Protein 1H5B (pdb70)

Solvent-accessible surface area: 21090 Å² total

Secondary structure (P-SEA, 3-state):
cccccccccccccccccccbbbbbbcccccbbbbbbbcccccccccccccccccccccbbbbcccccccbbbbbbcccccccbbbbbbbbbccccccbbbbccbbbbbbbbcc/ccccccccccccccccccbbbbbbbcccccbbbbbbbcccccccccccccccccccccbbbbcccccccbbbbbbcccccccbbbbbbbbbccccccbbbbccbbbbbbcc/ccccccccccccccccccbbbbbbbcccccbbbbbbbcccccccccccccccccccccbbbbbccccccbbbbbbcccccccbbbbbbbbbbccccbbbbbccbbbbbbbccc/cbbbbbccccccccccccbbbbbbbcccccccccccccccccccccccccccccccccbbbbcccccccbbbbbbcccccccccbbbbbbbbcccccccccccbbbbbbcc

Sequence (448 aa):
GDQVEQSPSALSLHEGTDSALLRCNFTTTMRRSVQQWFRQNSRRGSLLISLFYLASGTTKENGRLKSSAFDSERARYSTLHHIRRDAQLEDSGTYFCCAAEASSGSWQLIFGSGTQLTVMPVTGDQVEQSPSALSLHEGTDSALRCNFTTTMRSVQWFRRQNSSRGSLLISLFYLASGTKENGRLKSSAFDSKERRYSTLHHIRDAQLEDSGTYFCAAEASSGAWQLIIFGSGTQQLLTVMPGDQVEQQSPSALLSLHEGTDSALRCNFTTTMRSVQWFRQNSRGSLLISLFYLLASGTKENGRRLKSSAFDSKERRYSTLHIRDAQLEDSGTYFCCAAEEASSGSWQLIFGSGTQLTVMPVTGDQVEQSPSSALSLHEGTTDSALRCNFTTTTMRSVVQWFRQNSRGSLISLFYLLASGTKENGRLKSSAFDSKERRRYSTLHHIRDAQLEDSGTYFCCAAEASSGAWQLIFGSGTQLTVMP

Foldseek 3Di:
DPFWAKPDQEDEEEQQAKDKIKIFGPDAFQKKWKFFQDPVGDTHTDDIGRAAKDDDPQWIKGCHDPRHGMIMIMGGSHDQVPFGKMKMWTHHDDPPPDIHIYPIYGYGYDYDD/DDQKAKPDQEDEAEAQAKDKIKIFGPAQFQKKWKFFQDPVRDTHTPDIGRAAKDDDDQWIKGQHDPRSRMIMIMGGRHDQVSFGKMKMWTHRDNDDPDIHIYPIYGYGYHD/DAQKAKPDQEDEEEAQAKDKIKIFGPDAFQWKWKFWDADPDDGHTDDIDRAAKDDDPQWIKGAHNPRRGMMMIMGGRHDQVVFTKMKMWTFHPDDPRDTHIYNIYGYGYHYDD/DWDKAKPDQEDEEAAQAKDKIKIFIPAAFQKKWKFWDDPPDDGHTDDIDRAAKDDDDQWIKHQHDPRSGMIMIMGGRHDQVRFTWMKMWTAHDPDDRDTHIYPTYGYGYHD

Structure (mmCIF, N/CA/C/O backbone):
data_1H5B
#
_entry.id   1H5B
#
_cell.length_a   83.531
_cell.length_b   83.531
_cell.length_c   132.463
_cell.angle_alpha   90.00
_cell.angle_beta   90.00
_cell.angle_gamma   120.00
#
_symmetry.space_group_name_H-M   'P 32 2 1'
#
loop_
_entity.id
_entity.type
_entity.pdbx_description
1 polymer 'MURINE T CELL RECEPTOR (TCR) VALPHA DOMAIN'
2 polymer 'MURINE T CELL RECEPTOR (TCR) VALPHA DOMAIN'
3 polymer 'MURINE T CELL RECEPTOR (TCR) VALPHA DOMAIN'
4 non-polymer 'CHLORIDE ION'
5 non-polymer GLYCEROL
6 water water
#
loop_
_atom_site.group_PDB
_atom_site.id
_atom_site.type_symbol
_atom_site.label_atom_id
_atom_site.label_alt_id
_atom_site.label_comp_id
_atom_site.label_asym_id
_atom_site.label_entity_id
_atom_site.label_seq_id
_atom_site.pdbx_PDB_ins_code
_atom_site.Cartn_x
_atom_site.Cartn_y
_atom_site.Cartn_z
_atom_site.occupancy
_atom_site.B_iso_or_equiv
_atom_site.auth_seq_id
_atom_site.auth_comp_id
_atom_site.auth_asym_id
_atom_site.auth_atom_id
_atom_site.pdbx_PDB_model_num
ATOM 1 N N . GLY A 1 1 ? -29.141 47.781 30.709 0.0000 64.47 1 GLY A N 1
ATOM 2 C CA . GLY A 1 1 ? -28.981 46.387 31.205 0.0000 64.48 1 GLY A CA 1
ATOM 3 C C . GLY A 1 1 ? -30.315 45.735 31.509 0.0000 64.45 1 GLY A C 1
ATOM 4 O O . GLY A 1 1 ? -30.782 45.771 32.647 0.0000 64.49 1 GLY A O 1
ATOM 5 N N . ASP A 1 2 ? -30.924 45.141 30.486 1.00 64.63 2 ASP A N 1
ATOM 6 C CA . ASP A 1 2 ? -32.218 44.470 30.616 1.00 64.14 2 ASP A CA 1
ATOM 7 C C . ASP A 1 2 ? -32.205 43.414 31.722 1.00 63.91 2 ASP A C 1
ATOM 8 O O . ASP A 1 2 ? -31.818 43.694 32.85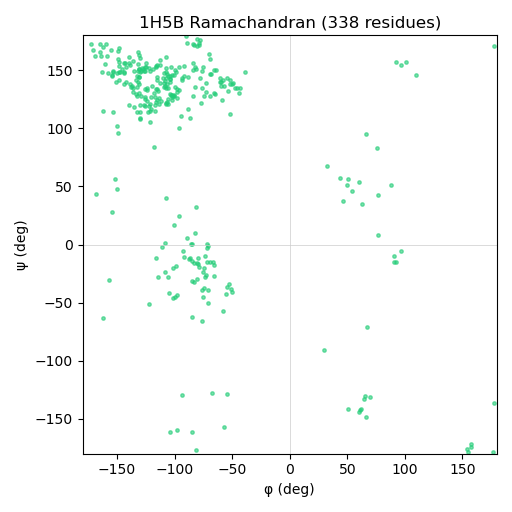6 1.00 64.79 2 ASP A O 1
ATOM 13 N N . GLN A 1 3 ? -32.640 42.202 31.394 1.00 62.47 3 GLN A N 1
ATOM 14 C CA . GLN A 1 3 ? -32.660 41.127 32.377 1.00 61.18 3 GLN A CA 1
ATOM 15 C C . GLN A 1 3 ? -31.679 40.036 31.978 1.00 59.50 3 GLN A C 1
ATOM 16 O O . GLN A 1 3 ? -31.150 39.326 32.832 1.00 58.89 3 GLN A O 1
ATOM 22 N N . VAL A 1 4 ? -31.435 39.917 30.677 1.00 57.92 4 VAL A N 1
ATOM 23 C CA . VAL A 1 4 ? -30.513 38.914 30.160 1.00 56.46 4 VAL A CA 1
ATOM 24 C C . VAL A 1 4 ? -29.589 39.515 29.114 1.00 55.71 4 VAL A C 1
ATOM 25 O O . VAL A 1 4 ? -30.042 39.997 28.077 1.00 57.63 4 VAL A O 1
ATOM 29 N N . GLU A 1 5 ? -28.291 39.492 29.393 1.00 53.75 5 GLU A N 1
ATOM 30 C CA . GLU A 1 5 ? -27.312 40.018 28.456 1.00 51.72 5 GLU A CA 1
ATOM 31 C C . GLU A 1 5 ? -26.207 38.996 28.219 1.00 48.41 5 GLU A C 1
ATOM 32 O O . GLU A 1 5 ? -25.611 38.474 29.165 1.00 46.78 5 GLU A O 1
ATOM 38 N N . GLN A 1 6 ? -25.947 38.705 26.949 1.00 44.96 6 GLN A N 1
ATOM 39 C CA . GLN A 1 6 ? -24.912 37.749 26.589 1.00 41.42 6 GLN A CA 1
ATOM 40 C C . GLN A 1 6 ? -23.587 38.442 26.356 1.00 40.24 6 GLN A C 1
ATOM 41 O O . GLN A 1 6 ? -23.536 39.613 25.980 1.00 40.97 6 GLN A O 1
ATOM 47 N N . SER A 1 7 ? -22.518 37.691 26.568 1.00 39.26 7 SER A N 1
ATOM 48 C CA . SER A 1 7 ? -21.168 38.178 26.359 1.00 39.10 7 SER A CA 1
ATOM 49 C C . SER A 1 7 ? -20.344 36.956 25.997 1.00 37.48 7 SER A C 1
ATOM 50 O O . SER A 1 7 ? -20.562 35.872 26.539 1.00 39.10 7 SER A O 1
ATOM 53 N N . PRO A 1 8 ? -19.429 37.094 25.029 1.00 36.42 8 PRO A N 1
ATOM 54 C CA . PRO A 1 8 ? -19.165 38.327 24.281 1.00 36.33 8 PRO A CA 1
ATOM 55 C C . PRO A 1 8 ? -20.206 38.504 23.178 1.00 35.83 8 PRO A C 1
ATOM 56 O O . PRO A 1 8 ? -21.065 37.644 23.001 1.00 36.14 8 PRO A O 1
ATOM 60 N N . SER A 1 9 ? -20.145 39.619 22.454 1.00 35.15 9 SER A N 1
ATOM 61 C CA . SER A 1 9 ? -21.084 39.861 21.366 1.00 35.47 9 SER A CA 1
ATOM 62 C C . SER A 1 9 ? -20.616 39.087 20.146 1.00 34.57 9 SER A C 1
ATOM 63 O O . SER A 1 9 ? -21.416 38.683 19.311 1.00 33.66 9 SER A O 1
ATOM 66 N N . ALA A 1 10 ? -19.305 38.903 20.046 1.00 31.22 10 ALA A N 1
ATOM 67 C CA . ALA A 1 10 ? -18.724 38.172 18.936 1.00 31.10 10 ALA A CA 1
ATOM 68 C C . ALA A 1 10 ? -17.334 37.715 19.316 1.00 30.90 10 ALA A C 1
ATOM 69 O O . ALA A 1 10 ? -16.691 38.299 20.189 1.00 32.64 10 ALA A O 1
ATOM 71 N N . LEU A 1 11 ? -16.872 36.659 18.666 1.00 29.55 11 LEU A N 1
ATOM 72 C CA . LEU A 1 11 ? -15.535 36.162 18.927 1.00 29.06 11 LEU A CA 1
ATOM 73 C C . LEU A 1 11 ? -15.087 35.242 17.812 1.00 29.69 11 LEU A C 1
ATOM 74 O O . LEU A 1 11 ? -15.902 34.567 17.169 1.00 27.83 11 LEU A O 1
ATOM 79 N N . SER A 1 12 ? -13.781 35.247 17.572 1.00 27.68 12 SER A N 1
ATOM 80 C CA . SER A 1 12 ? -13.171 34.406 16.559 1.00 30.12 12 SER A CA 1
ATOM 81 C C . SER A 1 12 ? -12.118 33.602 17.271 1.00 31.35 12 SER A C 1
ATOM 82 O O . SER A 1 12 ? -11.333 34.154 18.045 1.00 32.65 12 SER A O 1
ATOM 85 N N . LEU A 1 13 ? -12.097 32.301 17.023 1.00 31.35 13 LEU A N 1
ATOM 86 C CA . LEU A 1 13 ? -11.092 31.463 17.639 1.00 34.22 13 LEU A CA 1
ATOM 87 C C . LEU A 1 13 ? -10.589 30.435 16.639 1.00 35.74 13 LEU A C 1
ATOM 88 O O . LEU A 1 13 ? -11.272 30.100 15.666 1.00 32.52 13 LEU A O 1
ATOM 93 N N . HIS A 1 14 ? -9.377 29.956 16.872 1.00 36.69 14 HIS A N 1
ATOM 94 C CA . HIS A 1 14 ? -8.771 28.966 16.003 1.00 38.34 14 HIS A CA 1
ATOM 95 C C . HIS A 1 14 ? -9.325 27.578 16.272 1.00 38.72 14 HIS A C 1
ATOM 96 O O . HIS A 1 14 ? -9.616 27.217 17.415 1.00 38.87 14 HIS A O 1
ATOM 103 N N . GLU A 1 15 ? -9.473 26.807 15.203 1.00 38.66 15 GLU A N 1
ATOM 104 C CA . GLU A 1 15 ? -9.952 25.438 15.294 1.00 40.35 15 GLU A CA 1
ATOM 105 C C . GLU A 1 15 ? -9.141 24.736 16.387 1.00 40.78 15 GLU A C 1
ATOM 106 O O . GLU A 1 15 ? -7.934 24.951 16.506 1.00 39.97 15 GLU A O 1
ATOM 112 N N . GLY A 1 16 ? -9.806 23.923 17.201 1.00 40.31 16 GLY A N 1
ATOM 113 C CA . GLY A 1 16 ? -9.103 23.210 18.250 1.00 40.43 16 GLY A CA 1
ATOM 114 C C . GLY A 1 16 ? -8.995 23.899 19.597 1.00 41.06 16 GLY A C 1
ATOM 115 O O . GLY A 1 16 ? -8.650 23.252 20.585 1.00 42.36 16 GLY A O 1
ATOM 116 N N . THR A 1 17 ? -9.270 25.199 19.662 1.00 40.73 17 THR A N 1
ATOM 117 C CA . THR A 1 17 ? -9.176 25.896 20.941 1.00 40.94 17 THR A CA 1
ATOM 118 C C . THR A 1 17 ? -10.488 25.855 21.708 1.00 42.00 17 THR A C 1
ATOM 119 O O . THR A 1 17 ? -11.509 25.390 21.197 1.00 40.74 17 THR A O 1
ATOM 123 N N . ASP A 1 18 ? -10.452 26.340 22.944 1.00 43.19 18 ASP A N 1
ATOM 124 C CA . ASP A 1 18 ? -11.632 26.351 23.796 1.00 44.59 18 ASP A CA 1
ATOM 125 C C . ASP A 1 18 ? -12.000 27.770 24.179 1.00 44.53 18 ASP A C 1
ATOM 126 O O . ASP A 1 18 ? -11.141 28.651 24.258 1.00 44.91 18 ASP A O 1
ATOM 131 N N . SER A 1 19 ? -13.285 27.990 24.417 1.00 43.96 19 SER A N 1
ATOM 132 C CA . SER A 1 19 ? -13.756 29.299 24.821 1.00 43.75 19 SER A CA 1
ATOM 133 C C . SER A 1 19 ? -15.100 29.122 25.494 1.00 43.15 19 SER A C 1
ATOM 134 O O . SER A 1 19 ? -15.659 28.028 25.497 1.00 43.43 19 SER A O 1
ATOM 137 N N . ALA A 1 20 ? -15.620 30.195 26.069 1.00 42.43 20 ALA A N 1
ATOM 138 C CA . ALA A 1 20 ? -16.894 30.108 26.749 1.00 42.31 20 ALA A CA 1
ATOM 139 C C . ALA A 1 20 ? -17.759 31.328 26.533 1.00 41.89 20 ALA A C 1
ATOM 140 O O . ALA A 1 20 ? -17.264 32.450 26.430 1.00 40.48 20 ALA A O 1
ATOM 142 N N A LEU A 1 21 ? -19.064 31.090 26.473 0.56 42.90 21 LEU A N 1
ATOM 143 N N B LEU A 1 21 ? -19.065 31.102 26.445 0.44 42.74 21 LEU A N 1
ATOM 144 C CA A LEU A 1 21 ? -20.043 32.148 26.281 0.56 42.68 21 LEU A CA 1
ATOM 145 C CA B LEU A 1 21 ? -20.020 32.188 26.272 0.44 42.57 21 LEU A CA 1
ATOM 146 C C A LEU A 1 21 ? -20.748 32.343 27.615 0.56 42.55 21 LEU A C 1
ATOM 147 C C B LEU A 1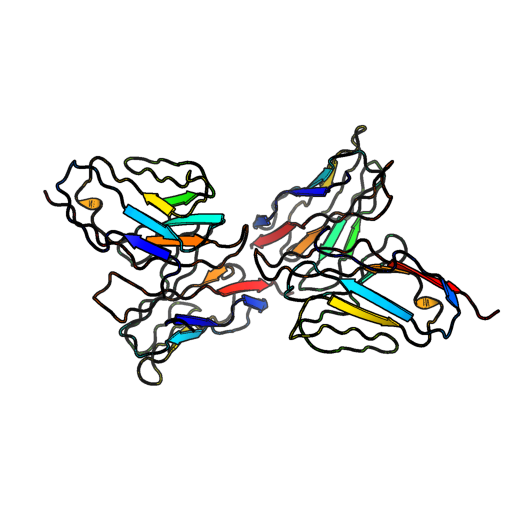 21 ? -20.735 32.351 27.604 0.44 42.47 21 LEU A C 1
ATOM 148 O O A LEU A 1 21 ? -20.936 31.382 28.360 0.56 43.39 21 LEU A O 1
ATOM 149 O O B LEU A 1 21 ? -20.917 31.378 28.336 0.44 43.08 21 LEU A O 1
ATOM 158 N N . ARG A 1 22 ? -21.142 33.573 27.913 1.00 41.64 22 ARG A N 1
ATOM 159 C CA . ARG A 1 22 ? -21.818 33.844 29.167 1.00 42.89 22 ARG A CA 1
ATOM 160 C C . ARG A 1 22 ? -23.198 34.454 29.004 1.00 41.35 22 ARG A C 1
ATOM 161 O O . ARG A 1 22 ? -23.433 35.274 28.118 1.00 40.96 22 ARG A O 1
ATOM 169 N N . CYS A 1 23 ? -24.107 34.037 29.877 1.00 41.88 23 CYS A N 1
ATOM 170 C CA . CYS A 1 23 ? -25.483 34.527 29.893 1.00 43.63 23 CYS A CA 1
ATOM 171 C C . CYS A 1 23 ? -25.665 35.130 31.287 1.00 45.77 23 CYS A C 1
ATOM 172 O O . CYS A 1 23 ? -25.786 34.403 32.272 1.00 44.87 23 CYS A O 1
ATOM 175 N N . ASN A 1 24 ? -25.669 36.455 31.365 1.00 48.37 24 ASN A N 1
ATOM 176 C CA . ASN A 1 24 ? -25.813 37.143 32.644 1.00 50.97 24 ASN A CA 1
ATOM 177 C C . ASN A 1 24 ? -27.239 37.603 32.907 1.00 52.19 24 ASN A C 1
ATOM 178 O O . ASN A 1 24 ? -27.890 38.189 32.037 1.00 51.96 24 ASN A O 1
ATOM 183 N N . PHE A 1 25 ? -27.716 37.338 34.119 1.00 53.97 25 PHE A N 1
ATOM 184 C CA . PHE A 1 25 ? -29.065 37.720 34.518 1.00 55.52 25 PHE A CA 1
ATOM 185 C C . PHE A 1 25 ? -28.996 38.799 35.598 1.00 57.15 25 PHE A C 1
ATOM 186 O O . PHE A 1 25 ? -28.159 38.732 36.500 1.00 56.93 25 PHE A O 1
ATOM 194 N N . THR A 1 26 ? -29.873 39.792 35.505 1.00 58.80 26 THR A N 1
ATOM 195 C CA . THR A 1 26 ? -29.905 40.869 36.489 1.00 60.97 26 THR A CA 1
ATOM 196 C C . THR A 1 26 ? -30.688 40.408 37.712 1.00 62.13 26 THR A C 1
ATOM 197 O O . THR A 1 26 ? -31.007 41.203 38.596 1.00 62.84 26 THR A O 1
ATOM 201 N N . THR A 1 27 ? -30.995 39.115 37.750 1.00 63.23 27 THR A N 1
ATOM 202 C CA . THR A 1 27 ? -31.743 38.533 38.856 1.00 63.93 27 THR A CA 1
ATOM 203 C C . THR A 1 27 ? -31.765 37.014 38.749 1.00 64.29 27 THR A C 1
ATOM 204 O O . THR A 1 27 ? -31.408 36.452 37.715 1.00 64.67 27 THR A O 1
ATOM 208 N N . THR A 1 28 ? -32.189 36.354 39.822 1.00 64.10 28 THR A N 1
ATOM 209 C CA . THR A 1 28 ? -32.261 34.899 39.848 1.00 63.36 28 THR A CA 1
ATOM 210 C C . THR A 1 28 ? -33.204 34.380 38.769 1.00 62.02 28 THR A C 1
ATOM 211 O O . THR A 1 28 ? -34.260 34.964 38.522 1.00 62.07 28 THR A O 1
ATOM 215 N N . MET A 1 29 ? -32.811 33.282 38.131 1.00 59.56 29 MET A N 1
ATOM 216 C CA . MET A 1 29 ? -33.616 32.668 37.079 1.00 57.58 29 MET A CA 1
ATOM 217 C C . MET A 1 29 ? -33.861 31.200 37.417 1.00 56.22 29 MET A C 1
ATOM 218 O O . MET A 1 29 ? -33.006 30.538 38.007 1.00 55.80 29 MET A O 1
ATOM 223 N N A ARG A 1 30 ? -35.032 30.704 37.031 0.71 55.62 30 ARG A N 1
ATOM 224 N N B ARG A 1 30 ? -35.028 30.690 37.039 0.29 55.69 30 ARG A N 1
ATOM 225 C CA A ARG A 1 30 ? -35.421 29.321 37.289 0.71 55.15 30 ARG A CA 1
ATOM 226 C CA B ARG A 1 30 ? -35.364 29.303 37.328 0.29 55.01 30 ARG A CA 1
ATOM 227 C C A ARG A 1 30 ? -34.636 28.337 36.422 0.71 53.75 30 ARG A C 1
ATOM 228 C C B ARG A 1 30 ? -34.613 28.329 36.423 0.29 53.38 30 ARG A C 1
ATOM 229 O O A ARG A 1 30 ? -34.133 27.321 36.908 0.71 53.87 30 ARG A O 1
ATOM 230 O O B ARG A 1 30 ? -34.107 27.305 36.886 0.29 53.41 30 ARG A O 1
ATOM 245 N N . SER A 1 31 ? -34.543 28.644 35.133 1.00 51.27 31 SER A N 1
ATOM 246 C CA . SER A 1 31 ? -33.840 27.785 34.190 1.00 46.84 31 SER A CA 1
ATOM 247 C C . SER A 1 31 ? -33.201 28.587 33.066 1.00 42.78 31 SER A 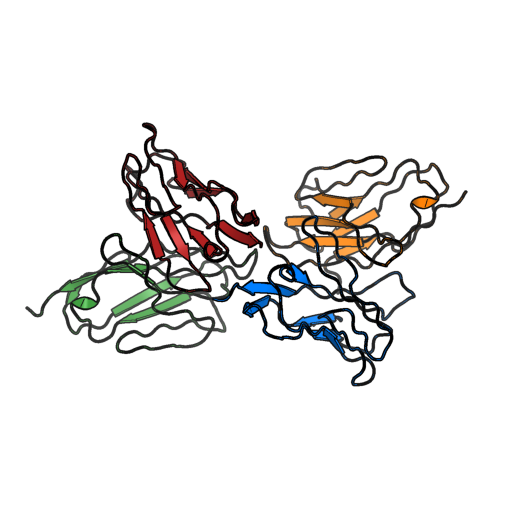C 1
ATOM 248 O O . SER A 1 31 ? -33.476 29.776 32.894 1.00 41.19 31 SER A O 1
ATOM 251 N N . VAL A 1 32 ? -32.341 27.922 32.306 1.00 39.11 32 VAL A N 1
ATOM 252 C CA . VAL A 1 32 ? -31.664 28.564 31.193 1.00 35.61 32 VAL A CA 1
ATOM 253 C C . VAL A 1 32 ? -31.620 27.603 30.020 1.00 34.90 32 VAL A C 1
ATOM 254 O O . VAL A 1 32 ? -31.532 26.386 30.194 1.00 31.78 32 VAL A O 1
ATOM 258 N N A GLN A 1 33 ? -31.697 28.150 28.815 0.53 35.09 33 GLN A N 1
ATOM 259 N N B GLN A 1 33 ? -31.688 28.156 28.816 0.47 34.84 33 GLN A N 1
ATOM 260 C CA A GLN A 1 33 ? -31.624 27.320 27.623 0.53 34.23 33 GLN A CA 1
ATOM 261 C CA B GLN A 1 33 ? -31.650 27.342 27.610 0.47 33.97 33 GLN A CA 1
ATOM 262 C C A GLN A 1 33 ? -30.617 27.969 26.682 0.53 31.06 33 GLN A C 1
ATOM 263 C C B GLN A 1 33 ? -30.632 27.974 26.662 0.47 30.97 33 GLN A C 1
ATOM 264 O O A GLN A 1 33 ? -30.558 29.195 26.579 0.53 32.83 33 GLN A O 1
ATOM 265 O O B GLN A 1 33 ? -30.581 29.198 26.537 0.47 32.59 33 GLN A O 1
ATOM 276 N N . TRP A 1 34 ? -29.814 27.146 26.025 1.00 28.50 34 TRP A N 1
ATOM 277 C CA . TRP A 1 34 ? -28.818 27.643 25.084 1.00 26.00 34 TRP A CA 1
ATOM 278 C C . TRP A 1 34 ? -29.219 27.146 23.702 1.00 22.78 34 TRP A C 1
ATOM 279 O O . TRP A 1 34 ? -29.677 26.013 23.559 1.00 21.11 34 TRP A O 1
ATOM 290 N N . PHE A 1 35 ? -29.041 27.997 22.696 1.00 20.96 35 PHE A N 1
ATOM 291 C CA . PHE A 1 35 ? -29.402 27.644 21.325 1.00 22.13 35 PHE A CA 1
ATOM 292 C C . PHE A 1 35 ? -28.318 28.070 20.355 1.00 21.43 35 PHE A C 1
ATOM 293 O O . PHE A 1 35 ? -27.527 28.957 20.646 1.00 20.80 35 PHE A O 1
ATOM 301 N N . ARG A 1 36 ? -28.295 27.422 19.194 1.00 22.86 36 ARG A N 1
ATOM 302 C CA . ARG A 1 36 ? -27.396 27.813 18.112 1.00 21.28 36 ARG A CA 1
ATOM 303 C C . ARG A 1 36 ? -28.355 28.002 16.933 1.00 21.82 36 ARG A C 1
ATOM 304 O O . ARG A 1 36 ? -29.155 27.122 16.641 1.00 19.89 36 ARG A O 1
ATOM 312 N N . GLN A 1 37 ? -28.293 29.155 16.285 1.00 22.61 37 GLN A N 1
ATOM 313 C CA . GLN A 1 37 ? -29.167 29.437 15.151 1.00 24.86 37 GLN A CA 1
ATOM 314 C C . GLN A 1 37 ? -28.654 28.683 13.908 1.00 25.33 37 GLN A C 1
ATOM 315 O O . GLN A 1 37 ? -27.450 28.647 13.663 1.00 26.00 37 GLN A O 1
ATOM 321 N N . ASN A 1 38 ? -29.544 28.027 13.161 1.00 25.12 38 ASN A N 1
ATOM 322 C CA . ASN A 1 38 ? -29.087 27.311 11.964 1.00 25.77 38 ASN A CA 1
ATOM 323 C C . ASN A 1 38 ? -29.157 28.252 10.769 1.00 27.36 38 ASN A C 1
ATOM 324 O O . ASN A 1 38 ? -29.558 29.401 10.912 1.00 25.25 38 ASN A O 1
ATOM 329 N N . SER A 1 39 ? -28.759 27.777 9.591 1.00 30.10 39 SER A N 1
ATOM 330 C CA . SER A 1 39 ? -28.758 28.633 8.409 1.00 31.88 39 SER A CA 1
ATOM 331 C C . SER A 1 39 ? -30.130 29.173 8.021 1.00 31.60 39 SER A C 1
ATOM 332 O O . SER A 1 39 ? -30.226 30.211 7.362 1.00 30.32 39 SER A O 1
ATOM 335 N N A ARG A 1 40 ? -31.193 28.476 8.416 0.54 32.69 40 ARG A N 1
ATOM 336 N N B ARG A 1 40 ? -31.169 28.457 8.443 0.46 33.14 40 ARG A N 1
ATOM 337 C CA A ARG A 1 40 ? -32.561 28.914 8.111 0.54 32.95 40 ARG A CA 1
ATOM 338 C CA B ARG A 1 40 ? -32.554 28.809 8.154 0.46 34.00 40 ARG A CA 1
ATOM 339 C C A ARG A 1 40 ? -32.963 30.054 9.028 0.54 32.87 40 ARG A C 1
ATOM 340 C C B ARG A 1 40 ? -33.090 29.839 9.147 0.46 32.86 40 ARG A C 1
ATOM 341 O O A ARG A 1 40 ? -33.878 30.826 8.727 0.54 34.18 40 ARG A O 1
ATOM 342 O O B ARG A 1 40 ? -34.217 30.321 9.006 0.46 32.79 40 ARG A O 1
ATOM 357 N N . GLY A 1 41 ? -32.287 30.149 10.165 1.00 29.14 41 GLY A N 1
ATOM 358 C CA . GLY A 1 41 ? -32.657 31.163 11.135 1.00 26.01 41 GLY A CA 1
ATOM 359 C C . GLY A 1 41 ? -33.320 30.630 12.400 1.00 22.71 41 GLY A C 1
ATOM 360 O O . GLY A 1 41 ? -33.623 31.399 13.320 1.00 24.62 41 GLY A O 1
ATOM 361 N N . SER A 1 42 ? -33.552 29.326 12.458 1.00 20.94 42 SER A N 1
ATOM 362 C CA . SER A 1 42 ? -34.176 28.731 13.645 1.00 23.07 42 SER A CA 1
ATOM 363 C C . SER A 1 42 ? -33.178 28.636 14.807 1.00 24.67 42 SER A C 1
ATOM 364 O O . SER A 1 42 ? -31.992 28.398 14.589 1.00 20.65 42 SER A O 1
ATOM 367 N N A LEU A 1 43 ? -33.656 28.839 16.036 0.72 28.13 43 LEU A N 1
ATOM 368 N N B LEU A 1 43 ? -33.664 28.820 16.031 0.28 25.89 43 LEU A N 1
ATOM 369 C CA A LEU A 1 43 ? -32.775 28.717 17.208 0.72 27.91 43 LEU A CA 1
ATOM 370 C CA B LEU A 1 43 ? -32.803 28.714 17.211 0.28 26.07 43 LEU A CA 1
ATOM 371 C C A LEU A 1 43 ? -32.925 27.282 17.688 0.72 26.40 43 LEU A C 1
ATOM 372 C C B LEU A 1 43 ? -32.935 27.273 17.690 0.28 24.54 43 LEU A C 1
ATOM 373 O O A LEU A 1 43 ? -33.950 26.924 18.272 0.72 29.20 43 LEU A O 1
ATOM 374 O O B LEU A 1 43 ? -33.951 26.902 18.281 0.28 25.76 43 LEU A O 1
ATOM 383 N N . ILE A 1 44 ? -31.919 26.462 17.420 1.00 21.64 44 ILE A N 1
ATOM 384 C CA . ILE A 1 44 ? -31.951 25.067 17.797 1.00 20.54 44 ILE A CA 1
ATOM 385 C C . ILE A 1 44 ? -31.434 24.887 19.211 1.00 21.10 44 ILE A C 1
ATOM 386 O O . ILE A 1 44 ? -30.316 25.286 19.526 1.00 21.22 44 ILE A O 1
ATOM 391 N N . SER A 1 45 ? -32.256 24.275 20.049 1.00 22.98 45 SER A N 1
ATOM 392 C CA . SER A 1 45 ? -31.891 24.048 21.446 1.00 22.77 45 SER A CA 1
ATOM 393 C C . SER A 1 45 ? -30.721 23.077 21.619 1.00 22.93 45 SER A C 1
ATOM 394 O O . SER A 1 45 ? -30.709 21.980 21.044 1.00 23.92 45 SER A O 1
ATOM 397 N N . LEU A 1 46 ? -29.733 23.494 22.412 1.00 23.32 46 LEU A N 1
ATOM 398 C CA . LEU A 1 46 ? -28.549 22.688 22.689 1.00 24.47 46 LEU A CA 1
ATOM 399 C C . LEU A 1 46 ? -28.632 22.107 24.102 1.00 25.24 46 LEU A C 1
ATOM 400 O O . LEU A 1 46 ? -28.265 20.954 24.329 1.00 26.49 46 LEU A O 1
ATOM 405 N N . PHE A 1 47 ? -29.085 22.933 25.038 1.00 25.00 47 PHE A N 1
ATOM 406 C CA . PHE A 1 47 ? -29.233 22.519 26.436 1.00 28.43 47 PHE A CA 1
ATOM 407 C C . PHE A 1 47 ? -30.359 23.263 27.134 1.00 27.68 47 PHE A C 1
ATOM 408 O O . PHE A 1 47 ? -30.650 24.423 26.838 1.00 26.60 47 PHE A O 1
ATOM 416 N N . TYR A 1 48 ? -30.986 22.563 28.071 1.00 29.13 48 TYR A N 1
ATOM 417 C CA . TYR A 1 48 ? -32.023 23.119 28.920 1.00 30.83 48 TYR A CA 1
ATOM 418 C C . TYR A 1 48 ? -31.439 22.828 30.308 1.00 31.60 48 TYR A C 1
ATOM 419 O O . TYR A 1 48 ? -31.140 21.677 30.613 1.00 31.79 48 TYR A O 1
ATOM 428 N N . LEU A 1 49 ? -31.259 23.855 31.129 1.00 34.32 49 LEU A N 1
ATOM 429 C CA . LEU A 1 49 ? -30.687 23.663 32.463 1.00 39.20 49 LEU A CA 1
ATOM 430 C C . LEU A 1 49 ? -31.437 24.358 33.581 1.00 39.31 49 LEU A C 1
ATOM 431 O O . LEU A 1 49 ? -31.688 25.558 33.516 1.00 40.42 49 LEU A O 1
ATOM 436 N N . ALA A 1 50 ? -31.782 23.594 34.615 1.00 41.74 50 ALA A N 1
ATOM 437 C CA . ALA A 1 50 ? -32.473 24.137 35.778 1.00 42.95 50 ALA A CA 1
ATOM 438 C C . ALA A 1 50 ? -31.433 24.311 36.887 1.00 44.46 50 ALA A C 1
ATOM 439 O O . ALA A 1 50 ? -31.631 25.078 37.830 1.00 43.60 50 ALA A O 1
ATOM 441 N N . SER A 1 51 ? -30.323 23.589 36.753 1.00 45.02 51 SER A N 1
ATOM 442 C CA . SER A 1 51 ? -29.230 23.648 37.713 1.00 47.26 51 SER A CA 1
ATOM 443 C C . SER A 1 51 ? -28.141 22.654 37.321 1.00 48.14 51 SER A C 1
ATOM 444 O O . SER A 1 51 ? -28.331 21.829 36.425 1.00 47.37 51 SER A O 1
ATOM 447 N N . GLY A 1 52 ? -27.000 22.740 37.998 1.00 49.41 52 GLY A N 1
ATOM 448 C CA . GLY A 1 52 ? -25.907 21.826 37.729 1.00 50.83 52 GLY A CA 1
ATOM 449 C C . GLY A 1 52 ? -25.159 22.057 36.430 1.00 52.34 52 GLY A C 1
ATOM 450 O O . GLY A 1 52 ? -24.939 23.196 36.015 1.00 52.18 52 GLY A O 1
ATOM 451 N N A THR A 1 53 ? -24.769 20.964 35.785 0.62 53.06 53 THR A N 1
ATOM 452 N N B THR A 1 53 ? -24.757 20.963 35.791 0.38 52.87 53 THR A N 1
ATOM 453 C CA A THR A 1 53 ? -24.045 21.038 34.526 0.62 53.85 53 THR A CA 1
ATOM 454 C CA B THR A 1 53 ? -24.014 21.030 34.539 0.38 53.54 53 THR A CA 1
ATOM 455 C C A THR A 1 53 ? -24.518 19.948 33.580 0.62 53.66 53 THR A C 1
ATOM 456 C C B THR A 1 53 ? -24.450 19.922 33.587 0.38 53.34 53 THR A C 1
ATOM 457 O O A THR A 1 53 ? -25.069 18.932 34.006 0.62 54.33 53 THR A O 1
ATOM 458 O O B THR A 1 53 ? -24.910 18.864 34.018 0.38 53.83 53 THR A O 1
ATOM 465 N N . LYS A 1 54 ? -24.305 20.174 32.290 1.00 52.61 54 LYS A N 1
ATOM 466 C CA . LYS A 1 54 ? -24.669 19.202 31.275 1.00 51.88 54 LYS A CA 1
ATOM 467 C C . LYS A 1 54 ? -23.596 19.221 30.207 1.00 51.65 54 LYS A C 1
ATOM 468 O O . LYS A 1 54 ? -23.066 20.276 29.852 1.00 50.85 54 LYS A O 1
ATOM 474 N N . GLU A 1 55 ? -23.271 18.042 29.705 1.00 51.82 55 GLU A N 1
ATOM 475 C CA . GLU A 1 55 ? -22.253 17.915 28.686 1.00 53.19 55 GLU A CA 1
ATOM 476 C C . GLU A 1 55 ? -22.780 17.044 27.562 1.00 53.47 55 GLU A C 1
ATOM 477 O O . GLU A 1 55 ? -23.474 16.054 27.800 1.00 54.40 55 GLU A O 1
ATOM 483 N N . ASN A 1 56 ? -22.469 17.436 26.334 1.00 53.34 56 ASN A N 1
ATOM 484 C CA . ASN A 1 56 ? -22.887 16.688 25.159 1.00 53.65 56 ASN A CA 1
ATOM 485 C C . ASN A 1 56 ? -21.831 16.915 24.090 1.00 52.96 56 ASN A C 1
ATOM 486 O O . ASN A 1 56 ? -21.792 17.968 23.457 1.00 53.56 56 ASN A O 1
ATOM 491 N N . GLY A 1 57 ? -20.964 15.927 23.902 1.00 52.24 57 GLY A N 1
ATOM 492 C CA . GLY A 1 57 ? -19.909 16.068 22.920 1.00 49.85 57 GLY A CA 1
ATOM 493 C C . GLY A 1 57 ? -18.909 17.104 23.396 1.00 48.69 57 GLY A C 1
ATOM 494 O O . GLY A 1 57 ? -18.469 17.068 24.546 1.00 49.00 57 GLY A O 1
ATOM 495 N N . ARG A 1 58 ? -18.561 18.039 22.518 1.00 46.42 58 ARG A N 1
ATOM 496 C CA . ARG A 1 58 ? -17.602 19.082 22.848 1.00 44.33 58 ARG A CA 1
ATOM 497 C C . ARG A 1 58 ? -18.243 20.278 23.539 1.00 43.33 58 ARG A C 1
ATOM 498 O O . ARG A 1 58 ? -17.559 21.245 23.878 1.00 43.25 58 ARG A O 1
ATOM 506 N N . LEU A 1 59 ? -19.553 20.214 23.756 1.00 41.45 59 LEU A N 1
ATOM 507 C CA . LEU A 1 59 ? -20.253 21.310 24.415 1.00 40.57 59 LEU A CA 1
ATOM 508 C C . LEU A 1 59 ? -20.578 20.975 25.859 1.00 40.32 59 LEU A C 1
ATOM 509 O O . LEU A 1 59 ? -20.971 19.857 26.178 1.00 39.89 59 LEU A O 1
ATOM 514 N N . LYS A 1 60 ? -20.419 21.963 26.727 1.00 40.88 60 LYS A N 1
ATOM 515 C CA . LYS A 1 60 ? -20.706 21.790 28.140 1.00 42.61 60 LYS A CA 1
ATOM 516 C C . LYS A 1 60 ? -21.316 23.072 28.680 1.00 42.55 60 LYS A C 1
ATOM 517 O O . LYS A 1 60 ? -20.743 24.151 28.538 1.00 42.89 60 LYS A O 1
ATOM 523 N N A SER A 1 61 ? -22.489 22.946 29.294 0.55 44.35 61 SER A N 1
ATOM 524 N N B SER A 1 61 ? -22.485 22.956 29.295 0.45 44.10 61 SER A N 1
ATOM 525 C CA A SER A 1 61 ? -23.198 24.090 29.858 0.55 44.97 61 SER A CA 1
ATOM 526 C CA B SER A 1 61 ? -23.150 24.119 29.861 0.45 44.61 61 SER A CA 1
ATOM 527 C C A SER A 1 61 ? -23.264 23.958 31.377 0.55 46.58 61 SER A C 1
ATOM 528 C C B SER A 1 61 ? -23.219 23.964 31.372 0.45 46.23 61 SER A C 1
ATOM 529 O O A SER A 1 61 ? -23.338 22.848 31.903 0.55 47.01 61 SER A O 1
ATOM 530 O O B SER A 1 61 ? -23.253 22.847 31.889 0.45 46.53 61 SER A O 1
ATOM 535 N N . ALA A 1 62 ? -23.241 25.090 32.073 1.00 46.10 62 ALA A N 1
ATOM 536 C CA . ALA A 1 62 ? -23.300 25.080 33.523 1.00 47.19 62 ALA A CA 1
ATOM 537 C C . ALA A 1 62 ? -24.192 26.194 34.028 1.00 48.37 62 ALA A C 1
ATOM 538 O O . ALA A 1 62 ? -24.123 27.328 33.548 1.00 47.42 62 ALA A O 1
ATOM 540 N N . PHE A 1 63 ? -25.041 25.863 34.994 1.00 50.33 63 PHE A N 1
ATOM 541 C CA . PHE A 1 63 ? -25.929 26.848 35.587 1.00 52.75 63 PHE A CA 1
ATOM 542 C C . PHE A 1 63 ? -25.529 26.961 37.055 1.00 55.54 63 PHE A C 1
ATOM 543 O O . PHE A 1 63 ? -25.962 27.867 37.767 1.00 56.65 63 PHE A O 1
ATOM 551 N N . ASP A 1 64 ? -24.696 26.023 37.499 1.00 58.00 64 ASP A N 1
ATOM 552 C CA . ASP A 1 64 ? -24.209 26.035 38.870 1.00 60.62 64 ASP A CA 1
ATOM 553 C C . ASP A 1 64 ? -23.491 27.370 39.004 1.00 61.67 64 ASP A C 1
ATOM 554 O O . ASP A 1 64 ? -22.755 27.768 38.097 1.00 62.82 64 ASP A O 1
ATOM 559 N N . SER A 1 65 ? -23.708 28.068 40.114 1.00 61.34 65 SER A N 1
ATOM 560 C CA . SER A 1 65 ? -23.064 29.361 40.316 1.00 60.63 65 SER A CA 1
ATOM 561 C C . SER A 1 65 ? -23.486 30.043 41.608 1.00 58.87 65 SER A C 1
ATOM 562 O O . SER A 1 65 ? -23.565 29.416 42.668 1.00 60.34 65 SER A O 1
ATOM 565 N N . GLU A 1 66 ? -23.750 31.341 41.504 0.0000 55.37 66 GLU A N 1
ATOM 566 C CA . GLU A 1 66 ? -24.160 32.145 42.643 0.0000 51.82 66 GLU A CA 1
ATOM 567 C C . GLU A 1 66 ? -25.649 31.977 42.916 0.0000 50.09 66 GLU A C 1
ATOM 568 O O . GLU A 1 66 ? -26.316 32.909 43.369 0.0000 49.81 66 GLU A O 1
ATOM 574 N N . ARG A 1 67 ? -26.163 30.783 42.631 0.0000 48.01 67 ARG A N 1
ATOM 575 C CA . ARG A 1 67 ? -27.568 30.464 42.853 0.0000 46.18 67 ARG A CA 1
ATOM 576 C C . ARG A 1 67 ? -28.473 31.064 41.781 0.0000 46.07 67 ARG A C 1
ATOM 577 O O . ARG A 1 67 ? -29.542 31.597 42.087 0.0000 45.86 67 ARG A O 1
ATOM 585 N N . ALA A 1 68 ? -28.027 30.967 40.529 0.0000 46.01 68 ALA A N 1
ATOM 586 C CA . ALA A 1 68 ? -28.760 31.466 39.364 0.0000 46.15 68 ALA A CA 1
ATOM 587 C C . ALA A 1 68 ? -28.497 32.928 39.005 0.0000 46.29 68 ALA A C 1
ATOM 588 O O . ALA A 1 68 ? -29.434 33.712 38.840 0.0000 46.23 68 ALA A O 1
ATOM 590 N N . ARG A 1 69 ? -27.224 33.292 38.881 1.00 46.22 69 ARG A N 1
ATOM 591 C CA . ARG A 1 69 ? -26.851 34.655 38.510 1.00 46.61 69 ARG A CA 1
ATOM 592 C C . ARG A 1 69 ? -26.372 34.667 37.055 1.00 46.72 69 ARG A C 1
ATOM 593 O O . ARG A 1 69 ? -26.473 35.677 36.357 1.00 46.54 69 ARG A O 1
ATOM 601 N N . TYR A 1 70 ? -25.838 33.539 36.605 1.00 46.05 70 TYR A N 1
ATOM 602 C CA . TYR A 1 70 ? -25.358 33.443 35.235 1.00 45.83 70 TYR A CA 1
ATOM 603 C C . TYR A 1 70 ? -25.162 31.997 34.815 1.00 43.11 70 TYR A C 1
ATOM 604 O O . TYR A 1 70 ? -25.103 31.098 35.648 1.00 43.87 70 TYR A O 1
ATOM 613 N N . SER A 1 71 ? -25.078 31.779 33.509 1.00 39.09 71 SER A N 1
ATOM 614 C CA . SER A 1 71 ? -24.869 30.444 32.975 1.00 35.52 71 SER A CA 1
ATOM 615 C C . SER A 1 71 ? -23.753 30.547 31.954 1.00 32.94 71 SER A C 1
ATOM 616 O O . SER A 1 71 ? -23.510 31.616 31.401 1.00 32.91 71 SER A O 1
ATOM 619 N N . THR A 1 72 ? -23.061 29.444 31.718 1.00 32.93 72 THR A N 1
ATOM 620 C CA . THR A 1 72 ? -21.988 29.452 30.745 1.00 34.26 72 THR A CA 1
ATOM 621 C C . THR A 1 72 ? -22.113 28.274 29.797 1.00 34.74 72 THR A C 1
ATOM 622 O O . THR A 1 72 ? -22.642 27.217 30.153 1.00 34.16 72 THR A O 1
ATOM 626 N N . LEU A 1 73 ? -21.649 28.484 28.571 1.00 33.37 73 LEU A N 1
ATOM 627 C CA . LEU A 1 73 ? -21.654 27.452 27.555 1.00 35.09 73 LEU A CA 1
ATOM 628 C C . LEU A 1 73 ? -20.199 27.351 27.132 1.00 37.55 73 LEU A C 1
ATOM 629 O O . LEU A 1 73 ? -19.635 28.298 26.585 1.00 36.45 73 LEU A O 1
ATOM 634 N N A HIS A 1 74 ? -19.581 26.210 27.402 0.53 40.29 74 HIS A N 1
ATOM 635 N N B HIS A 1 74 ? -19.602 26.195 27.402 0.47 40.36 74 HIS A N 1
ATOM 636 C CA A HIS A 1 74 ? -18.183 26.020 27.048 0.53 43.14 74 HIS A CA 1
ATOM 637 C CA B HIS A 1 74 ? -18.207 25.928 27.071 0.47 43.36 74 HIS A CA 1
ATOM 638 C C A HIS A 1 74 ? -18.053 25.150 25.805 0.53 43.18 74 HIS A C 1
ATOM 639 C C B HIS A 1 74 ? -18.080 25.135 25.775 0.47 43.29 74 HIS A C 1
ATOM 640 O O A HIS A 1 74 ? -18.678 24.094 25.699 0.53 43.64 74 HIS A O 1
ATOM 641 O O B HIS A 1 74 ? -18.734 24.106 25.604 0.47 43.79 74 HIS A O 1
ATOM 654 N N . ILE A 1 75 ? -17.235 25.613 24.868 1.00 43.25 75 ILE A N 1
ATOM 655 C CA . ILE A 1 75 ? -17.000 24.915 23.613 1.00 43.54 75 ILE A CA 1
ATOM 656 C C . ILE A 1 75 ? -15.527 24.542 23.587 1.00 44.21 75 ILE A C 1
ATOM 657 O O . ILE A 1 75 ? -14.663 25.417 23.558 1.00 45.12 75 ILE A O 1
ATOM 662 N N A ARG A 1 76 ? -15.238 23.246 23.606 0.63 44.92 76 ARG A N 1
ATOM 663 N N B ARG A 1 76 ? -15.236 23.246 23.605 0.37 45.40 76 ARG A N 1
ATOM 664 C CA A ARG A 1 76 ? -13.853 22.796 23.570 0.63 46.48 76 ARG A CA 1
ATOM 665 C CA B ARG A 1 76 ? -13.852 22.788 23.578 0.37 46.96 76 ARG A CA 1
ATOM 666 C C A ARG A 1 76 ? -13.503 22.183 22.221 0.63 45.63 76 ARG A C 1
ATOM 667 C C B ARG A 1 76 ? -13.496 22.145 22.243 0.37 45.98 76 ARG A C 1
ATOM 668 O O A ARG A 1 76 ? -14.375 21.677 21.509 0.63 46.49 76 ARG A O 1
ATOM 669 O O B ARG A 1 76 ? -14.355 21.581 21.564 0.37 46.52 76 ARG A O 1
ATOM 684 N N . ASP A 1 77 ? -12.223 22.236 21.875 1.00 44.57 77 ASP A N 1
ATOM 685 C CA . ASP A 1 77 ? -11.748 21.675 20.620 1.00 44.09 77 ASP A CA 1
ATOM 686 C C . ASP A 1 77 ? -12.634 22.152 19.471 1.00 41.82 77 ASP A C 1
ATOM 687 O O . ASP A 1 77 ? -13.085 21.356 18.649 1.00 42.72 77 ASP A O 1
ATOM 692 N N . ALA A 1 78 ? -12.865 23.461 19.425 1.00 39.23 78 ALA A N 1
ATOM 693 C CA . ALA A 1 78 ? -13.711 24.086 18.413 1.00 37.58 78 ALA A CA 1
ATOM 694 C C . ALA A 1 78 ? -13.492 23.576 16.995 1.00 36.85 78 ALA A C 1
ATOM 695 O O . ALA A 1 78 ? -12.361 23.445 16.532 1.00 35.75 78 ALA A O 1
ATOM 697 N N . GLN A 1 79 ? -14.594 23.307 16.308 1.00 35.48 79 GLN A N 1
ATOM 698 C CA . GLN A 1 79 ? -14.549 22.826 14.934 1.00 36.32 79 GLN A CA 1
ATOM 699 C C . GLN A 1 79 ? -15.205 23.865 14.034 1.00 33.25 79 GLN A C 1
ATOM 700 O O . GLN A 1 79 ? -16.066 24.622 14.476 1.00 33.46 79 GLN A O 1
ATOM 706 N N . LEU A 1 80 ? -14.801 23.909 12.771 1.00 34.09 80 LEU A N 1
ATOM 707 C CA . LEU A 1 80 ? -15.370 24.881 11.846 1.00 33.28 80 LEU A CA 1
ATOM 708 C C . LEU A 1 80 ? -16.895 24.817 11.824 1.00 32.62 80 LEU A C 1
ATOM 709 O O . LEU A 1 80 ? -17.561 25.836 11.672 1.00 31.45 80 LEU A O 1
ATOM 714 N N . GLU A 1 81 ? -17.451 23.622 11.995 1.00 33.21 81 GLU A N 1
ATOM 715 C CA . GLU A 1 81 ? -18.902 23.475 11.983 1.00 34.03 81 GLU A CA 1
ATOM 716 C C . GLU A 1 81 ? -19.571 24.169 13.175 1.00 34.53 81 GLU A C 1
ATOM 717 O O . GLU A 1 81 ? -20.787 24.377 13.171 1.00 32.98 81 GLU A O 1
ATOM 723 N N . ASP A 1 82 ? -18.787 24.534 14.192 1.00 32.76 82 ASP A N 1
ATOM 724 C CA . ASP A 1 82 ? -19.355 25.214 15.358 1.00 32.63 82 ASP A CA 1
ATOM 725 C C . ASP A 1 82 ? -19.708 26.671 15.080 1.00 30.95 82 ASP A C 1
ATOM 726 O O . ASP A 1 82 ? -20.498 27.269 15.802 1.00 31.46 82 ASP A O 1
ATOM 731 N N . SER A 1 83 ? -19.125 27.255 14.039 1.00 30.46 83 SER A N 1
ATOM 732 C CA . SER A 1 83 ? -19.414 28.649 13.723 1.00 29.02 83 SER A CA 1
ATOM 733 C C . SER A 1 83 ? -20.913 28.912 13.619 1.00 30.03 83 SER A C 1
ATOM 734 O O . SER A 1 83 ? -21.670 28.085 13.099 1.00 29.57 83 SER A O 1
ATOM 737 N N . GLY A 1 84 ? -21.338 30.069 14.119 1.00 28.14 84 GLY A N 1
ATOM 738 C CA . GLY A 1 84 ? -22.740 30.430 14.075 1.00 29.46 84 GLY A CA 1
ATOM 739 C C . GLY A 1 84 ? -23.108 31.410 15.169 1.00 28.81 84 GLY A C 1
ATOM 740 O O . GLY A 1 84 ? -22.253 31.834 15.950 1.00 27.15 84 GLY A O 1
ATOM 741 N N . THR A 1 85 ? -24.384 31.780 15.225 1.00 28.04 85 THR A N 1
ATOM 742 C CA . THR A 1 85 ? -24.865 32.711 16.232 1.00 27.44 85 THR A CA 1
ATOM 743 C C . THR A 1 85 ? -25.496 31.896 17.366 1.00 28.55 85 THR A C 1
ATOM 744 O O . THR A 1 85 ? -26.372 31.056 17.127 1.00 26.39 85 THR A O 1
ATOM 748 N N . TYR A 1 86 ? -25.039 32.137 18.591 1.00 24.77 86 TYR A N 1
ATOM 749 C CA . TYR A 1 86 ? -25.548 31.414 19.757 1.00 24.43 86 TYR A CA 1
ATOM 750 C C . TYR A 1 86 ? -26.411 32.322 20.617 1.00 24.94 86 TYR A C 1
ATOM 751 O O . TYR A 1 86 ? -26.108 33.501 20.784 1.00 25.43 86 TYR A O 1
ATOM 760 N N . PHE A 1 87 ? -27.502 31.773 21.144 1.00 24.61 87 PHE A N 1
ATOM 761 C CA . PHE A 1 87 ? -28.400 32.542 21.987 1.00 26.07 87 PHE A CA 1
ATOM 762 C C . PHE A 1 87 ? -28.682 31.803 23.286 1.00 28.06 87 PHE A C 1
ATOM 763 O O . PHE A 1 87 ? -28.558 30.591 23.366 1.00 24.95 87 PHE A O 1
ATOM 771 N N A CYS A 1 88 ? -29.051 32.551 24.315 0.66 33.73 88 CYS A N 1
ATOM 772 N N B CYS A 1 88 ? -29.072 32.567 24.295 0.34 31.71 88 CYS A N 1
ATOM 773 C CA A CYS A 1 88 ? -29.424 31.944 25.588 0.66 35.48 88 CYS A CA 1
ATOM 774 C CA B CYS A 1 88 ? -29.413 32.019 25.594 0.34 33.79 88 CYS A CA 1
ATOM 775 C C A CYS A 1 88 ? -30.738 32.602 25.968 0.66 34.87 88 CYS A C 1
ATOM 776 C C B CYS A 1 88 ? -30.738 32.642 26.004 0.34 33.25 88 CYS A C 1
ATOM 777 O O A CYS A 1 88 ? -31.031 33.718 25.530 0.66 36.48 88 CYS A O 1
ATOM 778 O O B CYS A 1 88 ? -31.037 33.778 25.630 0.34 34.12 88 CYS A O 1
ATOM 783 N N . ALA A 1 89 ? -31.543 31.893 26.749 1.00 32.36 89 ALA A N 1
ATOM 784 C CA . ALA A 1 89 ? -32.830 32.395 27.191 1.00 32.04 89 ALA A CA 1
ATOM 785 C C . ALA A 1 89 ? -33.052 31.859 28.590 1.00 30.97 89 ALA A C 1
ATOM 786 O O . ALA A 1 89 ? -32.634 30.748 28.913 1.00 28.95 89 ALA A O 1
ATOM 788 N N . ALA A 1 90 ? -33.721 32.649 29.411 1.00 33.58 90 ALA A N 1
ATOM 789 C CA . ALA A 1 90 ? -33.973 32.247 30.782 1.00 36.44 90 ALA A CA 1
ATOM 790 C C . ALA A 1 90 ? -35.431 32.431 31.155 1.00 39.67 90 ALA A C 1
ATOM 791 O O . ALA A 1 90 ? -36.122 33.299 30.616 1.00 37.88 90 ALA A O 1
ATOM 793 N N . GLU A 1 91 ? -35.888 31.597 32.081 1.00 45.22 91 GLU A N 1
ATOM 794 C CA . GLU A 1 91 ? -37.254 31.664 32.575 1.00 50.83 91 GLU A CA 1
ATOM 795 C C . GLU A 1 91 ? -37.216 32.226 33.987 1.00 53.84 91 GLU A C 1
ATOM 796 O O . GLU A 1 91 ? -36.550 31.678 34.867 1.00 54.39 91 GLU A O 1
ATOM 802 N N . ALA A 1 92 ? -37.918 33.333 34.190 1.00 57.72 92 ALA A N 1
ATOM 803 C CA . ALA A 1 92 ? -37.990 33.971 35.496 1.00 61.24 92 ALA A CA 1
ATOM 804 C C . ALA A 1 92 ? -39.455 34.044 35.895 1.00 63.67 92 ALA A C 1
ATOM 805 O O . ALA A 1 92 ? -39.836 33.624 36.986 1.00 64.68 92 ALA A O 1
ATOM 807 N N . SER A 1 93 ? -40.269 34.570 34.984 1.00 66.49 93 SER A N 1
ATOM 808 C CA . SER A 1 93 ? -41.702 34.727 35.206 1.00 69.46 93 SER A CA 1
ATOM 809 C C . SER A 1 93 ? -42.467 33.405 35.287 1.00 70.61 93 SER A C 1
ATOM 810 O O . SER A 1 93 ? -42.104 32.512 36.054 1.00 71.50 93 SER A O 1
ATOM 813 N N . SER A 1 94 ? -43.525 33.292 34.487 1.00 71.43 94 SER A N 1
ATOM 814 C CA . SER A 1 94 ? -44.381 32.106 34.456 1.00 72.12 94 SER A CA 1
ATOM 815 C C . SER A 1 94 ? -43.673 30.784 34.145 1.00 71.63 94 SER A C 1
ATOM 816 O O . SER A 1 94 ? -42.469 30.635 34.357 1.00 72.11 94 SER A O 1
ATOM 819 N N . GLY A 1 95 ? -44.444 29.820 33.650 1.00 70.97 95 GLY A N 1
ATOM 820 C CA . GLY A 1 95 ? -43.889 28.523 33.314 1.00 70.93 95 GLY A CA 1
ATOM 821 C C . GLY A 1 95 ? -43.538 28.421 31.843 1.00 70.56 95 GLY A C 1
ATOM 822 O O . GLY A 1 95 ? -44.147 29.096 31.010 1.00 70.32 95 GLY A O 1
ATOM 823 N N . SER A 1 96 ? -42.559 27.574 31.529 1.00 70.19 96 SER A N 1
ATOM 824 C CA . SER A 1 96 ? -42.108 27.367 30.155 1.00 69.39 96 SER A CA 1
ATOM 825 C C . SER A 1 96 ? -42.301 28.619 29.307 1.00 68.39 96 SER A C 1
ATOM 826 O O . SER A 1 96 ? -41.416 29.474 29.246 1.00 68.77 96 SER A O 1
ATOM 829 N N . TRP A 1 97 ? -43.459 28.717 28.661 1.00 66.77 97 TRP A N 1
ATOM 830 C CA . TRP A 1 97 ? -43.807 29.864 27.828 1.00 64.96 97 TRP A CA 1
ATOM 831 C C . TRP A 1 97 ? -43.318 31.170 28.450 1.00 63.77 97 TRP A C 1
ATOM 832 O O . TRP A 1 97 ? -43.243 31.296 29.674 1.00 64.25 97 TRP A O 1
ATOM 843 N N . GLN A 1 98 ? -42.976 32.131 27.598 1.00 61.44 98 GLN A N 1
ATOM 844 C CA . GLN A 1 98 ? -42.502 33.436 28.045 1.00 58.24 98 GLN A CA 1
ATOM 845 C C . GLN A 1 98 ? -41.059 33.376 28.541 1.00 54.42 98 GLN A C 1
ATOM 846 O O . GLN A 1 98 ? -40.796 33.268 29.737 1.00 55.13 98 GLN A O 1
ATOM 852 N N . LEU A 1 99 ? -40.130 33.448 27.595 1.00 48.44 99 LEU A N 1
ATOM 853 C CA . LEU A 1 99 ? -38.703 33.413 27.879 1.00 42.57 99 LEU A CA 1
ATOM 854 C C . LEU A 1 99 ? -38.126 34.802 27.660 1.00 38.18 99 LEU A C 1
ATOM 855 O O . LEU A 1 99 ? -38.729 35.630 26.983 1.00 37.67 99 LEU A O 1
ATOM 860 N N . ILE A 1 100 ? -36.954 35.044 28.235 1.00 36.10 100 ILE A N 1
ATOM 861 C CA . ILE A 1 100 ? -36.249 36.311 28.073 1.00 34.87 100 ILE A CA 1
ATOM 862 C C . ILE A 1 100 ? -34.947 35.929 27.371 1.00 32.14 100 ILE A C 1
ATOM 863 O O . ILE A 1 100 ? -34.175 35.138 27.902 1.00 32.24 100 ILE A O 1
ATOM 868 N N . PHE A 1 101 ? -34.708 36.485 26.184 1.00 32.31 101 PHE A N 1
ATOM 869 C CA . PHE A 1 101 ? -33.518 36.155 25.386 1.00 31.35 101 PHE A CA 1
ATOM 870 C C . PHE A 1 101 ? -32.337 37.112 25.427 1.00 32.52 101 PHE A C 1
ATOM 871 O O . PHE A 1 101 ? -32.496 38.323 25.584 1.00 33.41 101 PHE A O 1
ATOM 879 N N . GLY A 1 102 ? -31.148 36.545 25.245 1.00 33.24 102 GLY A N 1
ATOM 880 C CA . GLY A 1 102 ? -29.944 37.349 25.174 1.00 33.71 102 GLY A CA 1
ATOM 881 C C . GLY A 1 102 ? -29.951 37.917 23.762 1.00 35.98 102 GLY A C 1
ATOM 882 O O . GLY A 1 102 ? -30.788 37.526 22.949 1.00 34.51 102 GLY A O 1
ATOM 883 N N . SER A 1 103 ? -29.027 38.818 23.447 1.00 37.82 103 SER A N 1
ATOM 884 C CA . SER A 1 103 ? -29.011 39.424 22.119 1.00 40.26 103 SER A CA 1
ATOM 885 C C . SER A 1 103 ? -28.308 38.591 21.049 1.00 38.54 103 SER A C 1
ATOM 886 O O . SER A 1 103 ? -28.467 38.846 19.847 1.00 38.56 103 SER A O 1
ATOM 889 N N . GLY A 1 104 ? -27.530 37.605 21.484 1.00 35.33 104 GLY A N 1
ATOM 890 C CA . GLY A 1 104 ? -26.830 36.748 20.547 1.00 32.94 104 GLY A CA 1
ATOM 891 C C . GLY A 1 104 ? -25.325 36.947 20.506 1.00 33.12 104 GLY A C 1
ATOM 892 O O . GLY A 1 104 ? -24.832 38.058 20.690 1.00 35.40 104 GLY A O 1
ATOM 893 N N . THR A 1 105 ? -24.593 35.859 20.281 1.00 30.61 105 THR A N 1
ATOM 894 C CA . THR A 1 105 ? -23.140 35.903 20.187 1.00 29.54 105 THR A CA 1
ATOM 895 C C . THR A 1 105 ? -22.741 35.270 18.865 1.00 28.85 105 THR A C 1
ATOM 896 O O . THR A 1 105 ? -23.126 34.136 18.572 1.00 26.91 105 THR A O 1
ATOM 900 N N . GLN A 1 106 ? -21.976 36.001 18.061 1.00 29.03 106 GLN A N 1
ATOM 901 C CA . GLN A 1 106 ? -21.540 35.472 16.774 1.00 30.90 106 GLN A CA 1
ATOM 902 C C . GLN A 1 106 ? -20.165 34.833 16.911 1.00 30.37 106 GLN A C 1
ATOM 903 O O . GLN A 1 106 ? -19.166 35.521 17.122 1.00 31.01 106 GLN A O 1
ATOM 909 N N . LEU A 1 107 ? -20.124 33.513 16.790 1.00 28.80 107 LEU A N 1
ATOM 910 C CA . LEU A 1 107 ? -18.886 32.759 16.897 1.00 28.79 107 LEU A CA 1
ATOM 911 C C . LEU A 1 107 ? -18.339 32.350 15.540 1.00 29.98 107 LEU A C 1
ATOM 912 O O . LEU A 1 107 ? -19.043 31.745 14.733 1.00 29.79 107 LEU A O 1
ATOM 917 N N . THR A 1 108 ? -17.070 32.666 15.309 1.00 29.33 108 THR A N 1
ATOM 918 C CA . THR A 1 108 ? -16.403 32.310 14.067 1.00 30.64 108 THR A CA 1
ATOM 919 C C . THR A 1 108 ? -15.203 31.442 14.401 1.00 30.10 108 THR A C 1
ATOM 920 O O . THR A 1 108 ? -14.323 31.866 15.150 1.00 31.51 108 THR A O 1
ATOM 924 N N . VAL A 1 109 ? -15.170 30.227 13.868 1.00 29.20 109 VAL A N 1
ATOM 925 C CA . VAL A 1 109 ? -14.041 29.340 14.104 1.00 31.29 109 VAL A CA 1
ATOM 926 C C . VAL A 1 109 ? -13.204 29.382 12.833 1.00 34.79 109 VAL A C 1
ATOM 927 O O . VAL A 1 109 ? -13.738 29.204 11.737 1.00 35.11 109 VAL A O 1
ATOM 931 N N . MET A 1 110 ? -11.904 29.626 12.976 1.00 34.32 110 MET A N 1
ATOM 932 C CA . MET A 1 110 ? -11.016 29.724 11.822 1.00 38.29 110 MET A CA 1
ATOM 933 C C . MET A 1 110 ? -10.143 28.492 11.623 1.00 39.39 110 MET A C 1
ATOM 934 O O . MET A 1 110 ? -9.674 27.887 12.585 1.00 40.03 110 MET A O 1
ATOM 939 N N . PRO A 1 111 ? -9.919 28.101 10.358 1.00 42.35 111 PRO A N 1
ATOM 940 C CA . PRO A 1 111 ? -9.089 26.930 10.059 1.00 45.14 111 PRO A CA 1
ATOM 941 C C . PRO A 1 111 ? -7.632 27.211 10.417 1.00 48.49 111 PRO A C 1
ATOM 942 O O . PRO A 1 111 ? -7.170 28.344 10.299 1.00 47.73 111 PRO A O 1
ATOM 946 N N . VAL A 1 112 ? -6.912 26.182 10.856 1.00 52.70 112 VAL A N 1
ATOM 947 C CA . VAL A 1 112 ? -5.515 26.347 11.244 1.00 57.46 112 VAL A CA 1
ATOM 948 C C . VAL A 1 112 ? -4.551 26.046 10.092 1.00 60.17 112 VAL A C 1
ATOM 949 O O . VAL A 1 112 ? -4.709 26.567 8.988 1.00 61.31 112 VAL A O 1
ATOM 953 N N . THR A 1 113 ? -3.554 25.207 10.364 1.00 62.91 113 THR A N 1
ATOM 954 C CA . THR A 1 113 ? -2.548 24.827 9.377 1.00 64.74 113 THR A CA 1
ATOM 955 C C . THR A 1 113 ? -2.044 26.057 8.632 1.00 64.86 113 THR A C 1
ATOM 956 O O . THR A 1 113 ? -2.034 26.029 7.383 1.00 65.52 113 THR A O 1
ATOM 961 N N . GLY B 2 1 ? -39.527 47.414 30.171 0.0000 60.36 1 GLY B N 1
ATOM 962 C CA . GLY B 2 1 ? -38.753 48.031 29.056 0.0000 60.40 1 GLY B CA 1
ATOM 963 C C . GLY B 2 1 ? -38.832 47.211 27.783 0.0000 60.36 1 GLY B C 1
ATOM 964 O O . GLY B 2 1 ? -37.891 46.500 27.430 0.0000 60.41 1 GLY B O 1
ATOM 965 N N . ASP B 2 2 ? -39.960 47.312 27.088 1.00 60.65 2 ASP B N 1
ATOM 966 C CA . ASP B 2 2 ? -40.160 46.570 25.849 1.00 59.71 2 ASP B CA 1
ATOM 967 C C . ASP B 2 2 ? -39.828 47.392 24.607 1.00 58.81 2 ASP B C 1
ATOM 968 O O . ASP B 2 2 ? -40.241 48.547 24.482 1.00 59.52 2 ASP B O 1
ATOM 973 N N . GLN B 2 3 ? -39.074 46.785 23.697 1.00 56.87 3 GLN B N 1
ATOM 974 C CA . GLN B 2 3 ? -38.710 47.420 22.436 1.00 54.43 3 GLN B CA 1
ATOM 975 C C . GLN B 2 3 ? -39.534 46.652 21.407 1.00 52.49 3 GLN B C 1
ATOM 976 O O . GLN B 2 3 ? -39.831 47.139 20.317 1.00 52.25 3 GLN B O 1
ATOM 982 N N . VAL B 2 4 ? -39.893 45.431 21.791 1.00 50.61 4 VAL B N 1
ATOM 983 C CA . VAL B 2 4 ? -40.703 44.537 20.976 1.00 49.01 4 VAL B CA 1
ATOM 984 C C . VAL B 2 4 ? -41.797 43.993 21.889 1.00 48.40 4 VAL B C 1
ATOM 985 O O . VAL B 2 4 ? -41.513 43.270 22.845 1.00 48.34 4 VAL B O 1
ATOM 989 N N . GLU B 2 5 ? -43.044 44.349 21.596 1.00 47.57 5 GLU B N 1
ATOM 990 C CA . GLU B 2 5 ? -44.178 43.907 22.396 1.00 47.45 5 GLU B CA 1
ATOM 991 C C . GLU B 2 5 ? -45.044 42.944 21.592 1.00 44.50 5 GLU B C 1
ATOM 992 O O . GLU B 2 5 ? -45.527 43.286 20.513 1.00 44.51 5 GLU B O 1
ATOM 998 N N . GLN B 2 6 ? -45.249 41.747 22.129 1.00 40.90 6 GLN B N 1
ATOM 999 C CA . GLN B 2 6 ? -46.038 40.730 21.447 1.00 37.72 6 GLN B CA 1
ATOM 1000 C C . GLN B 2 6 ? -47.431 40.597 22.059 1.00 37.24 6 GLN B C 1
ATOM 1001 O O . GLN B 2 6 ? -47.600 40.700 23.275 1.00 36.38 6 GLN B O 1
ATOM 1007 N N . SER B 2 7 ? -48.428 40.365 21.216 1.00 34.06 7 SER B N 1
ATOM 1008 C CA . SER B 2 7 ? -49.788 40.207 21.703 1.00 34.44 7 SER B CA 1
ATOM 1009 C C . SER B 2 7 ? -50.631 39.352 20.773 1.00 33.55 7 SER B C 1
ATOM 1010 O O . SER B 2 7 ? -50.383 39.298 19.568 1.00 33.99 7 SER B O 1
ATOM 1013 N N . PRO B 2 8 ? -51.596 38.611 21.339 1.00 32.73 8 PRO B N 1
ATOM 1014 C CA . PRO B 2 8 ? -51.830 38.607 22.790 1.00 32.04 8 PRO B CA 1
ATOM 1015 C C . PRO B 2 8 ? -50.764 37.734 23.460 1.00 32.08 8 PRO B C 1
ATOM 1016 O O . PRO B 2 8 ? -49.947 37.125 22.773 1.00 31.26 8 PRO B O 1
ATOM 1020 N N . SER B 2 9 ? -50.768 37.671 24.789 1.00 30.11 9 SER B N 1
ATOM 1021 C CA . SER B 2 9 ? -49.798 36.848 25.500 1.00 29.59 9 SER B CA 1
ATOM 1022 C C . SER B 2 9 ? -50.304 35.427 25.524 1.00 27.68 9 SER B C 1
ATOM 1023 O O . SER B 2 9 ? -49.528 34.475 25.506 1.00 27.75 9 SER B O 1
ATOM 1026 N N . ALA B 2 10 ? -51.623 35.287 25.568 1.00 28.11 10 ALA B N 1
ATOM 1027 C CA . ALA B 2 10 ? -52.249 33.977 25.556 1.00 27.35 10 ALA B CA 1
ATOM 1028 C C . ALA B 2 10 ? -53.591 34.090 24.852 1.00 28.91 10 ALA B C 1
ATOM 1029 O O . ALA B 2 10 ? -54.245 35.139 24.893 1.00 27.01 10 ALA B O 1
ATOM 1031 N N . LEU B 2 11 ? -53.989 33.020 24.181 1.00 28.42 11 LEU B N 1
ATOM 1032 C CA . LEU B 2 11 ? -55.274 33.015 23.502 1.00 31.09 11 LEU B CA 1
ATOM 1033 C C . LEU B 2 11 ? -55.786 31.601 23.269 1.00 30.63 11 LEU B C 1
ATOM 1034 O O . LEU B 2 11 ? -55.009 30.652 23.085 1.00 28.72 11 LEU B O 1
ATOM 1039 N N . SER B 2 12 ? -57.107 31.470 23.306 1.00 29.56 12 SER B N 1
ATOM 1040 C CA . SER B 2 12 ? -57.772 30.198 23.100 1.00 31.71 12 SER B CA 1
ATOM 1041 C C . SER B 2 12 ? -58.690 30.363 21.904 1.00 33.08 12 SER B C 1
ATOM 1042 O O . SER B 2 12 ? -59.492 31.296 21.857 1.00 32.69 12 SER B O 1
ATOM 1045 N N . LEU B 2 13 ? -58.547 29.467 20.935 1.00 33.93 13 LEU B N 1
ATOM 1046 C CA . LEU B 2 13 ? -59.348 29.485 19.717 1.00 36.54 13 LEU B CA 1
ATOM 1047 C C . LEU B 2 13 ? -60.008 28.130 19.540 1.00 36.07 13 LEU B C 1
ATOM 1048 O O . LEU B 2 13 ? -59.493 27.114 20.002 1.00 33.99 13 LEU B O 1
ATOM 1053 N N . HIS B 2 14 ? -61.150 28.122 18.863 1.00 37.07 14 HIS B N 1
ATOM 1054 C CA . HIS B 2 14 ? -61.845 26.881 18.568 1.00 39.50 14 HIS B CA 1
ATOM 1055 C C . HIS B 2 14 ? -61.266 26.396 17.246 1.00 40.41 14 HIS B C 1
ATOM 1056 O O . HIS B 2 14 ? -60.929 27.202 16.378 1.00 39.45 14 HIS B O 1
ATOM 1063 N N . GLU B 2 15 ? -61.136 25.085 17.102 1.00 41.66 15 GLU B N 1
ATOM 1064 C CA . GLU B 2 15 ? -60.619 24.509 15.871 1.00 43.51 15 GLU B CA 1
ATOM 1065 C C . GLU B 2 15 ? -61.383 25.098 14.684 1.00 44.80 15 GLU B C 1
ATOM 1066 O O . GLU B 2 15 ? -62.600 25.270 14.750 1.00 44.29 15 GLU B O 1
ATOM 1072 N N . GLY B 2 16 ? -60.667 25.421 13.612 1.00 46.02 16 GLY B N 1
ATOM 1073 C CA . GLY B 2 16 ? -61.312 25.961 12.430 1.00 47.38 16 GLY B CA 1
ATOM 1074 C C . GLY B 2 16 ? -61.407 27.469 12.314 1.00 49.27 16 GLY B C 1
ATOM 1075 O O . GLY B 2 16 ? -61.686 27.983 11.232 1.00 48.47 16 GLY B O 1
ATOM 107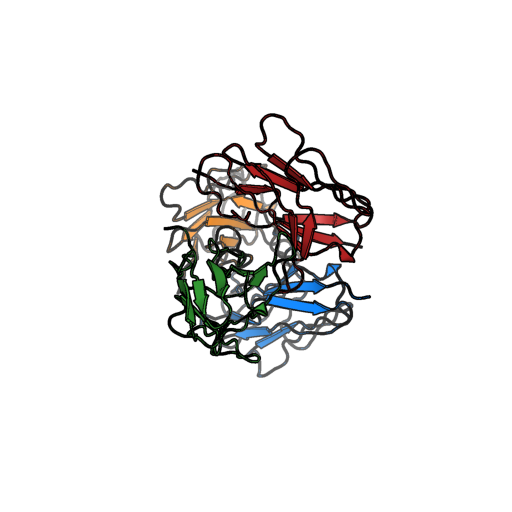6 N N . THR B 2 17 ? -61.179 28.182 13.412 1.00 49.87 17 THR B N 1
ATOM 1077 C CA . THR B 2 17 ? -61.254 29.640 13.392 1.00 51.41 17 THR B CA 1
ATOM 1078 C C A THR B 2 17 ? -59.924 30.281 13.003 0.50 51.51 17 THR B C 1
ATOM 1079 C C B THR B 2 17 ? -59.924 30.281 13.004 0.50 51.51 17 THR B C 1
ATOM 1080 O O A THR B 2 17 ? -58.884 29.620 12.985 0.50 51.09 17 THR B O 1
ATOM 1081 O O B THR B 2 17 ? -58.884 29.620 12.987 0.50 51.09 17 THR B O 1
ATOM 1088 N N . ASP B 2 18 ? -59.968 31.572 12.687 1.00 51.50 18 ASP B N 1
ATOM 1089 C CA . ASP B 2 18 ? -58.769 32.309 12.304 1.00 51.12 18 ASP B CA 1
ATOM 1090 C C . ASP B 2 18 ? -58.488 33.394 13.332 1.00 50.55 18 ASP B C 1
ATOM 1091 O O . ASP B 2 18 ? -59.412 33.974 13.904 1.00 51.55 18 ASP B O 1
ATOM 1096 N N . SER B 2 19 ? -57.211 33.667 13.565 1.00 48.82 19 SER B N 1
ATOM 1097 C CA . SER B 2 19 ? -56.824 34.705 14.503 1.00 47.39 19 SER B CA 1
ATOM 1098 C C . SER B 2 19 ? -55.439 35.198 14.127 1.00 45.67 19 SER B C 1
ATOM 1099 O O . SER B 2 19 ? -54.749 34.580 13.319 1.00 45.51 19 SER B O 1
ATOM 1102 N N . ALA B 2 20 ? -55.028 36.314 14.709 1.00 43.35 20 ALA B N 1
ATOM 1103 C CA . ALA B 2 20 ? -53.726 36.855 14.381 1.00 41.98 20 ALA B CA 1
ATOM 1104 C C . ALA B 2 20 ? -52.921 37.237 15.602 1.00 39.61 20 ALA B C 1
ATOM 1105 O O . ALA B 2 20 ? -53.466 37.686 16.612 1.00 39.82 20 ALA B O 1
ATOM 1107 N N . LEU B 2 21 ? -51.613 37.037 15.497 1.00 36.70 21 LEU B N 1
ATOM 1108 C CA . LEU B 2 21 ? -50.698 37.402 16.554 1.00 33.51 21 LEU B CA 1
ATOM 1109 C C . LEU B 2 21 ? -50.069 38.688 16.054 1.00 33.87 21 LEU B C 1
ATOM 1110 O O . LEU B 2 21 ? -49.967 38.909 14.846 1.00 32.61 21 LEU B O 1
ATOM 1115 N N . ARG B 2 22 ? -49.644 39.536 16.975 1.00 33.84 22 ARG B N 1
ATOM 1116 C CA . ARG B 2 22 ? -49.057 40.806 16.597 1.00 36.27 22 ARG B CA 1
ATOM 1117 C C . ARG B 2 22 ? -47.720 41.016 17.298 1.00 36.20 22 ARG B C 1
ATOM 1118 O O . ARG B 2 22 ? -47.504 40.537 18.415 1.00 35.97 22 ARG B O 1
ATOM 1126 N N . CYS B 2 23 ? -46.824 41.728 16.626 1.00 37.12 23 CYS B N 1
ATOM 1127 C CA . CYS B 2 23 ? -45.496 42.030 17.149 1.00 39.30 23 CYS B CA 1
ATOM 1128 C C . CYS B 2 23 ? -45.333 43.539 16.976 1.00 40.72 23 CYS B C 1
ATOM 1129 O O . CYS B 2 23 ? -45.215 44.026 15.853 1.00 39.48 23 CYS B O 1
ATOM 1132 N N . ASN B 2 24 ? -45.355 44.275 18.086 1.00 42.43 24 ASN B N 1
ATOM 1133 C CA . ASN B 2 24 ? -45.219 45.732 18.046 1.00 43.84 24 ASN B CA 1
ATOM 1134 C C . ASN B 2 24 ? -43.799 46.188 18.376 1.00 44.57 24 ASN B C 1
ATOM 1135 O O . ASN B 2 24 ? -43.187 45.704 19.330 1.00 44.77 24 ASN B O 1
ATOM 1140 N N . PHE B 2 25 ? -43.294 47.135 17.588 1.00 45.51 25 PHE B N 1
ATOM 1141 C CA . PHE B 2 25 ? -41.944 47.669 17.762 1.00 47.28 25 PHE B CA 1
ATOM 1142 C C . PHE B 2 25 ? -41.963 49.147 18.160 1.00 48.71 25 PHE B C 1
ATOM 1143 O O . PHE B 2 25 ? -42.653 49.955 17.538 1.00 47.97 25 PHE B O 1
ATOM 1151 N N . THR B 2 26 ? -41.190 49.502 19.181 1.00 50.35 26 THR B N 1
ATOM 1152 C CA . THR B 2 26 ? -41.135 50.888 19.638 1.00 52.55 26 THR B CA 1
ATOM 1153 C C . THR B 2 26 ? -40.448 51.774 18.604 1.00 53.83 26 THR B C 1
ATOM 1154 O O . THR B 2 26 ? -40.541 53.002 18.664 1.00 54.28 26 THR B O 1
ATOM 1158 N N . THR B 2 27 ? -39.763 51.142 17.656 1.00 54.22 27 THR B N 1
ATOM 1159 C CA . THR B 2 27 ? -39.051 51.852 16.600 1.00 55.10 27 THR B CA 1
ATOM 1160 C C . THR B 2 27 ? -39.036 51.024 15.319 1.00 54.81 27 THR B C 1
ATOM 1161 O O . THR B 2 27 ? -39.123 49.797 15.367 1.00 55.38 27 THR B O 1
ATOM 1165 N N . THR B 2 28 ? -38.933 51.700 14.178 1.00 53.85 28 THR B N 1
ATOM 1166 C CA . THR B 2 28 ? -38.890 51.020 12.886 1.00 53.61 28 THR B CA 1
ATOM 1167 C C . THR B 2 28 ? -37.792 49.962 12.886 1.00 51.97 28 THR B C 1
ATOM 1168 O O . THR B 2 28 ? -36.662 50.229 13.296 1.00 52.11 28 THR B O 1
ATOM 1172 N N . MET B 2 29 ? -38.135 48.761 12.430 1.00 49.67 29 MET B N 1
ATOM 1173 C CA . MET B 2 29 ? -37.180 47.662 12.371 1.00 47.92 29 MET B CA 1
ATOM 1174 C C . MET B 2 29 ? -36.952 47.264 10.916 1.00 45.96 29 MET B C 1
ATOM 1175 O O . MET B 2 29 ? -37.820 47.462 10.067 1.00 45.54 29 MET B O 1
ATOM 1180 N N . ARG B 2 30 ? -35.781 46.699 10.641 1.00 44.41 30 ARG B N 1
ATOM 1181 C CA . ARG B 2 30 ? -35.415 46.271 9.296 1.00 43.95 30 ARG B CA 1
ATOM 1182 C C . ARG B 2 30 ? -36.140 44.994 8.871 1.00 42.89 30 ARG B C 1
ATOM 1183 O O . ARG B 2 30 ? -36.522 44.842 7.712 1.00 43.13 30 ARG B O 1
ATOM 1191 N N . SER B 2 31 ? -36.331 44.076 9.813 1.00 40.94 31 SER B N 1
ATOM 1192 C CA . SER B 2 31 ? -37.003 42.820 9.505 1.00 38.75 31 SER B CA 1
ATOM 1193 C C . SER B 2 31 ? -37.580 42.171 10.752 1.00 36.46 31 SER B C 1
ATOM 1194 O O . SER B 2 31 ? -37.187 42.491 11.875 1.00 35.61 31 SER B O 1
ATOM 1197 N N . VAL B 2 32 ? -38.505 41.245 10.536 1.00 34.06 32 VAL B N 1
ATOM 1198 C CA . VAL B 2 32 ? -39.145 40.527 11.624 1.00 32.49 32 VAL B CA 1
ATOM 1199 C C . VAL B 2 32 ? -39.079 39.043 11.316 1.00 30.98 32 VAL B C 1
ATOM 1200 O O . VAL B 2 32 ? -39.086 38.630 10.152 1.00 30.45 32 VAL B O 1
ATOM 1204 N N . GLN B 2 33 ? -39.001 38.237 12.365 1.00 29.28 33 GLN B N 1
ATOM 1205 C CA . GLN B 2 33 ? -38.946 36.798 12.202 1.00 27.59 33 GLN B CA 1
ATOM 1206 C C . GLN B 2 33 ? -39.980 36.205 13.154 1.00 26.74 33 GLN B C 1
ATOM 1207 O O . GLN B 2 33 ? -40.121 36.676 14.283 1.00 25.65 33 GLN B O 1
ATOM 1213 N N . TRP B 2 34 ? -40.716 35.205 12.682 1.00 22.48 34 TRP B N 1
ATOM 1214 C CA . TRP B 2 34 ? -41.737 34.535 13.482 1.00 24.08 34 TRP B CA 1
ATOM 1215 C C . TRP B 2 34 ? -41.334 33.082 13.690 1.00 24.84 34 TRP B C 1
ATOM 1216 O O . TRP B 2 34 ? -40.910 32.405 12.750 1.00 23.86 34 TRP B O 1
ATOM 1227 N N . PHE B 2 35 ? -41.453 32.612 14.926 1.00 22.99 35 PHE B N 1
ATOM 1228 C CA . PHE B 2 35 ? -41.089 31.248 15.258 1.00 23.30 35 PHE B CA 1
ATOM 1229 C C . PHE B 2 35 ? -42.154 30.506 16.042 1.00 25.02 35 PHE B C 1
ATOM 1230 O O . PHE B 2 35 ? -43.000 31.098 16.708 1.00 23.19 35 PHE B O 1
ATOM 1238 N N A ARG B 2 36 ? -42.071 29.187 15.952 0.50 27.45 36 ARG B N 1
ATOM 1239 N N B ARG B 2 36 ? -42.111 29.184 15.952 0.50 27.29 36 ARG B N 1
ATOM 1240 C CA A ARG B 2 36 ? -42.964 28.274 16.650 0.50 30.02 36 ARG B CA 1
ATOM 1241 C CA B ARG B 2 36 ? -43.013 28.342 16.727 0.50 29.62 36 ARG B CA 1
ATOM 1242 C C A ARG B 2 36 ? -42.047 27.338 17.433 0.50 30.05 36 ARG B C 1
ATOM 1243 C C B ARG B 2 36 ? -42.071 27.380 17.438 0.50 29.89 36 ARG B C 1
ATOM 1244 O O A ARG B 2 36 ? -41.150 26.716 16.852 0.50 30.27 36 ARG B O 1
ATOM 1245 O O B ARG B 2 36 ? -41.184 26.789 16.813 0.50 30.48 36 ARG B O 1
ATOM 1260 N N . GLN B 2 37 ? -42.243 27.239 18.746 1.00 26.15 37 GLN B N 1
ATOM 1261 C CA . GLN B 2 37 ? -41.395 26.357 19.528 1.00 23.25 37 GLN B CA 1
ATOM 1262 C C . GLN B 2 37 ? -41.776 24.909 19.257 1.00 20.78 37 GLN B C 1
ATOM 1263 O O . GLN B 2 37 ? -42.963 24.561 19.315 1.00 23.24 37 GLN B O 1
ATOM 1269 N N . ASN B 2 38 ? -40.804 24.053 18.948 1.00 17.60 38 ASN B N 1
ATOM 1270 C CA . ASN B 2 38 ? -41.156 22.653 18.715 1.00 21.71 38 ASN B CA 1
ATOM 1271 C C . ASN B 2 38 ? -41.148 21.884 20.035 1.00 24.39 38 ASN B C 1
ATOM 1272 O O . ASN B 2 38 ? -40.934 22.474 21.098 1.00 20.10 38 ASN B O 1
ATOM 1277 N N A SER B 2 39 ? -41.398 20.586 19.987 0.52 28.25 39 SER B N 1
ATOM 1278 N N B SER B 2 39 ? -41.356 20.569 19.949 0.48 27.83 39 SER B N 1
ATOM 1279 C CA A SER B 2 39 ? -41.454 19.810 21.224 0.52 30.50 39 SER B CA 1
ATOM 1280 C CA B SER B 2 39 ? -41.423 19.686 21.127 0.48 30.50 39 SER B CA 1
ATOM 1281 C C A SER B 2 39 ? -40.180 19.846 22.067 0.52 32.11 39 SER B C 1
ATOM 1282 C C B SER B 2 39 ? -40.157 19.590 21.977 0.48 31.57 39 SER B C 1
ATOM 1283 O O A SER B 2 39 ? -40.254 19.748 23.300 0.52 34.59 39 SER B O 1
ATOM 1284 O O B SER B 2 39 ? -40.207 19.106 23.112 0.48 34.05 39 SER B O 1
ATOM 1289 N N . ARG B 2 40 ? -39.030 20.014 21.416 1.00 28.73 40 ARG B N 1
ATOM 1290 C CA . ARG B 2 40 ? -37.741 20.024 22.117 1.00 28.34 40 ARG B CA 1
ATOM 1291 C C . ARG B 2 40 ? -37.383 21.411 22.647 1.00 26.61 40 ARG B C 1
ATOM 1292 O O . ARG B 2 40 ? -36.338 21.581 23.273 1.00 28.36 40 ARG B O 1
ATOM 1300 N N . GLY B 2 41 ? -38.211 22.406 22.358 1.00 23.55 41 GLY B N 1
ATOM 1301 C CA . GLY B 2 41 ? -37.924 23.755 22.823 1.00 21.33 41 GLY B CA 1
ATOM 1302 C C . GLY B 2 41 ? -37.229 24.643 21.802 1.00 21.47 41 GLY B C 1
ATOM 1303 O O . GLY B 2 41 ? -37.015 25.832 22.043 1.00 20.62 41 GLY B O 1
ATOM 1304 N N . SER B 2 42 ? -36.863 24.085 20.651 1.00 19.46 42 SER B N 1
ATOM 1305 C CA . SER B 2 42 ? -36.216 24.901 19.623 1.00 21.23 42 SER B CA 1
ATOM 1306 C C . SER B 2 42 ? -37.232 25.871 19.018 1.00 21.09 42 SER B C 1
ATOM 1307 O O . SER B 2 42 ? -38.414 25.568 18.925 1.00 20.94 42 SER B O 1
ATOM 1310 N N A LEU B 2 43 ? -36.769 27.053 18.634 0.66 26.42 43 LEU B N 1
ATOM 1311 N N B LEU B 2 43 ? -36.757 27.041 18.614 0.34 25.02 43 LEU B N 1
ATOM 1312 C CA A LEU B 2 43 ? -37.651 28.028 18.006 0.66 26.90 43 LEU B CA 1
ATOM 1313 C CA B LEU B 2 43 ? -37.624 28.035 17.999 0.34 25.86 43 LEU B CA 1
ATOM 1314 C C A LEU B 2 43 ? -37.467 27.830 16.499 0.66 27.31 43 LEU B C 1
ATOM 1315 C C B LEU B 2 43 ? -37.469 27.849 16.489 0.34 25.79 43 LEU B C 1
ATOM 1316 O O A LEU B 2 43 ? -36.446 28.237 15.929 0.66 28.91 43 LEU B O 1
ATOM 1317 O O B LEU B 2 43 ? -36.477 28.293 15.900 0.34 26.62 43 LEU B O 1
ATOM 1326 N N . ILE B 2 44 ? -38.443 27.182 15.875 1.00 22.69 44 ILE B N 1
ATOM 1327 C CA . ILE B 2 44 ? -38.390 26.920 14.440 1.00 21.00 44 ILE B CA 1
ATOM 1328 C C . ILE B 2 44 ? -38.934 28.106 13.667 1.00 20.06 44 ILE B C 1
ATOM 1329 O O . ILE B 2 44 ? -40.065 28.524 13.871 1.00 19.73 44 ILE B O 1
ATOM 1334 N N . SER B 2 45 ? -38.113 28.647 12.774 1.00 21.31 45 SER B N 1
ATOM 1335 C CA . SER B 2 45 ? -38.506 29.799 11.991 1.00 21.72 45 SER B CA 1
ATOM 1336 C C . SER B 2 45 ? -39.662 29.471 11.054 1.00 23.45 45 SER B C 1
ATOM 1337 O O . SER B 2 45 ? -39.615 28.482 10.313 1.00 23.38 45 SER B O 1
ATOM 1340 N N . LEU B 2 46 ? -40.694 30.308 11.100 1.00 21.87 46 LEU B N 1
ATOM 1341 C CA . LEU B 2 46 ? -41.875 30.163 10.250 1.00 24.80 46 LEU B CA 1
ATOM 1342 C C . LEU B 2 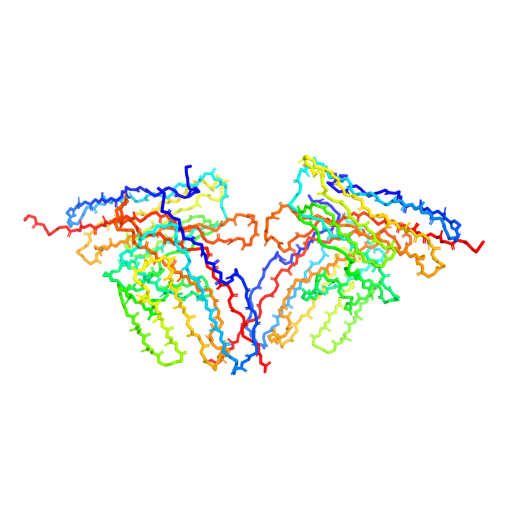46 ? -41.741 31.129 9.075 1.00 25.32 46 LEU B C 1
ATOM 1343 O O . LEU B 2 46 ? -41.988 30.770 7.930 1.00 26.91 46 LEU B O 1
ATOM 1348 N N . PHE B 2 47 ? -41.352 32.359 9.380 1.00 27.79 47 PHE B N 1
ATOM 1349 C CA . PHE B 2 47 ? -41.175 33.396 8.371 1.00 27.68 47 PHE B CA 1
ATOM 1350 C C . PHE B 2 47 ? -40.079 34.370 8.760 1.00 30.92 47 PHE B C 1
ATOM 1351 O O . PHE B 2 47 ? -39.752 34.534 9.937 1.00 28.95 47 PHE B O 1
ATOM 1359 N N . TYR B 2 48 ? -39.530 35.024 7.743 1.00 30.70 48 TYR B N 1
ATOM 1360 C CA . TYR B 2 48 ? -38.523 36.062 7.900 1.00 34.28 48 TYR B CA 1
ATOM 1361 C C . TYR B 2 48 ? -38.975 37.088 6.860 1.00 34.70 48 TYR B C 1
ATOM 1362 O O . TYR B 2 48 ? -39.068 36.764 5.679 1.00 34.30 48 TYR B O 1
ATOM 1371 N N . LEU B 2 49 ? -39.291 38.305 7.294 1.00 35.00 49 LEU B N 1
ATOM 1372 C CA . LEU B 2 49 ? -39.748 39.336 6.367 1.00 36.28 49 LEU B CA 1
ATOM 1373 C C . LEU B 2 49 ? -39.056 40.671 6.567 1.00 35.95 49 LEU B C 1
ATOM 1374 O O . LEU B 2 49 ? -38.904 41.139 7.694 1.00 33.91 49 LEU B O 1
ATOM 1379 N N . ALA B 2 50 ? -38.653 41.289 5.461 1.00 35.90 50 ALA B N 1
ATOM 1380 C CA . ALA B 2 50 ? -38.011 42.594 5.509 1.00 36.56 50 ALA B CA 1
ATOM 1381 C C . ALA B 2 50 ? -39.094 43.612 5.184 1.00 36.80 50 ALA B C 1
ATOM 1382 O O . ALA B 2 50 ? -38.961 44.801 5.480 1.00 36.92 50 ALA B O 1
ATOM 1384 N N . SER B 2 51 ? -40.173 43.116 4.582 1.00 36.91 51 SER B N 1
ATOM 1385 C CA . SER B 2 51 ? -41.322 43.930 4.197 1.00 38.79 51 SER B CA 1
ATOM 1386 C C . SER B 2 51 ? -42.313 43.044 3.455 1.00 38.97 51 SER B C 1
ATOM 1387 O O . SER B 2 51 ? -42.082 41.849 3.304 1.00 39.56 51 SER B O 1
ATOM 1390 N N . GLY B 2 52 ? -43.411 43.630 2.992 1.00 39.74 52 GLY B N 1
ATOM 1391 C CA . GLY B 2 52 ? -44.408 42.867 2.260 1.00 40.15 52 GLY B CA 1
ATOM 1392 C C . GLY B 2 52 ? -45.120 41.818 3.092 1.00 41.40 52 GLY B C 1
ATOM 1393 O O . GLY B 2 52 ? -45.329 42.004 4.291 1.00 41.09 52 GLY B O 1
ATOM 1394 N N . THR B 2 53 ? -45.504 40.718 2.451 1.00 41.37 53 THR B N 1
ATOM 1395 C CA . THR B 2 53 ? -46.201 39.639 3.135 1.00 42.08 53 THR B CA 1
ATOM 1396 C C . THR B 2 53 ? -45.751 38.292 2.593 1.00 42.18 53 THR B C 1
ATOM 1397 O O . THR B 2 53 ? -45.269 38.202 1.466 1.00 42.54 53 THR B O 1
ATOM 1401 N N . LYS B 2 54 ? -45.899 37.249 3.403 1.00 40.52 54 LYS B N 1
ATOM 1402 C CA . LYS B 2 54 ? -45.534 35.898 2.987 1.00 39.97 54 LYS B CA 1
ATOM 1403 C C . LYS B 2 54 ? -46.585 34.917 3.472 1.00 40.91 54 LYS B C 1
ATOM 1404 O O . LYS B 2 54 ? -47.270 35.159 4.469 1.00 41.76 54 LYS B O 1
ATOM 1410 N N . GLU B 2 55 ? -46.695 33.798 2.773 1.00 41.72 55 GLU B N 1
ATOM 1411 C CA . GLU B 2 55 ? -47.682 32.795 3.111 1.00 42.79 55 GLU B CA 1
ATOM 1412 C C . GLU B 2 55 ? -47.148 31.385 2.885 1.00 42.23 55 GLU B C 1
ATOM 1413 O O . GLU B 2 55 ? -46.330 31.155 1.997 1.00 41.23 55 GLU B O 1
ATOM 1419 N N . ASN B 2 56 ? -47.607 30.449 3.708 1.00 42.14 56 ASN B N 1
ATOM 1420 C CA . ASN B 2 56 ? -47.204 29.052 3.603 1.00 42.52 56 ASN B CA 1
ATOM 1421 C C . ASN B 2 56 ? -48.214 28.214 4.369 1.00 43.11 56 ASN B C 1
ATOM 1422 O O . ASN B 2 56 ? -48.338 28.333 5.594 1.00 41.73 56 ASN B O 1
ATOM 1427 N N . GLY B 2 57 ? -48.939 27.369 3.644 1.00 41.71 57 GLY B N 1
ATOM 1428 C CA . GLY B 2 57 ? -49.947 26.546 4.280 1.00 42.04 57 GLY B CA 1
ATOM 1429 C C . GLY B 2 57 ? -51.036 27.432 4.855 1.00 42.25 57 GLY B C 1
ATOM 1430 O O . GLY B 2 57 ? -51.513 28.355 4.192 1.00 42.77 57 GLY B O 1
ATOM 1431 N N . ARG B 2 58 ? -51.422 27.167 6.097 1.00 41.22 58 ARG B N 1
ATOM 1432 C CA . ARG B 2 58 ? -52.463 27.947 6.750 1.00 40.61 58 ARG B CA 1
ATOM 1433 C C . ARG B 2 58 ? -51.944 29.220 7.410 1.00 40.38 58 ARG B C 1
ATOM 1434 O O . ARG B 2 58 ? -52.716 29.978 7.997 1.00 39.77 58 ARG B O 1
ATOM 1442 N N . LEU B 2 59 ? -50.642 29.466 7.303 1.00 38.86 59 LEU B N 1
ATOM 1443 C CA . LEU B 2 59 ? -50.046 30.644 7.921 1.00 39.27 59 LEU B CA 1
ATOM 1444 C C . LEU B 2 59 ? -49.719 31.761 6.943 1.00 39.10 59 LEU B C 1
ATOM 1445 O O . LEU B 2 59 ? -49.315 31.517 5.807 1.00 38.93 59 LEU B O 1
ATOM 1450 N N . LYS B 2 60 ? -49.885 32.993 7.407 1.00 39.16 60 LYS B N 1
ATOM 1451 C CA . LYS B 2 60 ? -49.582 34.168 6.608 1.00 40.12 60 LYS B CA 1
ATOM 1452 C C . LYS B 2 60 ? -49.040 35.250 7.527 1.00 40.77 60 LYS B C 1
ATOM 1453 O O . LYS B 2 60 ? -49.610 35.519 8.584 1.00 41.07 60 LYS B O 1
ATOM 1459 N N A SER B 2 61 ? -47.939 35.872 7.126 0.61 41.23 61 SER B N 1
ATOM 1460 N N B SER B 2 61 ? -47.934 35.866 7.120 0.39 41.00 61 SER B N 1
ATOM 1461 C CA A SER B 2 61 ? -47.343 36.934 7.925 0.61 42.36 61 SER B CA 1
ATOM 1462 C CA B SER B 2 61 ? -47.311 36.924 7.907 0.39 41.76 61 SER B CA 1
ATOM 1463 C C A SER B 2 61 ? -47.250 38.210 7.101 0.61 43.25 61 SER B C 1
ATOM 1464 C C B SER B 2 61 ? -47.236 38.213 7.095 0.39 42.45 61 SER B C 1
ATOM 1465 O O A SER B 2 61 ? -47.114 38.164 5.876 0.61 44.30 61 SER B O 1
ATOM 1466 O O B SER B 2 61 ? -47.099 38.177 5.870 0.39 43.05 61 SER B O 1
ATOM 1471 N N . ALA B 2 62 ? -47.327 39.349 7.779 1.00 41.44 62 ALA B N 1
ATOM 1472 C CA . ALA B 2 62 ? -47.263 40.632 7.109 1.00 41.20 62 ALA B CA 1
ATOM 1473 C C . ALA B 2 62 ? -46.398 41.631 7.855 1.00 41.39 62 ALA B C 1
ATOM 1474 O O . ALA B 2 62 ? -46.371 41.672 9.088 1.00 39.08 62 ALA B O 1
ATOM 1476 N N . PHE B 2 63 ? -45.682 42.428 7.076 1.00 42.35 63 PHE B N 1
ATOM 1477 C CA . PHE B 2 63 ? -44.798 43.461 7.586 1.00 44.62 63 PHE B CA 1
ATOM 1478 C C . PHE B 2 63 ? -44.825 44.525 6.493 1.00 46.98 63 PHE B C 1
ATOM 1479 O O . PHE B 2 63 ? -43.785 45.017 6.060 1.00 47.05 63 PHE B O 1
ATOM 1487 N N . ASP B 2 64 ? -46.031 44.861 6.044 1.00 50.02 64 ASP B N 1
ATOM 1488 C CA . ASP B 2 64 ? -46.209 45.838 4.975 1.00 53.57 64 ASP B CA 1
ATOM 1489 C C . ASP B 2 64 ? -46.608 47.232 5.451 1.00 55.04 64 ASP B C 1
ATOM 1490 O O . ASP B 2 64 ? -47.080 48.048 4.659 1.00 55.01 64 ASP B O 1
ATOM 1495 N N . SER B 2 65 ? -46.423 47.505 6.738 1.00 56.68 65 SER B N 1
ATOM 1496 C CA . SER B 2 65 ? -46.758 48.816 7.282 1.00 58.29 65 SER B CA 1
ATOM 1497 C C . SER B 2 65 ? -45.779 49.852 6.747 1.00 58.22 65 SER B C 1
ATOM 1498 O O . SER B 2 65 ? -44.609 49.549 6.514 1.00 59.13 65 SER B O 1
ATOM 1501 N N . LYS B 2 66 ? -46.260 51.074 6.551 1.00 58.77 66 LYS B N 1
ATOM 1502 C CA . LYS B 2 66 ? -45.412 52.147 6.044 1.00 58.15 66 LYS B CA 1
ATOM 1503 C C . LYS B 2 66 ? -44.219 52.370 6.968 1.00 58.64 66 LYS B C 1
ATOM 1504 O O . LYS B 2 66 ? -43.066 52.288 6.545 1.00 58.94 66 LYS B O 1
ATOM 1510 N N . GLU B 2 67 ? -44.506 52.645 8.236 1.00 59.31 67 GLU B N 1
ATOM 1511 C CA . GLU B 2 67 ? -43.465 52.885 9.225 1.00 59.59 67 GLU B CA 1
ATOM 1512 C C . GLU B 2 67 ? -42.850 51.576 9.710 1.00 58.94 67 GLU B C 1
ATOM 1513 O O . GLU B 2 67 ? -41.742 51.564 10.250 1.00 59.13 67 GLU B O 1
ATOM 1519 N N . ARG B 2 68 ? -43.571 50.476 9.510 1.00 57.56 68 ARG B N 1
ATOM 1520 C CA . ARG B 2 68 ? -43.102 49.161 9.936 1.00 56.35 68 ARG B CA 1
ATOM 1521 C C . ARG B 2 68 ? -42.890 49.153 11.441 1.00 54.30 68 ARG B C 1
ATOM 1522 O O . ARG B 2 68 ? -41.814 48.808 11.935 1.00 54.72 68 ARG B O 1
ATOM 1530 N N . ARG B 2 69 ? -43.934 49.545 12.160 1.00 52.68 69 ARG B N 1
ATOM 1531 C CA . ARG B 2 69 ? -43.914 49.607 13.615 1.00 50.93 69 ARG B CA 1
ATOM 1532 C C . ARG B 2 69 ? -44.445 48.297 14.192 1.00 48.82 69 ARG B C 1
ATOM 1533 O O . ARG B 2 69 ? -44.422 48.087 15.405 1.00 49.65 69 ARG B O 1
ATOM 1541 N N . TYR B 2 70 ? -44.923 47.415 13.318 1.00 46.30 70 TYR B N 1
ATOM 1542 C CA . TYR B 2 70 ? -45.456 46.136 13.765 1.00 43.76 70 TYR B CA 1
ATOM 1543 C C . TYR B 2 70 ? -45.556 45.115 12.640 1.00 40.72 70 TYR B C 1
ATOM 1544 O O . TYR B 2 70 ? -45.396 45.442 11.465 1.00 40.80 70 TYR B O 1
ATOM 1553 N N . SER B 2 71 ? -45.834 43.875 13.028 1.00 37.45 71 SER B N 1
ATOM 1554 C CA . SER B 2 71 ? -45.980 42.763 12.098 1.00 34.36 71 SER B CA 1
ATOM 1555 C C . SER B 2 71 ? -47.045 41.820 12.640 1.00 33.66 71 SER B C 1
ATOM 1556 O O . SER B 2 71 ? -47.246 41.733 13.852 1.00 33.46 71 SER B O 1
ATOM 1559 N N . THR B 2 72 ? -47.735 41.119 11.750 1.00 33.16 72 THR B N 1
ATOM 1560 C CA . THR B 2 72 ? -48.758 40.183 12.182 1.00 33.83 72 THR B CA 1
ATOM 1561 C C . THR B 2 72 ? -48.514 38.785 11.634 1.00 33.25 72 THR B C 1
ATOM 1562 O O . THR B 2 72 ? -47.879 38.609 10.593 1.00 31.31 72 THR B O 1
ATOM 1566 N N . LEU B 2 73 ? -49.002 37.792 12.368 1.00 32.29 73 LEU B N 1
ATOM 1567 C CA . LEU B 2 73 ? -48.907 36.400 11.963 1.00 34.12 73 LEU B CA 1
ATOM 1568 C C . LEU B 2 73 ? -50.344 35.921 12.040 1.00 36.81 73 LEU B C 1
ATOM 1569 O O . LEU B 2 73 ? -50.940 35.884 13.115 1.00 34.51 73 LEU B O 1
ATOM 1574 N N A HIS B 2 74 ? -50.912 35.569 10.894 0.51 39.65 74 HIS B N 1
ATOM 1575 N N B HIS B 2 74 ? -50.894 35.558 10.888 0.49 39.56 74 HIS B N 1
ATOM 1576 C CA A HIS B 2 74 ? -52.290 35.109 10.865 0.51 41.93 74 HIS B CA 1
ATOM 1577 C CA B HIS B 2 74 ? -52.267 35.086 10.802 0.49 41.83 74 HIS B CA 1
ATOM 1578 C C A HIS B 2 74 ? -52.339 33.594 10.749 0.51 42.41 74 HIS B C 1
ATOM 1579 C C B HIS B 2 74 ? -52.318 33.568 10.752 0.49 42.33 74 HIS B C 1
ATOM 1580 O O A HIS B 2 74 ? -51.601 32.993 9.971 0.51 42.89 74 HIS B O 1
ATOM 1581 O O B HIS B 2 74 ? -51.561 32.937 10.017 0.49 42.74 74 HIS B O 1
ATOM 1594 N N . ILE B 2 75 ? -53.207 32.980 11.541 1.00 42.53 75 ILE B N 1
ATOM 1595 C CA . ILE B 2 75 ? -53.357 31.540 11.537 1.00 43.60 75 ILE B CA 1
ATOM 1596 C C . ILE B 2 75 ? -54.782 31.260 11.095 1.00 43.81 75 ILE B C 1
ATOM 1597 O O . ILE B 2 75 ? -55.736 31.690 11.743 1.00 43.61 75 ILE B O 1
ATOM 1602 N N . ARG B 2 76 ? -54.924 30.563 9.973 1.00 43.43 76 ARG B N 1
ATOM 1603 C CA . ARG B 2 76 ? -56.245 30.242 9.458 1.00 43.04 76 ARG B CA 1
ATOM 1604 C C . ARG B 2 76 ? -56.606 28.779 9.633 1.00 41.53 76 ARG B C 1
ATOM 1605 O O . ARG B 2 76 ? -55.740 27.905 9.610 1.00 41.41 76 ARG B O 1
ATOM 1613 N N . ASP B 2 77 ? -57.897 28.524 9.811 1.00 41.42 77 ASP B N 1
ATOM 1614 C CA . ASP B 2 77 ? -58.393 27.170 9.973 1.00 41.48 77 ASP B CA 1
ATOM 1615 C C . ASP B 2 77 ? -57.564 26.451 11.035 1.00 40.74 77 ASP B C 1
ATOM 1616 O O . ASP B 2 77 ? -57.055 25.354 10.816 1.00 40.23 77 ASP B O 1
ATOM 1621 N N . ALA B 2 78 ? -57.437 27.095 12.191 1.00 39.64 78 ALA B N 1
ATOM 1622 C CA . ALA B 2 78 ? -56.664 26.557 13.305 1.00 38.84 78 ALA B CA 1
ATOM 1623 C C . ALA B 2 78 ? -56.939 25.087 13.592 1.00 37.97 78 ALA B C 1
ATOM 1624 O O . ALA B 2 78 ? -58.093 24.652 13.641 1.00 38.96 78 ALA B O 1
ATOM 1626 N N . GLN B 2 79 ? -55.859 24.335 13.791 1.00 37.70 79 GLN B N 1
ATOM 1627 C CA . GLN B 2 79 ? -55.916 22.908 14.085 1.00 37.00 79 GLN B CA 1
ATOM 1628 C C . GLN B 2 79 ? -55.379 22.640 15.485 1.00 36.85 79 GLN B C 1
ATOM 1629 O O . GLN B 2 79 ? -54.570 23.408 16.001 1.00 35.22 79 GLN B O 1
ATOM 1635 N N . LEU B 2 80 ? -55.820 21.544 16.093 1.00 36.09 80 LEU B N 1
ATOM 1636 C CA . LEU B 2 80 ? -55.378 21.202 17.438 1.00 37.76 80 LEU B CA 1
ATOM 1637 C C . LEU B 2 80 ? -53.860 21.239 17.560 1.00 37.79 80 LEU B C 1
ATOM 1638 O O . LEU B 2 80 ? -53.323 21.717 18.561 1.00 36.07 80 LEU B O 1
ATOM 1643 N N . GLU B 2 81 ? -53.172 20.746 16.533 1.00 36.85 81 GLU B N 1
ATOM 1644 C CA . GLU B 2 81 ? -51.717 20.705 16.546 1.00 36.77 81 GLU B CA 1
ATOM 1645 C C . GLU B 2 81 ? -51.033 22.060 16.408 1.00 35.07 81 GLU B C 1
ATOM 1646 O O . GLU B 2 81 ? -49.806 22.131 16.424 1.00 37.62 81 GLU B O 1
ATOM 1652 N N . ASP B 2 82 ? -51.808 23.131 16.263 1.00 33.22 82 ASP B N 1
ATOM 1653 C CA . ASP B 2 82 ? -51.219 24.462 16.155 1.00 30.62 82 ASP B CA 1
ATOM 1654 C C . ASP B 2 82 ? -50.965 25.014 17.548 1.00 28.93 82 ASP B C 1
ATOM 1655 O O . ASP B 2 82 ? -50.262 26.005 17.711 1.00 28.77 82 ASP B O 1
ATOM 1660 N N . SER B 2 83 ? -51.554 24.370 18.549 1.00 27.48 83 SER B N 1
ATOM 1661 C CA . SER B 2 83 ? -51.382 24.800 19.932 1.00 26.41 83 SER B CA 1
ATOM 1662 C C . SER B 2 83 ? -49.893 24.805 20.265 1.00 26.03 83 SER B C 1
ATOM 1663 O O . SER B 2 83 ? -49.159 23.883 19.893 1.00 27.04 83 SER B O 1
ATOM 1666 N N . GLY B 2 84 ? -49.441 25.850 20.951 1.00 25.76 84 GLY B N 1
ATOM 1667 C CA . GLY B 2 84 ? -48.034 25.932 21.300 1.00 23.49 84 GLY B CA 1
ATOM 1668 C C . GLY B 2 84 ? -47.607 27.358 21.560 1.00 23.12 84 GLY B C 1
ATOM 1669 O O . GLY B 2 84 ? -48.436 28.266 21.630 1.00 23.75 84 GLY B O 1
ATOM 1670 N N . THR B 2 85 ? -46.304 27.561 21.710 1.00 20.84 85 THR B N 1
ATOM 1671 C CA . THR B 2 85 ? -45.772 28.876 21.977 1.00 21.61 85 THR B CA 1
ATOM 1672 C C . THR B 2 85 ? -45.130 29.476 20.735 1.00 23.18 85 THR B C 1
ATOM 1673 O O . THR B 2 85 ? -44.310 28.834 20.069 1.00 22.92 85 THR B O 1
ATOM 1677 N N . TYR B 2 86 ? -45.525 30.707 20.441 1.00 21.42 86 TYR B N 1
ATOM 1678 C CA . TYR B 2 86 ? -45.037 31.445 19.281 1.00 23.53 86 TYR B CA 1
ATOM 1679 C C . TYR B 2 86 ? -44.253 32.670 19.705 1.00 23.84 86 TYR B C 1
ATOM 16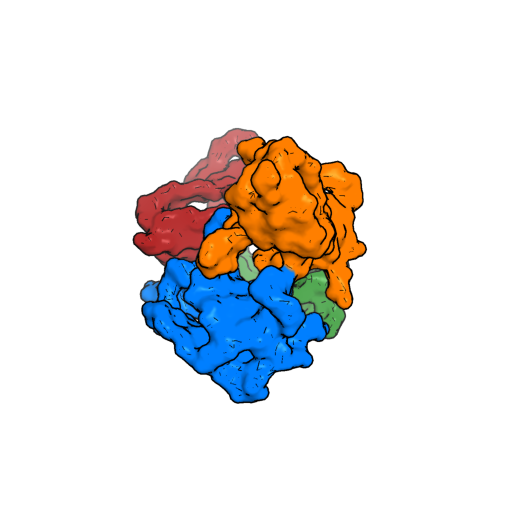80 O O . TYR B 2 86 ? -44.610 33.346 20.686 1.00 25.27 86 TYR B O 1
ATOM 1689 N N . PHE B 2 87 ? -43.180 32.956 18.970 1.00 22.16 87 PHE B N 1
ATOM 1690 C CA . PHE B 2 87 ? -42.340 34.102 19.262 1.00 21.96 87 PHE B CA 1
ATOM 1691 C C . PHE B 2 87 ? -42.069 34.919 18.011 1.00 24.85 87 PHE B C 1
ATOM 1692 O O . PHE B 2 87 ? -42.062 34.391 16.895 1.00 22.74 87 PHE B O 1
ATOM 1700 N N . CYS B 2 88 ? -41.853 36.210 18.203 1.00 24.93 88 CYS B N 1
ATOM 1701 C CA . CYS B 2 88 ? -41.468 37.066 17.095 1.00 28.18 88 CYS B CA 1
ATOM 1702 C C . CYS B 2 88 ? -40.171 37.721 17.557 1.00 29.21 88 CYS B C 1
ATOM 1703 O O . CYS B 2 88 ? -39.900 37.801 18.759 1.00 29.45 88 CYS B O 1
ATOM 1706 N N . ALA B 2 89 ? -39.353 38.154 16.608 1.00 26.84 89 ALA B N 1
ATOM 1707 C CA . ALA B 2 89 ? -38.095 38.809 16.926 1.00 27.74 89 ALA B CA 1
ATOM 1708 C C . ALA B 2 89 ? -37.842 39.828 15.831 1.00 30.73 89 ALA B C 1
ATOM 1709 O O . ALA B 2 89 ? -38.245 39.627 14.681 1.00 27.79 89 ALA B O 1
ATOM 1711 N N . ALA B 2 90 ? -37.186 40.921 16.188 1.00 32.28 90 ALA B N 1
ATOM 1712 C CA . ALA B 2 90 ? -36.905 41.969 15.224 1.00 35.90 90 ALA B CA 1
ATOM 1713 C C . ALA B 2 90 ? -35.418 42.218 15.096 1.00 38.19 90 ALA B C 1
ATOM 1714 O O . ALA B 2 90 ? -34.652 42.037 16.048 1.00 36.21 90 ALA B O 1
ATOM 1716 N N . GLU B 2 91 ? -35.026 42.630 13.897 1.00 41.93 91 GLU B N 1
ATOM 1717 C CA . GLU B 2 91 ? -33.646 42.947 13.572 1.00 46.04 91 GLU B CA 1
ATOM 1718 C C . GLU B 2 91 ? -33.636 44.448 13.314 1.00 47.91 91 GLU B C 1
ATOM 1719 O O . GLU B 2 91 ? -34.365 44.941 12.450 1.00 46.90 91 GLU B O 1
ATOM 1725 N N . ALA B 2 92 ? -32.833 45.177 14.080 1.00 50.46 92 ALA B N 1
ATOM 1726 C CA . ALA B 2 92 ? -32.746 46.623 13.918 1.00 53.82 92 ALA B CA 1
ATOM 1727 C C . ALA B 2 92 ? -31.937 46.970 12.675 1.00 55.88 92 ALA B C 1
ATOM 1728 O O . ALA B 2 92 ? -32.337 47.822 11.882 1.00 56.70 92 ALA B O 1
ATOM 1730 N N . SER B 2 93 ? -30.803 46.297 12.507 1.00 57.84 93 SER B N 1
ATOM 1731 C CA . SER B 2 93 ? -29.923 46.537 11.369 1.00 60.22 93 SER B CA 1
ATOM 1732 C C . SER B 2 93 ? -30.357 45.773 10.123 1.00 61.48 93 SER B C 1
ATOM 1733 O O . SER B 2 93 ? -31.254 44.930 10.175 1.00 63.13 93 SER B O 1
ATOM 1736 N N . SER B 2 94 ? -29.705 46.069 9.004 1.00 62.08 94 SER B N 1
ATOM 1737 C CA . SER B 2 94 ? -30.020 45.427 7.736 1.00 62.06 94 SER B CA 1
ATOM 1738 C C . SER B 2 94 ? -29.264 44.116 7.550 1.00 61.87 94 SER B C 1
ATOM 1739 O O . SER B 2 94 ? -29.563 43.345 6.636 1.00 63.03 94 SER B O 1
ATOM 1742 N N . GLY B 2 95 ? -28.287 43.868 8.418 1.00 60.78 95 GLY B N 1
ATOM 1743 C CA . GLY B 2 95 ? -27.515 42.641 8.325 1.00 58.63 95 GLY B CA 1
ATOM 1744 C C . GLY B 2 95 ? -26.898 42.208 9.644 1.00 57.12 95 GLY B C 1
ATOM 1745 O O . GLY B 2 95 ? -25.862 41.541 9.660 1.00 56.68 95 GLY B O 1
ATOM 1746 N N . ALA B 2 96 ? -27.533 42.584 10.751 1.00 55.54 96 ALA B N 1
ATOM 1747 C CA . ALA B 2 96 ? -27.040 42.229 12.079 1.00 53.26 96 ALA B CA 1
ATOM 1748 C C . ALA B 2 96 ? -27.460 40.814 12.455 1.00 52.19 96 ALA B C 1
ATOM 1749 O O . ALA B 2 96 ? -28.496 40.325 12.001 1.00 52.38 96 ALA B O 1
ATOM 1751 N N . TRP B 2 97 ? -26.651 40.158 13.282 1.00 49.72 97 TRP B N 1
ATOM 1752 C CA . TRP B 2 97 ? -26.951 38.802 13.730 1.00 47.80 97 TRP B CA 1
ATOM 1753 C C . TRP B 2 97 ? -27.733 38.877 15.035 1.00 46.71 97 TRP B C 1
ATOM 1754 O O . TRP B 2 97 ? -28.266 37.878 15.514 1.00 45.41 97 TRP B O 1
ATOM 1765 N N . GLN B 2 98 ? -27.798 40.073 15.605 1.00 45.40 98 GLN B N 1
ATOM 1766 C CA . GLN B 2 98 ? -28.497 40.277 16.864 1.00 45.76 98 GLN B CA 1
ATOM 1767 C C . GLN B 2 98 ? -29.994 40.443 16.661 1.00 44.80 98 GLN B C 1
ATOM 1768 O O . GLN B 2 98 ? -30.445 41.148 15.757 1.00 45.66 98 GLN B O 1
ATOM 1774 N N . LEU B 2 99 ? -30.761 39.767 17.504 1.00 41.49 99 LEU B N 1
ATOM 1775 C CA . LEU B 2 99 ? -32.209 39.822 17.434 1.00 39.86 99 LEU B CA 1
ATOM 1776 C C . LEU B 2 99 ? -32.809 40.297 18.749 1.00 38.85 99 LEU B C 1
ATOM 1777 O O . LEU B 2 99 ? -32.244 40.076 19.816 1.00 37.78 99 LEU B O 1
ATOM 1782 N N A ILE B 2 100 ? -33.954 40.963 18.664 0.53 39.15 100 ILE B N 1
ATOM 1783 N N B ILE B 2 100 ? -33.957 40.958 18.653 0.47 39.14 100 ILE B N 1
ATOM 1784 C CA A ILE B 2 100 ? -34.663 41.425 19.852 0.53 39.54 100 ILE B CA 1
ATOM 1785 C CA B ILE B 2 100 ? -34.684 41.440 19.823 0.47 39.54 100 ILE B CA 1
ATOM 1786 C C A ILE B 2 100 ? -35.970 40.636 19.859 0.53 37.96 100 ILE B C 1
ATOM 1787 C C B ILE B 2 100 ? -35.975 40.622 19.847 0.47 37.90 100 ILE B C 1
ATOM 1788 O O A ILE B 2 100 ? -36.776 40.757 18.934 0.53 39.48 100 ILE B O 1
ATOM 1789 O O B ILE B 2 100 ? -36.781 40.713 18.918 0.47 39.18 100 ILE B O 1
ATOM 1798 N N . PHE B 2 101 ? -36.169 39.820 20.891 1.00 35.24 101 PHE B N 1
ATOM 1799 C CA . PHE B 2 101 ? -37.366 38.977 20.988 1.00 32.78 101 PHE B CA 1
ATOM 1800 C C . PHE B 2 101 ? -38.581 39.477 21.747 1.00 32.12 101 PHE B C 1
ATOM 1801 O O . PHE B 2 101 ? -38.469 40.254 22.689 1.00 30.88 101 PHE B O 1
ATOM 1809 N N . GLY B 2 102 ? -39.745 38.981 21.329 1.00 32.37 102 GLY B N 1
ATOM 1810 C CA . GLY B 2 102 ? -40.989 39.299 22.001 1.00 33.15 102 GLY B CA 1
ATOM 1811 C C . GLY B 2 102 ? -41.064 38.319 23.160 1.00 34.01 102 GLY B C 1
ATOM 1812 O O . GLY B 2 102 ? -40.247 37.400 23.241 1.00 32.30 102 GLY B O 1
ATOM 1813 N N . SER B 2 103 ? -42.036 38.488 24.049 1.00 35.63 103 SER B N 1
ATOM 1814 C CA . SER B 2 103 ? -42.166 37.608 25.207 1.00 38.24 103 SER B CA 1
ATOM 1815 C C . SER B 2 103 ? -42.838 36.265 24.921 1.00 38.45 103 SER B C 1
ATOM 1816 O O . SER B 2 103 ? -42.818 35.356 25.762 1.00 38.96 103 SER B O 1
ATOM 1819 N N . GLY B 2 104 ? -43.428 36.133 23.739 1.00 35.48 104 GLY B N 1
ATOM 1820 C CA . GLY B 2 104 ? -44.066 34.882 23.389 1.00 32.33 104 GLY B CA 1
ATOM 1821 C C . GLY B 2 104 ? -45.570 34.895 23.549 1.00 32.40 104 GLY B C 1
ATOM 1822 O O . GLY B 2 104 ? -46.129 35.693 24.308 1.00 32.60 104 GLY B O 1
ATOM 1823 N N . THR B 2 105 ? -46.224 34.001 22.822 1.00 30.07 105 THR B N 1
ATOM 1824 C CA . THR B 2 105 ? -47.670 33.865 22.849 1.00 30.22 105 THR B CA 1
ATOM 1825 C C . THR B 2 105 ? -48.040 32.402 23.016 1.00 32.62 105 THR B C 1
ATOM 1826 O O . THR B 2 105 ? -47.575 31.547 22.260 1.00 28.78 105 THR B O 1
ATOM 1830 N N A GLN B 2 106 ? -48.875 32.115 24.008 0.52 34.26 106 GLN B N 1
ATOM 1831 N N B GLN B 2 106 ? -48.875 32.110 24.007 0.48 33.97 106 GLN B N 1
ATOM 1832 C CA A GLN B 2 106 ? -49.333 30.753 24.229 0.52 35.61 106 GLN B CA 1
ATOM 1833 C CA B GLN B 2 106 ? -49.305 30.740 24.252 0.48 35.22 106 GLN B CA 1
ATOM 1834 C C A GLN B 2 106 ? -50.660 30.625 23.497 0.52 37.27 106 GLN B C 1
ATOM 1835 C C B GLN B 2 106 ? -50.669 30.514 23.600 0.48 36.74 106 GLN B C 1
ATOM 1836 O O A GLN B 2 106 ? -51.613 31.359 23.784 0.52 36.28 106 GLN B O 1
ATOM 1837 O O B GLN B 2 106 ? -51.691 31.028 24.070 0.48 35.82 106 GLN B O 1
ATOM 1848 N N A LEU B 2 107 ? -50.677 29.748 22.512 0.65 35.80 107 LEU B N 1
ATOM 1849 N N B LEU B 2 107 ? -50.716 29.700 22.547 0.35 36.45 107 LEU B N 1
ATOM 1850 C CA A LEU B 2 107 ? -51.907 29.463 21.780 0.65 36.68 107 LEU B CA 1
ATOM 1851 C CA B LEU B 2 107 ? -51.924 29.489 21.764 0.35 36.92 107 LEU B CA 1
ATOM 1852 C C A LEU B 2 107 ? -52.495 28.109 22.142 0.65 36.88 107 LEU B C 1
ATOM 1853 C C B LEU B 2 107 ? -52.515 28.116 22.063 0.35 36.50 107 LEU B C 1
ATOM 1854 O O A LEU B 2 107 ? -51.796 27.093 22.133 0.65 37.26 107 LEU B O 1
ATOM 1855 O O B LEU B 2 107 ? -51.835 27.094 21.939 0.35 36.23 107 LEU B O 1
ATOM 1864 N N . THR B 2 108 ? -53.785 28.100 22.460 1.00 33.92 108 THR B N 1
ATOM 1865 C CA . THR B 2 108 ? -54.476 26.863 22.782 1.00 33.10 108 THR B CA 1
ATOM 1866 C C . THR B 2 108 ? -55.674 26.722 21.847 1.00 32.24 108 THR B C 1
ATOM 1867 O O . THR B 2 108 ? -56.567 27.569 21.844 1.00 30.98 108 THR B O 1
ATOM 1871 N N . VAL B 2 109 ? -55.675 25.662 21.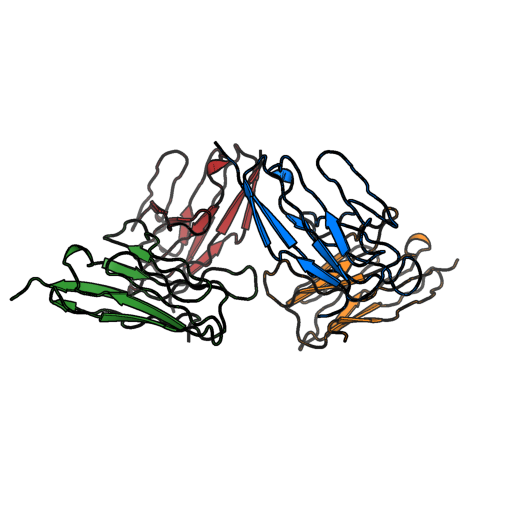046 1.00 32.36 109 VAL B N 1
ATOM 1872 C CA . VAL B 2 109 ? -56.765 25.399 20.115 1.00 34.79 109 VAL B CA 1
ATOM 1873 C C . VAL B 2 109 ? -57.640 24.308 20.724 1.00 37.20 109 VAL B C 1
ATOM 1874 O O . VAL B 2 109 ? -57.141 23.259 21.120 1.00 36.44 109 VAL B O 1
ATOM 1878 N N . MET B 2 110 ? -58.944 24.553 20.795 1.00 40.12 110 MET B N 1
ATOM 1879 C CA . MET B 2 110 ? -59.854 23.578 21.385 1.00 43.20 110 MET B CA 1
ATOM 1880 C C . MET B 2 110 ? -60.725 22.874 20.348 1.00 44.83 110 MET B C 1
ATOM 1881 O O . MET B 2 110 ? -61.155 23.479 19.368 1.00 44.69 110 MET B O 1
ATOM 1886 N N . PRO B 2 111 ? -60.995 21.577 20.561 1.00 46.76 111 PRO B N 1
ATOM 1887 C CA . PRO B 2 111 ? -61.815 20.750 19.669 1.00 48.33 111 PRO B CA 1
ATOM 1888 C C . PRO B 2 111 ? -63.190 21.372 19.444 1.00 49.64 111 PRO B C 1
ATOM 1889 O O . PRO B 2 111 ? -63.670 21.359 18.289 1.00 52.28 111 PRO B O 1
ATOM 1893 N N . VAL B 2 112 ? -63.777 21.853 20.437 1.00 49.65 112 VAL B N 1
ATOM 1894 N N . GLY C 3 1 ? -22.192 62.557 4.066 0.0000 58.58 1 GLY C N 1
ATOM 1895 C CA . GLY C 3 1 ? -22.088 62.651 2.583 0.0000 58.57 1 GLY C CA 1
ATOM 1896 C C . GLY C 3 1 ? -21.808 61.309 1.936 0.0000 58.49 1 GLY C C 1
ATOM 1897 O O . GLY C 3 1 ? -22.244 61.050 0.814 0.0000 58.57 1 GLY C O 1
ATOM 1898 N N . ASP C 3 2 ? -21.078 60.453 2.644 1.00 58.59 2 ASP C N 1
ATOM 1899 C CA . ASP C 3 2 ? -20.739 59.128 2.134 1.00 57.69 2 ASP C CA 1
ATOM 1900 C C . ASP C 3 2 ? -20.151 58.237 3.227 1.00 56.17 2 ASP C C 1
ATOM 1901 O O . ASP C 3 2 ? -19.159 57.539 3.004 1.00 57.29 2 ASP C O 1
ATOM 1906 N N . GLN C 3 3 ? -20.767 58.267 4.407 1.00 53.03 3 GLN C N 1
ATOM 1907 C CA . GLN C 3 3 ? -20.314 57.453 5.530 1.00 49.22 3 GLN C CA 1
ATOM 1908 C C . GLN C 3 3 ? -18.943 57.888 6.048 1.00 46.21 3 GLN C C 1
ATOM 1909 O O . GLN C 3 3 ? -18.830 58.447 7.136 1.00 43.98 3 GLN C O 1
ATOM 1915 N N . VAL C 3 4 ? -17.905 57.621 5.263 1.00 42.05 4 VAL C N 1
ATOM 1916 C CA . VAL C 3 4 ? -16.545 57.972 5.649 1.00 40.79 4 VAL C CA 1
ATOM 1917 C C . VAL C 3 4 ? -15.964 59.051 4.739 1.00 41.01 4 VAL C C 1
ATOM 1918 O O . VAL C 3 4 ? -15.956 58.906 3.520 1.00 40.55 4 VAL C O 1
ATOM 1922 N N . GLU C 3 5 ? -15.480 60.132 5.344 1.00 40.87 5 GLU C N 1
ATOM 1923 C CA . GLU C 3 5 ? -14.896 61.247 4.605 1.00 41.84 5 GLU C CA 1
ATOM 1924 C C . GLU C 3 5 ? -13.446 61.452 5.009 1.00 41.35 5 GLU C C 1
ATOM 1925 O O . GLU C 3 5 ? -13.149 61.878 6.125 1.00 38.59 5 GLU C O 1
ATOM 1931 N N A GLN C 3 6 ? -12.542 61.154 4.085 0.51 41.55 6 GLN C N 1
ATOM 1932 N N B GLN C 3 6 ? -12.542 61.145 4.084 0.49 41.57 6 GLN C N 1
ATOM 1933 C CA A GLN C 3 6 ? -11.118 61.296 4.340 0.51 41.17 6 GLN C CA 1
ATOM 1934 C CA B GLN C 3 6 ? -11.108 61.289 4.315 0.49 41.20 6 GLN C CA 1
ATOM 1935 C C A GLN C 3 6 ? -10.580 62.632 3.839 0.51 42.09 6 GLN C C 1
ATOM 1936 C C B GLN C 3 6 ? -10.596 62.648 3.850 0.49 42.10 6 GLN C C 1
ATOM 1937 O O A GLN C 3 6 ? -11.050 63.166 2.831 0.51 44.09 6 GLN C O 1
ATOM 1938 O O B GLN C 3 6 ? -11.105 63.218 2.881 0.49 44.05 6 GLN C O 1
ATOM 1949 N N . SER C 3 7 ? -9.592 63.168 4.548 1.00 40.35 7 SER C N 1
ATOM 1950 C CA . SER C 3 7 ? -8.994 64.440 4.185 1.00 37.91 7 SER C CA 1
ATOM 1951 C C . SER C 3 7 ? -7.551 64.526 4.658 1.00 36.65 7 SER C C 1
ATOM 1952 O O . SER C 3 7 ? -7.205 64.017 5.724 1.00 36.72 7 SER C O 1
ATOM 1955 N N . PRO C 3 8 ? -6.678 65.147 3.850 1.00 33.16 8 PRO C N 1
ATOM 1956 C CA . PRO C 3 8 ? -7.007 65.746 2.551 1.00 32.02 8 PRO C CA 1
ATOM 1957 C C . PRO C 3 8 ? -7.027 64.641 1.490 1.00 31.55 8 PRO C C 1
ATOM 1958 O O . PRO C 3 8 ? -6.843 63.479 1.827 1.00 30.21 8 PRO C O 1
ATOM 1962 N N . SER C 3 9 ? -7.251 64.997 0.224 1.00 30.76 9 SER C N 1
ATOM 1963 C CA . SER C 3 9 ? -7.274 63.997 -0.856 1.00 29.61 9 SER C CA 1
ATOM 1964 C C . SER C 3 9 ? -5.860 63.751 -1.341 1.00 27.35 9 SER C C 1
ATOM 1965 O O . SER C 3 9 ? -5.511 62.654 -1.785 1.00 26.18 9 SER C O 1
ATOM 1968 N N . ALA C 3 10 ? -5.040 64.788 -1.270 1.00 24.79 10 ALA C N 1
ATOM 1969 C CA . ALA C 3 10 ? -3.659 64.671 -1.688 1.00 27.15 10 ALA C CA 1
ATOM 1970 C C . ALA C 3 10 ? -2.845 65.779 -1.056 1.00 27.52 10 ALA C C 1
ATOM 1971 O O . ALA C 3 10 ? -3.359 66.844 -0.760 1.00 26.93 10 ALA C O 1
ATOM 1973 N N A LEU C 3 11 ? -1.567 65.510 -0.832 0.62 32.74 11 LEU C N 1
ATOM 1974 N N B LEU C 3 11 ? -1.563 65.518 -0.857 0.38 31.43 11 LEU C N 1
ATOM 1975 C CA A LEU C 3 11 ? -0.671 66.511 -0.267 0.62 34.18 11 LEU C CA 1
ATOM 1976 C CA B LEU C 3 11 ? -0.682 66.519 -0.282 0.38 32.78 11 LEU C CA 1
ATOM 1977 C C A LEU C 3 11 ? 0.760 66.148 -0.582 0.62 32.66 11 LEU C C 1
ATOM 1978 C C B LEU C 3 11 ? 0.756 66.152 -0.586 0.38 31.62 11 LEU C C 1
ATOM 1979 O O A LEU C 3 11 ? 1.109 64.971 -0.681 0.62 34.99 11 LEU C O 1
ATOM 1980 O O B LEU C 3 11 ? 1.107 64.974 -0.671 0.38 33.01 11 LEU C O 1
ATOM 1989 N N . SER C 3 12 ? 1.582 67.173 -0.774 1.00 29.11 12 SER C N 1
ATOM 1990 C CA . SER C 3 12 ? 2.983 66.986 -1.067 1.00 29.57 12 SER C CA 1
ATOM 1991 C C . SER C 3 12 ? 3.690 67.763 0.031 1.00 28.50 12 SER C C 1
ATOM 1992 O O . SER C 3 12 ? 3.294 68.884 0.354 1.00 29.38 12 SER C O 1
ATOM 1995 N N . LEU C 3 13 ? 4.720 67.166 0.607 1.00 29.97 13 LEU C N 1
ATOM 1996 C CA . LEU C 3 13 ? 5.457 67.830 1.670 1.00 31.79 13 LEU C CA 1
ATOM 1997 C C . LEU C 3 13 ? 6.902 67.388 1.634 1.00 31.68 13 LEU C C 1
ATOM 1998 O O . LEU C 3 13 ? 7.231 66.346 1.071 1.00 29.52 13 LEU C O 1
ATOM 2003 N N . HIS C 3 14 ? 7.780 68.184 2.230 1.00 31.80 14 HIS C N 1
ATOM 2004 C CA . HIS C 3 14 ? 9.187 67.827 2.229 1.00 32.53 14 HIS C CA 1
ATOM 2005 C C . HIS C 3 14 ? 9.567 66.867 3.331 1.00 32.87 14 HIS C C 1
ATOM 2006 O O . HIS C 3 14 ? 8.905 66.770 4.365 1.00 31.56 14 HIS C O 1
ATOM 2013 N N . GLU C 3 15 ? 10.654 66.158 3.075 1.00 32.31 15 GLU C N 1
ATOM 2014 C CA . GLU C 3 15 ? 11.229 65.198 3.993 1.00 34.10 15 GLU C CA 1
ATOM 2015 C C . GLU C 3 15 ? 11.402 65.928 5.329 1.00 33.77 15 GLU C C 1
ATOM 2016 O O . GLU C 3 15 ? 11.794 67.092 5.346 1.00 32.27 15 GLU C O 1
ATOM 2022 N N . GLY C 3 16 ? 11.081 65.258 6.432 1.00 34.23 16 GLY C N 1
ATOM 2023 C CA . GLY C 3 16 ? 11.235 65.869 7.743 1.00 34.44 16 GLY C CA 1
ATOM 2024 C C . GLY C 3 16 ? 10.028 66.628 8.270 1.00 35.11 16 GLY C C 1
ATOM 2025 O O . GLY C 3 16 ? 10.002 67.025 9.437 1.00 35.18 16 GLY C O 1
ATOM 2026 N N . THR C 3 17 ? 9.027 66.836 7.423 1.00 31.61 17 THR C N 1
ATOM 2027 C CA . THR C 3 17 ? 7.827 67.556 7.832 1.00 32.65 17 THR C CA 1
ATOM 2028 C C . THR C 3 17 ? 6.830 66.638 8.535 1.00 30.92 17 THR C C 1
ATOM 2029 O O . THR C 3 17 ? 6.777 65.443 8.268 1.00 28.50 17 THR C O 1
ATOM 2033 N N . ASP C 3 18 ? 6.049 67.194 9.453 1.00 32.46 18 ASP C N 1
ATOM 2034 C CA . ASP C 3 18 ? 5.043 66.398 10.148 1.00 32.90 18 ASP C CA 1
ATOM 2035 C C . ASP C 3 18 ? 3.713 66.739 9.509 1.00 33.33 18 ASP C C 1
ATOM 2036 O O . ASP C 3 18 ? 3.493 67.876 9.092 1.00 35.34 18 ASP C O 1
ATOM 2041 N N . SER C 3 19 ? 2.822 65.762 9.422 1.00 33.24 19 SER C N 1
ATOM 2042 C CA . SER C 3 19 ? 1.520 66.012 8.839 1.00 33.53 19 SER C CA 1
ATOM 2043 C C . SER C 3 19 ? 0.464 65.112 9.463 1.00 32.87 19 SER C C 1
ATOM 2044 O O . SER C 3 19 ? 0.784 64.141 10.154 1.00 33.13 19 SER C O 1
ATOM 2047 N N . ALA C 3 20 ? -0.794 65.443 9.220 1.00 30.81 20 ALA C N 1
ATOM 2048 C CA . ALA C 3 20 ? -1.896 64.679 9.780 1.00 31.63 20 ALA C CA 1
ATOM 2049 C C . ALA C 3 20 ? -2.999 64.403 8.774 1.00 30.65 20 ALA C C 1
ATOM 2050 O O . ALA C 3 20 ? -3.460 65.308 8.076 1.00 32.39 20 ALA C O 1
ATOM 2052 N N . LEU C 3 21 ? -3.422 63.146 8.711 1.00 27.28 21 LEU C N 1
ATOM 2053 C CA . LEU C 3 21 ? -4.503 62.737 7.832 1.00 28.64 21 LEU C CA 1
ATOM 2054 C C . LEU C 3 21 ? -5.710 62.506 8.741 1.00 29.72 21 LEU C C 1
ATOM 2055 O O . LEU C 3 21 ? -5.554 62.048 9.880 1.00 29.00 21 LEU C O 1
ATOM 2060 N N . ARG C 3 22 ? -6.903 62.824 8.257 1.00 29.51 22 ARG C N 1
ATOM 2061 C CA . ARG C 3 22 ? -8.104 62.634 9.060 1.00 32.52 22 ARG C CA 1
ATOM 2062 C C . ARG C 3 22 ? -9.174 61.816 8.351 1.00 33.45 22 ARG C C 1
ATOM 2063 O O . ARG C 3 22 ? -9.299 61.831 7.122 1.00 34.02 22 ARG C O 1
ATOM 2071 N N . CYS C 3 23 ? -9.944 61.093 9.150 1.00 32.61 23 CYS C N 1
ATOM 2072 C CA . CYS C 3 23 ? -11.017 60.240 8.671 1.00 33.97 23 CYS C CA 1
ATOM 2073 C C . CYS C 3 23 ? -12.228 60.609 9.518 1.00 34.92 23 CYS C C 1
ATOM 2074 O O . CYS C 3 23 ? -12.233 60.379 10.731 1.00 32.40 23 CYS C O 1
ATOM 2077 N N . ASN C 3 24 ? -13.246 61.188 8.887 1.00 35.09 24 ASN C N 1
ATOM 2078 C CA . ASN C 3 24 ? -14.454 61.600 9.594 1.00 36.37 24 ASN C CA 1
ATOM 2079 C C . ASN C 3 24 ? -15.622 60.683 9.273 1.00 37.76 24 ASN C C 1
ATOM 2080 O O . ASN C 3 24 ? -15.853 60.352 8.112 1.00 37.68 24 ASN C O 1
ATOM 2085 N N . PHE C 3 25 ? -16.356 60.276 10.307 1.00 38.04 25 PHE C N 1
ATOM 2086 C CA . PHE C 3 25 ? -17.507 59.388 10.140 1.00 39.38 25 PHE C CA 1
ATOM 2087 C C . PHE C 3 25 ? -18.806 60.144 10.403 1.00 41.55 25 PHE C C 1
ATOM 2088 O O . PHE C 3 25 ? -18.893 60.943 11.339 1.00 40.92 25 PHE C O 1
ATOM 2096 N N . THR C 3 26 ? -19.817 59.885 9.579 1.00 43.26 26 THR C N 1
ATOM 2097 C CA . THR C 3 26 ? -21.103 60.556 9.732 1.00 45.42 26 THR C CA 1
ATOM 2098 C C . THR C 3 26 ? -21.847 60.018 10.943 1.00 46.75 26 THR C C 1
ATOM 2099 O O . THR C 3 26 ? -22.672 60.714 11.538 1.00 49.01 26 THR C O 1
ATOM 2103 N N . THR C 3 27 ? -21.545 58.777 11.307 1.00 47.44 27 THR C N 1
ATOM 2104 C CA . THR C 3 27 ? -22.171 58.135 12.455 1.00 49.03 27 THR C CA 1
ATOM 2105 C C . THR C 3 27 ? -21.095 57.489 13.322 1.00 48.55 27 THR C C 1
ATOM 2106 O O . THR C 3 27 ? -19.949 57.340 12.893 1.00 48.21 27 THR C O 1
ATOM 2110 N N . THR C 3 28 ? -21.464 57.116 14.543 1.00 47.91 28 THR C N 1
ATOM 2111 C CA . THR C 3 28 ? -20.530 56.460 15.450 1.00 46.36 28 THR C CA 1
ATOM 2112 C C . THR C 3 28 ? -20.068 55.166 14.783 1.00 44.59 28 THR C C 1
ATOM 2113 O O . THR C 3 28 ? -20.858 54.473 14.144 1.00 44.37 28 THR C O 1
ATOM 2117 N N . MET C 3 29 ? -18.786 54.851 14.919 1.00 42.49 29 MET C N 1
ATOM 2118 C CA . MET C 3 29 ? -18.238 53.638 14.320 1.00 40.23 29 MET C CA 1
ATOM 2119 C C . MET C 3 29 ? -17.601 52.748 15.385 1.00 38.97 29 MET C C 1
ATOM 2120 O O . MET C 3 29 ? -17.125 53.229 16.412 1.00 39.03 29 MET C O 1
ATOM 2125 N N . ARG C 3 30 ? -17.596 51.449 15.122 1.00 36.92 30 ARG C N 1
ATOM 2126 C CA . ARG C 3 30 ? -17.037 50.457 16.032 1.00 36.17 30 ARG C CA 1
ATOM 2127 C C . ARG C 3 30 ? -15.511 50.507 16.105 1.00 34.93 30 ARG C C 1
ATOM 2128 O O . ARG C 3 30 ? -14.915 50.354 17.178 1.00 31.93 30 ARG C O 1
ATOM 2136 N N . SER C 3 31 ? -14.878 50.723 14.957 1.00 31.15 31 SER C N 1
ATOM 2137 C CA . SER C 3 31 ? -13.428 50.768 14.890 1.00 29.33 31 SER C CA 1
ATOM 2138 C C . SER C 3 31 ? -12.975 51.381 13.573 1.00 28.03 31 SER C C 1
ATOM 2139 O O . SER C 3 31 ? -13.781 51.622 12.674 1.00 24.59 31 SER C O 1
ATOM 2142 N N . VAL C 3 32 ? -11.676 51.620 13.472 1.00 27.08 32 VAL C N 1
ATOM 2143 C CA . VAL C 3 32 ? -11.089 52.200 12.268 1.00 26.19 32 VAL C CA 1
ATOM 2144 C C . VAL C 3 32 ? -9.826 51.432 11.936 1.00 26.31 32 VAL C C 1
ATOM 2145 O O . VAL C 3 32 ? -9.150 50.910 12.827 1.00 26.87 32 VAL C O 1
ATOM 2149 N N . GLN C 3 33 ? -9.506 51.342 10.650 1.00 22.14 33 GLN C N 1
ATOM 2150 C CA . GLN C 3 33 ? -8.298 50.663 10.250 1.00 19.68 33 GLN C CA 1
ATOM 2151 C C . GLN C 3 33 ? -7.638 51.547 9.190 1.00 21.52 33 GLN C C 1
ATOM 2152 O O . GLN C 3 33 ? -8.317 52.093 8.327 1.00 22.75 33 GLN C O 1
ATOM 2158 N N . TRP C 3 34 ? -6.329 51.741 9.308 1.00 21.51 34 TRP C N 1
ATOM 2159 C CA . TRP C 3 34 ? -5.591 52.564 8.356 1.00 22.08 34 TRP C CA 1
ATOM 2160 C C . TRP C 3 34 ? -4.703 51.670 7.511 1.00 22.78 34 TRP C C 1
ATOM 2161 O O . TRP C 3 34 ? -4.043 50.769 8.030 1.00 22.74 34 TRP C O 1
ATOM 2172 N N . PHE C 3 35 ? -4.697 51.931 6.204 1.00 20.91 35 PHE C N 1
ATOM 2173 C CA . PHE C 3 35 ? -3.904 51.146 5.263 1.00 21.55 35 PHE C CA 1
ATOM 2174 C C . PHE C 3 35 ? -3.076 52.045 4.360 1.00 19.89 35 PHE C C 1
ATOM 2175 O O . PHE C 3 35 ? -3.370 53.225 4.195 1.00 20.68 35 PHE C O 1
ATOM 2183 N N . ARG C 3 36 ? -2.048 51.459 3.758 1.00 22.61 36 ARG C N 1
ATOM 2184 C CA . ARG C 3 36 ? -1.224 52.180 2.804 1.00 21.92 36 ARG C CA 1
ATOM 2185 C C . ARG C 3 36 ? -1.026 51.279 1.588 1.00 21.21 36 ARG C C 1
ATOM 2186 O O . ARG C 3 36 ? -0.657 50.121 1.734 1.00 19.76 36 ARG C O 1
ATOM 2194 N N . GLN C 3 37 ? -1.292 51.820 0.401 1.00 21.39 37 GLN C N 1
ATOM 2195 C CA . GLN C 3 37 ? -1.112 51.082 -0.850 1.00 21.19 37 GLN C CA 1
ATOM 2196 C C . GLN C 3 37 ? -0.016 51.780 -1.642 1.00 22.69 37 GLN C C 1
ATOM 2197 O O . GLN C 3 37 ? -0.003 53.006 -1.750 1.00 25.33 37 GLN C O 1
ATOM 2203 N N . ASN C 3 38 ? 0.912 50.999 -2.171 1.00 24.48 38 ASN C N 1
ATOM 2204 C CA . ASN C 3 38 ? 1.972 51.537 -3.012 1.00 28.08 38 ASN C CA 1
ATOM 2205 C C . ASN C 3 38 ? 1.768 50.863 -4.353 1.00 30.64 38 ASN C C 1
ATOM 2206 O O . ASN C 3 38 ? 1.615 49.641 -4.419 1.00 28.46 38 ASN C O 1
ATOM 2211 N N . SER C 3 39 ? 1.750 51.677 -5.405 1.00 33.98 39 SER C N 1
ATOM 2212 C CA . SER C 3 39 ? 1.501 51.207 -6.763 1.00 37.94 39 SER C CA 1
ATOM 2213 C C . SER C 3 39 ? 0.096 50.617 -6.747 1.00 36.51 39 SER C C 1
ATOM 2214 O O . SER C 3 39 ? -0.806 51.160 -6.115 1.00 38.81 39 SER C O 1
ATOM 2217 N N . ARG C 3 40 ? -0.103 49.518 -7.452 1.00 36.26 40 ARG C N 1
ATOM 2218 C CA . ARG C 3 40 ? -1.405 48.884 -7.445 1.00 33.55 40 ARG C CA 1
ATOM 2219 C C . ARG C 3 40 ? -1.252 47.619 -6.622 1.00 28.55 40 ARG C C 1
ATOM 2220 O O . ARG C 3 40 ? -1.797 46.576 -6.961 1.00 29.71 40 ARG C O 1
ATOM 2228 N N . GLY C 3 41 ? -0.490 47.727 -5.533 1.00 25.96 41 GLY C N 1
ATOM 2229 C CA . GLY C 3 41 ? -0.260 46.585 -4.666 1.00 23.54 41 GLY C CA 1
ATOM 2230 C C . GLY C 3 41 ? -1.354 46.385 -3.625 1.00 21.95 41 GLY C C 1
ATOM 2231 O O . GLY C 3 41 ? -2.463 46.885 -3.754 1.00 21.11 41 GLY C O 1
ATOM 2232 N N . SER C 3 42 ? -1.033 45.634 -2.579 1.00 23.62 42 SER C N 1
ATOM 2233 C CA . SER C 3 42 ? -2.000 45.376 -1.524 1.00 24.99 42 SER C CA 1
ATOM 2234 C C . SER C 3 42 ? -2.197 46.608 -0.642 1.00 26.81 42 SER C C 1
ATOM 2235 O O . SER C 3 42 ? -1.381 47.525 -0.649 1.00 24.25 42 SER C O 1
ATOM 2238 N N A LEU C 3 43 ? -3.309 46.640 0.087 0.64 29.85 43 LEU C N 1
ATOM 2239 N N B LEU C 3 43 ? -3.298 46.623 0.104 0.36 29.82 43 LEU C N 1
ATOM 2240 C CA A LEU C 3 43 ? -3.560 47.728 1.026 0.64 28.63 43 LEU C CA 1
ATOM 2241 C CA B LEU C 3 43 ? -3.578 47.713 1.035 0.36 30.45 43 LEU C CA 1
ATOM 2242 C C A LEU C 3 43 ? -3.001 47.166 2.328 0.64 30.20 43 LEU C C 1
ATOM 2243 C C B LEU C 3 43 ? -3.017 47.190 2.351 0.36 30.51 43 LEU C C 1
ATOM 2244 O O A LEU C 3 43 ? -3.647 46.340 2.984 0.64 31.41 43 LEU C O 1
ATOM 2245 O O B LEU C 3 43 ? -3.690 46.437 3.059 0.36 31.47 43 LEU C O 1
ATOM 2254 N N . ILE C 3 44 ? -1.782 47.573 2.662 1.00 27.72 44 ILE C N 1
ATOM 2255 C CA . ILE C 3 44 ? -1.118 47.102 3.872 1.00 25.79 44 ILE C CA 1
ATOM 2256 C C . ILE C 3 44 ? -1.674 47.765 5.123 1.00 24.73 44 ILE C C 1
ATOM 2257 O O . ILE C 3 44 ? -1.710 48.983 5.229 1.00 21.09 44 ILE C O 1
ATOM 2262 N N . SER C 3 45 ? -2.101 46.949 6.078 1.00 25.22 45 SER C N 1
ATOM 2263 C CA . SER C 3 45 ? -2.652 47.495 7.302 1.00 25.00 45 SER C CA 1
ATOM 2264 C C . SER C 3 45 ? -1.574 48.168 8.145 1.00 24.68 45 SER C C 1
ATOM 2265 O O . SER C 3 45 ? -0.535 47.574 8.437 1.00 25.43 45 SER C O 1
ATOM 2268 N N . LEU C 3 46 ? -1.825 49.412 8.528 1.00 23.73 46 LEU C N 1
ATOM 2269 C CA . LEU C 3 46 ? -0.883 50.152 9.364 1.00 23.56 46 LEU C CA 1
ATOM 2270 C C . LEU C 3 46 ? -1.340 50.079 10.819 1.00 24.52 46 LEU C C 1
ATOM 2271 O O . LEU C 3 46 ? -0.527 49.874 11.717 1.00 23.25 46 LEU C O 1
ATOM 2276 N N . PHE C 3 47 ? -2.639 50.257 11.034 1.00 22.93 47 PHE C N 1
ATOM 2277 C CA . PHE C 3 47 ? -3.216 50.199 12.376 1.00 25.90 47 PHE C CA 1
ATOM 2278 C C . PHE C 3 47 ? -4.676 49.785 12.372 1.00 27.19 47 PHE C C 1
ATOM 2279 O O . PHE C 3 47 ? -5.421 50.077 11.435 1.00 25.37 47 PHE C O 1
ATOM 2287 N N . TYR C 3 48 ? -5.075 49.114 13.446 1.00 25.96 48 TYR C N 1
ATOM 2288 C CA . TYR C 3 48 ? -6.468 48.754 13.678 1.00 28.57 48 TYR C CA 1
ATOM 2289 C C . TYR C 3 48 ? -6.678 49.291 15.095 1.00 31.01 48 TYR C C 1
ATOM 2290 O O . TYR C 3 48 ? -5.937 48.921 16.002 1.00 30.85 48 TYR C O 1
ATOM 2299 N N A LEU C 3 49 ? -7.667 50.166 15.268 0.52 33.10 49 LEU C N 1
ATOM 2300 N N B LEU C 3 49 ? -7.660 50.170 15.276 0.48 33.42 49 LEU C N 1
ATOM 2301 C CA A LEU C 3 49 ? -7.966 50.756 16.575 0.52 35.48 49 LEU C CA 1
ATOM 2302 C CA B LEU C 3 49 ? -7.951 50.742 16.593 0.48 36.05 49 LEU C CA 1
ATOM 2303 C C A LEU C 3 49 ? -9.453 50.735 16.882 0.52 36.49 49 LEU C C 1
ATOM 2304 C C B LEU C 3 49 ? -9.438 50.785 16.900 0.48 36.73 49 LEU C C 1
ATOM 2305 O O A LEU C 3 49 ? -10.281 51.035 16.017 0.52 37.64 49 LEU C O 1
ATOM 2306 O O B LEU C 3 49 ? -10.248 51.176 16.055 0.48 37.52 49 LEU C O 1
ATOM 2315 N N . ALA C 3 50 ? -9.784 50.404 18.127 1.00 34.46 50 ALA C N 1
ATOM 2316 C CA . ALA C 3 50 ? -11.167 50.393 18.581 1.00 34.38 50 ALA C CA 1
ATOM 2317 C C . ALA C 3 50 ? -11.256 51.472 19.659 1.00 34.62 50 ALA C C 1
ATOM 2318 O O . ALA C 3 50 ? -12.346 51.901 20.047 1.00 34.57 50 ALA C O 1
ATOM 2320 N N . SER C 3 51 ? -10.090 51.925 20.117 1.00 33.56 51 SER C N 1
ATOM 2321 C CA . SER C 3 51 ? -10.022 52.936 21.157 1.00 34.07 51 SER C CA 1
ATOM 2322 C C . SER C 3 51 ? -8.603 53.477 21.330 1.00 31.79 51 SER C C 1
ATOM 2323 O O . SER C 3 51 ? -7.633 52.875 20.876 1.00 31.65 51 SER C O 1
ATOM 2326 N N . GLY C 3 52 ? -8.499 54.629 21.976 1.00 30.17 52 GLY C N 1
ATOM 2327 C CA . GLY C 3 52 ? -7.208 55.220 22.263 1.00 31.39 52 GLY C CA 1
ATOM 2328 C C . GLY C 3 52 ? -6.240 55.621 21.163 1.00 30.05 52 GLY C C 1
ATOM 2329 O O . GLY C 3 52 ? -6.627 56.124 20.109 1.00 29.92 52 GLY C O 1
ATOM 2330 N N . THR C 3 53 ? -4.960 55.398 21.448 1.00 29.56 53 THR C N 1
ATOM 2331 C CA . THR C 3 53 ? -3.860 55.749 20.561 1.00 29.30 53 THR C CA 1
ATOM 2332 C C . THR C 3 53 ? -2.884 54.598 20.368 1.00 30.42 53 THR C C 1
ATOM 2333 O O . THR C 3 53 ? -2.617 53.824 21.291 1.00 28.22 53 THR C O 1
ATOM 2337 N N . LYS C 3 54 ? -2.348 54.487 19.158 1.00 27.09 54 LYS C N 1
ATOM 2338 C CA . LYS C 3 54 ? -1.355 53.473 18.854 1.00 26.95 54 LYS C CA 1
ATOM 2339 C C . LYS C 3 54 ? -0.253 54.112 18.029 1.00 28.49 54 LYS C C 1
ATOM 2340 O O . LYS C 3 54 ? -0.531 54.908 17.127 1.00 26.86 54 LYS C O 1
ATOM 2346 N N . GLU C 3 55 ? 0.999 53.805 18.341 1.00 27.33 55 GLU C N 1
ATOM 2347 C CA . GLU C 3 55 ? 2.068 54.339 17.522 1.00 32.34 55 GLU C CA 1
ATOM 2348 C C . GLU C 3 55 ? 3.158 53.330 17.216 1.00 32.85 55 GLU C C 1
ATOM 2349 O O . GLU C 3 55 ? 3.580 52.556 18.075 1.00 33.49 55 GLU C O 1
ATOM 2355 N N . ASN C 3 56 ? 3.569 53.313 15.952 1.00 32.33 56 ASN C N 1
ATOM 2356 C CA . ASN C 3 56 ? 4.618 52.417 15.488 1.00 34.74 56 ASN C CA 1
ATOM 2357 C C . ASN C 3 56 ? 5.613 53.273 14.735 1.00 33.45 56 ASN C C 1
ATOM 2358 O O . ASN C 3 56 ? 5.332 53.742 13.634 1.00 31.13 56 ASN C O 1
ATOM 2363 N N . GLY C 3 57 ? 6.772 53.488 15.339 1.00 33.26 57 GLY C N 1
ATOM 2364 C CA . GLY C 3 57 ? 7.769 54.312 14.697 1.00 33.40 57 GLY C CA 1
ATOM 2365 C C . GLY C 3 57 ? 7.275 55.739 14.549 1.00 35.24 57 GLY C C 1
ATOM 2366 O O . GLY C 3 57 ? 6.777 56.336 15.500 1.00 34.07 57 GLY C O 1
ATOM 2367 N N A ARG C 3 58 ? 7.398 56.299 13.351 0.60 36.03 58 ARG C N 1
ATOM 2368 N N B ARG C 3 58 ? 7.394 56.262 13.335 0.40 36.06 58 ARG C N 1
ATOM 2369 C CA A ARG C 3 58 ? 6.968 57.677 13.118 0.60 36.20 58 ARG C CA 1
ATOM 2370 C CA B ARG C 3 58 ? 7.000 57.630 13.017 0.40 36.80 58 ARG C CA 1
ATOM 2371 C C A ARG C 3 58 ? 5.467 57.841 12.871 0.60 35.77 58 ARG C C 1
ATOM 2372 C C B ARG C 3 58 ? 5.498 57.824 12.786 0.40 35.66 58 ARG C C 1
ATOM 2373 O O A ARG C 3 58 ? 4.977 58.965 12.742 0.60 37.44 58 ARG C O 1
ATOM 2374 O O B ARG C 3 58 ? 5.037 58.952 12.602 0.40 36.62 58 ARG C O 1
ATOM 2389 N N . LEU C 3 59 ? 4.741 56.732 12.792 1.00 32.58 59 LEU C N 1
ATOM 2390 C CA . LEU C 3 59 ? 3.305 56.805 12.565 1.00 30.02 59 LEU C CA 1
ATOM 2391 C C . LEU C 3 59 ? 2.499 56.666 13.849 1.00 28.81 59 LEU C C 1
ATOM 2392 O O . LEU C 3 59 ? 2.800 55.818 14.685 1.00 27.86 59 LEU C O 1
ATOM 2397 N N . LYS C 3 60 ? 1.464 57.488 13.981 1.00 28.62 60 LYS C N 1
ATOM 2398 C CA . LYS C 3 60 ? 0.595 57.443 15.155 1.00 30.59 60 LYS C CA 1
ATOM 2399 C C . LYS C 3 60 ? -0.858 57.637 14.756 1.00 31.17 60 LYS C C 1
ATOM 2400 O O . LYS C 3 60 ? -1.188 58.556 14.013 1.00 31.65 60 LYS C O 1
ATOM 2406 N N A SER C 3 61 ? -1.732 56.770 15.252 0.51 32.81 61 SER C N 1
ATO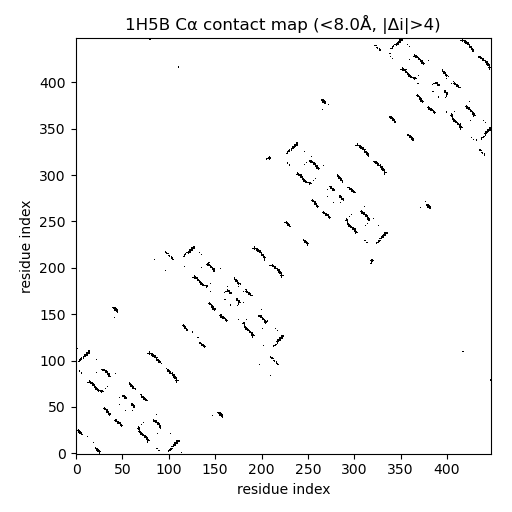M 2407 N N B SER C 3 61 ? -1.728 56.765 15.255 0.49 32.75 61 SER C N 1
ATOM 2408 C CA A SER C 3 61 ? -3.153 56.880 14.940 0.51 32.74 61 SER C CA 1
ATOM 2409 C CA B SER C 3 61 ? -3.153 56.856 14.950 0.49 32.73 61 SER C CA 1
ATOM 2410 C C A SER C 3 61 ? -3.946 56.951 16.240 0.51 34.72 61 SER C C 1
ATOM 2411 C C B SER C 3 61 ? -3.952 56.940 16.246 0.49 34.64 61 SER C C 1
ATOM 2412 O O A SER C 3 61 ? -3.535 56.388 17.264 0.51 35.61 61 SER C O 1
ATOM 2413 O O B SER C 3 61 ? -3.553 56.375 17.275 0.49 35.46 61 SER C O 1
ATOM 2418 N N . ALA C 3 62 ? -5.072 57.650 16.201 1.00 32.35 62 ALA C N 1
ATOM 2419 C CA . ALA C 3 62 ? -5.911 57.798 17.375 1.00 32.15 62 ALA C CA 1
ATOM 2420 C C . ALA C 3 62 ? -7.374 57.678 17.000 1.00 33.47 62 ALA C C 1
ATOM 2421 O O . ALA C 3 62 ? -7.769 58.000 15.873 1.00 29.40 62 ALA C O 1
ATOM 2423 N N . PHE C 3 63 ? -8.167 57.213 17.958 1.00 34.66 63 PHE C N 1
ATOM 2424 C CA . PHE C 3 63 ? -9.597 57.027 17.777 1.00 40.67 63 PHE C CA 1
ATOM 2425 C C . PHE C 3 63 ? -10.294 57.235 19.122 1.00 43.74 63 PHE C C 1
ATOM 2426 O O . PHE C 3 63 ? -10.372 56.310 19.930 1.00 44.15 63 PHE C O 1
ATOM 2434 N N . ASP C 3 64 ? -10.795 58.445 19.355 1.00 48.65 64 ASP C N 1
ATOM 2435 C CA . ASP C 3 64 ? -11.490 58.776 20.603 1.00 52.25 64 ASP C CA 1
ATOM 2436 C C . ASP C 3 64 ? -12.598 57.764 20.892 1.00 53.59 64 ASP C C 1
ATOM 2437 O O . ASP C 3 64 ? -13.601 57.698 20.174 1.00 53.80 64 ASP C O 1
ATOM 2442 N N . SER C 3 65 ? -12.408 56.979 21.950 1.00 54.62 65 SER C N 1
ATOM 2443 C CA . SER C 3 65 ? -13.368 55.950 22.341 1.00 55.86 65 SER C CA 1
ATOM 2444 C C . SER C 3 65 ? -14.712 56.502 22.810 1.00 56.69 65 SER C C 1
ATOM 2445 O O . SER C 3 65 ? -15.704 55.771 22.860 1.00 57.90 65 SER C O 1
ATOM 2448 N N . LYS C 3 66 ? -14.749 57.786 23.151 1.00 56.88 66 LYS C N 1
ATOM 2449 C CA . LYS C 3 66 ? -15.987 58.405 23.612 1.00 56.75 66 LYS C CA 1
ATOM 2450 C C . LYS C 3 66 ? -16.874 58.897 22.469 1.00 56.41 66 LYS C C 1
ATOM 2451 O O . LYS C 3 66 ? -17.998 58.424 22.309 1.00 57.19 66 LYS C O 1
ATOM 2457 N N . GLU C 3 67 ? -16.369 59.842 21.679 1.00 55.74 67 GLU C N 1
ATOM 2458 C CA . GLU C 3 67 ? -17.122 60.400 20.556 1.00 54.94 67 GLU C CA 1
ATOM 2459 C C . GLU C 3 67 ? -17.274 59.408 19.402 1.00 53.91 67 GLU C C 1
ATOM 2460 O O . GLU C 3 67 ? -18.378 59.187 18.902 1.00 53.88 67 GLU C O 1
ATOM 2466 N N . ARG C 3 68 ? -16.157 58.823 18.977 1.00 52.70 68 ARG C N 1
ATOM 2467 C CA . ARG C 3 68 ? -16.156 57.844 17.894 1.00 51.12 68 ARG C CA 1
ATOM 2468 C C . ARG C 3 68 ? -16.635 58.409 16.557 1.00 48.45 68 ARG C C 1
ATOM 2469 O O . ARG C 3 68 ? -17.278 57.703 15.782 1.00 47.90 68 ARG C O 1
ATOM 2477 N N . ARG C 3 69 ? -16.317 59.669 16.281 1.00 46.63 69 ARG C N 1
ATOM 2478 C CA . ARG C 3 69 ? -16.748 60.294 15.033 1.00 45.52 69 ARG C CA 1
ATOM 2479 C C . ARG C 3 69 ? -15.614 60.588 14.060 1.00 42.96 69 ARG C C 1
ATOM 2480 O O . ARG C 3 69 ? -15.846 61.075 12.953 1.00 41.56 69 ARG C O 1
ATOM 2488 N N . TYR C 3 70 ? -14.386 60.298 14.466 1.00 41.40 70 TYR C N 1
ATOM 2489 C CA . TYR C 3 70 ? -13.251 60.529 13.588 1.00 38.73 70 TYR C CA 1
ATOM 2490 C C . TYR C 3 70 ? -12.007 59.813 14.078 1.00 36.81 70 TYR C C 1
ATOM 2491 O O . TYR C 3 70 ? -11.949 59.339 15.216 1.00 35.75 70 TYR C O 1
ATOM 2500 N N . SER C 3 71 ? -11.017 59.730 13.199 1.00 30.31 71 SER C N 1
ATOM 2501 C CA . SER C 3 71 ? -9.742 59.114 13.521 1.00 27.46 71 SER C CA 1
ATOM 2502 C C . SER C 3 71 ? -8.688 59.920 12.790 1.00 28.03 71 SER C C 1
ATOM 2503 O O . SER C 3 71 ? -8.946 60.479 11.724 1.00 29.01 71 SER C O 1
ATOM 2506 N N . THR C 3 72 ? -7.505 59.999 13.372 1.00 27.29 72 THR C N 1
ATOM 2507 C CA . THR C 3 72 ? -6.430 60.738 12.756 1.00 27.92 72 THR C CA 1
ATOM 2508 C C . THR C 3 72 ? -5.217 59.847 12.623 1.00 27.15 72 THR C C 1
ATOM 2509 O O . THR C 3 72 ? -5.010 58.936 13.422 1.00 26.77 72 THR C O 1
ATOM 2513 N N . LEU C 3 73 ? -4.433 60.097 11.585 1.00 22.84 73 LEU C N 1
ATOM 2514 C CA . LEU C 3 73 ? -3.203 59.362 11.368 1.00 22.95 73 LEU C CA 1
ATOM 2515 C C . LEU C 3 73 ? -2.152 60.442 11.242 1.00 25.28 73 LEU C C 1
ATOM 2516 O O . LEU C 3 73 ? -2.240 61.311 10.366 1.00 25.31 73 LEU C O 1
ATOM 2521 N N . HIS C 3 74 ? -1.178 60.407 12.139 1.00 24.54 74 HIS C N 1
ATOM 2522 C CA . HIS C 3 74 ? -0.108 61.386 12.142 1.00 26.83 74 HIS C CA 1
ATOM 2523 C C . HIS C 3 74 ? 1.175 60.793 11.618 1.00 26.44 74 HIS C C 1
ATOM 2524 O O . HIS C 3 74 ? 1.561 59.682 11.985 1.00 25.25 74 HIS C O 1
ATOM 2531 N N . ILE C 3 75 ? 1.840 61.544 10.751 1.00 25.22 75 ILE C N 1
ATOM 2532 C CA . ILE C 3 75 ? 3.110 61.108 10.211 1.00 27.41 75 ILE C CA 1
ATOM 2533 C C . ILE C 3 75 ? 4.143 62.117 10.685 1.00 27.85 75 ILE C C 1
ATOM 2534 O O . ILE C 3 75 ? 4.086 63.287 10.327 1.00 28.68 75 ILE C O 1
ATOM 2539 N N . ARG C 3 76 ? 5.072 61.673 11.519 1.00 29.00 76 ARG C N 1
ATOM 2540 C CA . ARG C 3 76 ? 6.101 62.575 12.010 1.00 31.47 76 ARG C CA 1
ATOM 2541 C C . ARG C 3 76 ? 7.383 62.402 11.204 1.00 29.07 76 ARG C C 1
ATOM 2542 O O . ARG C 3 76 ? 7.661 61.314 10.701 1.00 30.54 76 ARG C O 1
ATOM 2550 N N . ASP C 3 77 ? 8.141 63.486 11.053 1.00 28.65 77 ASP C N 1
ATOM 2551 C CA . ASP C 3 77 ? 9.423 63.441 10.347 1.00 28.94 77 ASP C CA 1
ATOM 2552 C C . ASP C 3 77 ? 9.338 62.630 9.052 1.00 27.39 77 ASP C C 1
ATOM 2553 O O . ASP C 3 77 ? 10.077 61.668 8.858 1.00 27.10 77 ASP C O 1
ATOM 2558 N N . ALA C 3 78 ? 8.432 63.040 8.172 1.00 28.89 78 ALA C N 1
ATOM 2559 C CA . ALA C 3 78 ? 8.194 62.351 6.902 1.00 28.52 78 ALA C CA 1
ATOM 2560 C C . ALA C 3 78 ? 9.456 61.939 6.157 1.00 28.55 78 ALA C C 1
ATOM 2561 O O . ALA C 3 78 ? 10.361 62.746 5.958 1.00 28.07 78 ALA C O 1
ATOM 2563 N N . GLN C 3 79 ? 9.501 60.673 5.751 1.00 29.35 79 GLN C N 1
ATOM 2564 C CA . GLN C 3 79 ? 10.632 60.124 5.000 1.00 29.75 79 GLN C CA 1
ATOM 2565 C C . GLN C 3 79 ? 10.159 59.784 3.583 1.00 29.61 79 GLN C C 1
ATOM 2566 O O . GLN C 3 79 ? 8.963 59.619 3.348 1.00 27.89 79 GLN C O 1
ATOM 2572 N N . LEU C 3 80 ? 11.099 59.688 2.648 1.00 29.92 80 LEU C N 1
ATOM 2573 C CA . LEU C 3 80 ? 10.763 59.394 1.256 1.00 31.89 80 LEU C CA 1
ATOM 2574 C C . LEU C 3 80 ? 9.931 58.125 1.103 1.00 32.00 80 LEU C C 1
ATOM 2575 O O . LEU C 3 80 ? 9.033 58.066 0.269 1.00 31.58 80 LEU C O 1
ATOM 2580 N N . GLU C 3 81 ? 10.222 57.120 1.924 1.00 34.25 81 GLU C N 1
ATOM 2581 C CA . GLU C 3 81 ? 9.497 55.856 1.872 1.00 34.76 81 GLU C CA 1
ATOM 2582 C C . GLU C 3 81 ? 8.065 55.922 2.408 1.00 33.62 81 GLU C C 1
ATOM 2583 O O . GLU C 3 81 ? 7.367 54.913 2.419 1.00 33.19 81 GLU C O 1
ATOM 2589 N N . ASP C 3 82 ? 7.624 57.097 2.856 1.00 30.58 82 ASP C N 1
ATOM 2590 C CA . ASP C 3 82 ? 6.256 57.237 3.358 1.00 27.88 82 ASP C CA 1
ATOM 2591 C C . ASP C 3 82 ? 5.293 57.558 2.216 1.00 26.67 82 ASP C C 1
ATOM 2592 O O . ASP C 3 82 ? 4.076 57.520 2.389 1.00 23.26 82 ASP C O 1
ATOM 2597 N N . SER C 3 83 ? 5.833 57.899 1.052 1.00 25.74 83 SER C N 1
ATOM 2598 C CA . SER C 3 83 ? 4.967 58.208 -0.080 1.00 26.22 83 SER C CA 1
ATOM 2599 C C . SER C 3 83 ? 4.066 57.019 -0.400 1.00 24.62 83 SER C C 1
ATOM 2600 O O . SER C 3 83 ? 4.491 55.868 -0.310 1.00 27.23 83 SER C O 1
ATOM 2603 N N . GLY C 3 84 ? 2.821 57.310 -0.754 1.00 24.82 84 GLY C N 1
ATOM 2604 C CA . GLY C 3 84 ? 1.877 56.258 -1.094 1.00 25.23 84 GLY C CA 1
ATOM 2605 C C . GLY C 3 84 ? 0.458 56.733 -0.921 1.00 21.36 84 GLY C C 1
ATOM 2606 O O . GLY C 3 84 ? 0.230 57.910 -0.653 1.00 23.68 84 GLY C O 1
ATOM 2607 N N . THR C 3 85 ? -0.506 55.827 -1.078 1.00 20.29 85 THR C N 1
ATOM 2608 C CA . THR C 3 85 ? -1.903 56.175 -0.923 1.00 20.15 85 THR C CA 1
ATOM 2609 C C . THR C 3 85 ? -2.402 55.610 0.407 1.00 22.54 85 THR C C 1
ATOM 2610 O O . THR C 3 85 ? -2.361 54.402 0.628 1.00 23.11 85 THR C O 1
ATOM 2614 N N . TYR C 3 86 ? -2.877 56.488 1.279 1.00 22.40 86 TYR C N 1
ATOM 2615 C CA . TYR C 3 86 ? -3.374 56.078 2.591 1.00 22.79 86 TYR C CA 1
ATOM 2616 C C . TYR C 3 86 ? -4.888 56.001 2.608 1.00 21.24 86 TYR C C 1
ATOM 2617 O O . TYR C 3 86 ? -5.573 56.954 2.240 1.00 24.69 86 TYR C O 1
ATOM 2626 N N . PHE C 3 87 ? -5.407 54.859 3.045 1.00 22.61 87 PHE C N 1
ATOM 2627 C CA . PHE C 3 87 ? -6.842 54.660 3.131 1.00 22.41 87 PHE C CA 1
ATOM 2628 C C . PHE C 3 87 ? -7.266 54.360 4.558 1.00 25.66 87 PHE C C 1
ATOM 2629 O O . PHE C 3 87 ? -6.564 53.678 5.298 1.00 23.30 87 PHE C O 1
ATOM 2637 N N A CYS C 3 88 ? -8.416 54.884 4.949 0.59 29.06 88 CYS C N 1
ATOM 2638 N N B CYS C 3 88 ? -8.435 54.869 4.916 0.41 28.65 88 CYS C N 1
ATOM 2639 C CA A CYS C 3 88 ? -8.954 54.569 6.269 0.59 32.35 88 CYS C CA 1
ATOM 2640 C CA B CYS C 3 88 ? -9.021 54.642 6.230 0.41 31.87 88 CYS C CA 1
ATOM 2641 C C A CYS C 3 88 ? -10.247 53.837 5.955 0.59 32.30 88 CYS C C 1
ATOM 2642 C C B CYS C 3 88 ? -10.336 53.912 5.991 0.41 31.74 88 CYS C C 1
ATOM 2643 O O A CYS C 3 88 ? -10.842 54.048 4.896 0.59 33.96 88 CYS C O 1
ATOM 2644 O O B CYS C 3 88 ? -11.054 54.215 5.032 0.41 33.15 88 CYS C O 1
ATOM 2649 N N . ALA C 3 89 ? -10.654 52.947 6.850 1.00 29.55 89 ALA C N 1
ATOM 2650 C CA . ALA C 3 89 ? -11.880 52.194 6.692 1.00 27.02 89 ALA C CA 1
ATOM 2651 C C . ALA C 3 89 ? -12.463 52.048 8.081 1.00 27.93 89 ALA C C 1
ATOM 2652 O O . ALA C 3 89 ? -11.746 51.753 9.038 1.00 25.93 89 ALA C O 1
ATOM 2654 N N . ALA C 3 90 ? -13.760 52.264 8.191 1.00 28.19 90 ALA C N 1
ATOM 2655 C CA . ALA C 3 90 ? -14.402 52.158 9.485 1.00 32.16 90 ALA C CA 1
ATOM 2656 C C . ALA C 3 90 ? -15.394 51.016 9.493 1.00 35.32 90 ALA C C 1
ATOM 2657 O O . ALA C 3 90 ? -15.998 50.688 8.468 1.00 32.70 90 ALA C O 1
ATOM 2659 N N A GLU C 3 91 ? -15.556 50.410 10.662 0.54 37.82 91 GLU C N 1
ATOM 2660 N N B GLU C 3 91 ? -15.542 50.376 10.648 0.46 37.78 91 GLU C N 1
ATOM 2661 C CA A GLU C 3 91 ? -16.487 49.306 10.828 0.54 39.97 91 GLU C CA 1
ATOM 2662 C CA B GLU C 3 91 ? -16.498 49.283 10.780 0.46 40.10 91 GLU C CA 1
ATOM 2663 C C A GLU C 3 91 ? -17.774 49.911 11.371 0.54 41.47 91 GLU C C 1
ATOM 2664 C C B GLU C 3 91 ? -17.766 49.885 11.366 0.46 41.51 91 GLU C C 1
ATOM 2665 O O A GLU C 3 91 ? -17.749 50.667 12.349 0.54 42.13 91 GLU C O 1
ATOM 2666 O O B GLU C 3 91 ? -17.721 50.605 12.369 0.46 42.24 91 GLU C O 1
ATOM 2677 N N . ALA C 3 92 ? -18.893 49.612 10.718 1.00 41.78 92 ALA C N 1
ATOM 2678 C CA . ALA C 3 92 ? -20.171 50.135 11.165 1.00 44.52 92 ALA C CA 1
ATOM 2679 C C . ALA C 3 92 ? -20.462 49.560 12.546 1.00 46.87 92 ALA C C 1
ATOM 2680 O O . ALA C 3 92 ? -20.114 48.418 12.834 1.00 46.59 92 ALA C O 1
ATOM 2682 N N . SER C 3 93 ? -21.082 50.359 13.405 1.00 50.53 93 SER C N 1
ATOM 2683 C CA . SER C 3 93 ? -21.413 49.896 14.745 1.00 54.12 93 SER C CA 1
ATOM 2684 C C . SER C 3 93 ? -22.583 48.926 14.656 1.00 55.99 93 SER C C 1
ATOM 2685 O O . SER C 3 93 ? -22.726 48.027 15.484 1.00 57.05 93 SER C O 1
ATOM 2688 N N . SER C 3 94 ? -23.412 49.117 13.635 1.00 57.16 94 SER C N 1
ATOM 2689 C CA . SER C 3 94 ? -24.581 48.276 13.417 1.00 58.61 94 SER C CA 1
ATOM 2690 C C . SER C 3 94 ? -24.354 47.278 12.286 1.00 58.85 94 SER C C 1
ATOM 2691 O O . SER C 3 94 ? -23.214 46.997 11.908 1.00 59.13 94 SER C O 1
ATOM 2694 N N . GLY C 3 95 ? -25.451 46.747 11.750 1.00 58.60 95 GLY C N 1
ATOM 2695 C CA . GLY C 3 95 ? -25.360 45.785 10.668 1.00 57.41 95 GLY C CA 1
ATOM 2696 C C . GLY C 3 95 ? -24.393 44.665 10.990 1.00 56.79 95 GLY C C 1
ATOM 2697 O O . GLY C 3 95 ? -24.327 44.196 12.126 1.00 56.62 95 GLY C O 1
ATOM 2698 N N . SER C 3 96 ? -23.640 44.232 9.986 1.00 55.59 96 SER C N 1
ATOM 2699 C CA . SER C 3 96 ? -22.664 43.171 10.173 1.00 54.64 96 SER C CA 1
ATOM 2700 C C . SER C 3 96 ? -21.290 43.790 10.408 1.00 52.88 96 SER C C 1
ATOM 2701 O O . SER C 3 96 ? -20.265 43.156 10.157 1.00 52.36 96 SER C O 1
ATOM 2704 N N . TRP C 3 97 ? -21.281 45.031 10.894 1.00 51.32 97 TRP C N 1
ATOM 2705 C CA . TRP C 3 97 ? -20.041 45.754 11.158 1.00 50.31 97 TRP C CA 1
ATOM 2706 C C . TRP C 3 97 ? -19.180 45.762 9.897 1.00 48.84 97 TRP C C 1
ATOM 2707 O O . TRP C 3 97 ? -17.979 45.505 9.942 1.00 48.56 97 TRP C O 1
ATOM 2718 N N . GLN C 3 98 ? -19.814 46.064 8.770 1.00 46.98 98 GLN C N 1
ATOM 2719 C CA . GLN C 3 98 ? -19.134 46.096 7.480 1.00 45.36 98 GLN C CA 1
ATOM 2720 C C . GLN C 3 98 ? -18.096 47.211 7.405 1.00 40.88 98 GLN C C 1
ATOM 2721 O O . GLN C 3 98 ? -18.251 48.251 8.043 1.00 39.92 98 GLN C O 1
ATOM 2727 N N . LEU C 3 99 ? -17.049 46.986 6.612 1.00 37.87 99 LEU C N 1
ATOM 2728 C CA . LEU C 3 99 ? -15.990 47.974 6.413 1.00 33.76 99 LEU C CA 1
ATOM 2729 C C . LEU C 3 99 ? -16.383 48.982 5.335 1.00 33.09 99 LEU C C 1
ATOM 2730 O O . LEU C 3 99 ? -16.768 48.604 4.226 1.00 31.87 99 LEU C O 1
ATOM 2735 N N . ILE C 3 100 ? -16.277 50.262 5.668 1.00 29.83 100 ILE C N 1
ATOM 2736 C CA . ILE C 3 100 ? -16.600 51.339 4.740 1.00 28.59 100 ILE C CA 1
ATOM 2737 C C . ILE C 3 100 ? -15.288 52.092 4.512 1.00 27.41 100 ILE C C 1
ATOM 2738 O O . ILE C 3 100 ? -14.649 52.555 5.463 1.00 24.58 100 ILE C O 1
ATOM 2743 N N . PHE C 3 101 ? -14.874 52.188 3.252 1.00 25.88 101 PHE C N 1
ATOM 2744 C CA . PHE C 3 101 ? -13.618 52.844 2.913 1.00 24.39 101 PHE C CA 1
ATOM 2745 C C . PHE C 3 101 ? -13.716 54.311 2.552 1.00 27.79 101 PHE C C 1
ATOM 2746 O O . PHE C 3 101 ? -14.677 54.746 1.908 1.00 27.13 101 PHE C O 1
ATOM 2754 N N . GLY C 3 102 ? -12.699 55.064 2.964 1.00 25.77 102 GLY C N 1
ATOM 2755 C CA . GLY C 3 102 ? -12.630 56.470 2.627 1.00 28.43 102 GLY C CA 1
ATOM 2756 C C . GLY C 3 102 ? -12.079 56.519 1.207 1.00 29.33 102 GLY C C 1
ATOM 2757 O O . GLY C 3 102 ? -11.641 55.494 0.682 1.00 25.62 102 GLY C O 1
ATOM 2758 N N . SER C 3 103 ? -12.088 57.698 0.591 1.00 31.08 103 SER C N 1
ATOM 2759 C CA . SER C 3 103 ? -11.604 57.855 -0.779 1.00 33.10 103 SER C CA 1
ATOM 2760 C C . SER C 3 103 ? -10.092 57.745 -0.944 1.00 31.82 103 SER C C 1
ATOM 2761 O O . SER C 3 103 ? -9.602 57.599 -2.061 1.00 32.66 103 SER C O 1
ATOM 2764 N N . GLY C 3 104 ? -9.350 57.823 0.157 1.00 29.07 104 GLY C N 1
ATOM 2765 C CA . GLY C 3 104 ? -7.909 57.726 0.070 1.00 26.82 104 GLY C CA 1
ATOM 2766 C C . GLY C 3 104 ? -7.212 59.077 0.046 1.00 25.94 104 GLY C C 1
ATOM 2767 O O . GLY C 3 104 ? -7.804 60.080 -0.348 1.00 25.39 104 GLY C O 1
ATOM 2768 N N . THR C 3 105 ? -5.959 59.093 0.488 1.00 23.75 105 THR C N 1
ATOM 2769 C CA . THR C 3 105 ? -5.130 60.295 0.516 1.00 24.12 105 THR C CA 1
ATOM 2770 C C . THR C 3 105 ? -3.793 59.986 -0.129 1.00 21.45 105 THR C C 1
ATOM 2771 O O . THR C 3 105 ? -3.060 59.099 0.320 1.00 21.94 105 THR C O 1
ATOM 2775 N N . GLN C 3 106 ? -3.466 60.708 -1.196 1.00 22.28 106 GLN C N 1
ATOM 2776 C CA . GLN C 3 106 ? -2.201 60.474 -1.874 1.00 22.90 106 GLN C CA 1
ATOM 2777 C C . GLN C 3 106 ? -1.111 61.324 -1.235 1.00 22.11 106 GLN C C 1
ATOM 2778 O O . GLN C 3 106 ? -1.177 62.547 -1.282 1.00 25.22 106 GLN C O 1
ATOM 2784 N N . LEU C 3 107 ? -0.114 60.675 -0.649 1.00 24.66 107 LEU C N 1
ATOM 2785 C CA . LEU C 3 107 ? 0.990 61.385 -0.010 1.00 24.25 107 LEU C CA 1
ATOM 2786 C C . LEU C 3 107 ? 2.257 61.306 -0.840 1.00 23.80 107 LEU C C 1
ATOM 2787 O O . LEU C 3 107 ? 2.733 60.221 -1.187 1.00 22.75 107 LEU C O 1
ATOM 2792 N N . THR C 3 108 ? 2.810 62.473 -1.141 1.00 24.69 108 THR C N 1
ATOM 2793 C CA . THR C 3 108 ? 4.036 62.569 -1.901 1.00 26.79 108 THR C CA 1
ATOM 2794 C C . THR C 3 108 ? 5.059 63.283 -1.039 1.00 27.00 108 THR C C 1
ATOM 2795 O O . THR C 3 108 ? 4.860 64.434 -0.680 1.00 28.35 108 THR C O 1
ATOM 2799 N N . VAL C 3 109 ? 6.138 62.596 -0.698 1.00 29.42 109 VAL C N 1
ATOM 2800 C CA . VAL C 3 109 ? 7.187 63.198 0.112 1.00 30.14 109 VAL C CA 1
ATOM 2801 C C . VAL C 3 109 ? 8.344 63.577 -0.803 1.00 33.75 109 VAL C C 1
ATOM 2802 O O . VAL C 3 109 ? 8.885 62.736 -1.522 1.00 33.38 109 VAL C O 1
ATOM 2806 N N . MET C 3 110 ? 8.722 64.848 -0.765 1.00 35.02 110 MET C N 1
ATOM 2807 C CA . MET C 3 110 ? 9.793 65.347 -1.611 1.00 38.29 110 MET C CA 1
ATOM 2808 C C . MET C 3 110 ? 11.120 65.481 -0.885 1.00 39.64 110 MET C C 1
ATOM 2809 O O . MET C 3 110 ? 11.163 65.811 0.300 1.00 38.90 110 MET C O 1
ATOM 2814 N N . PRO C 3 111 ? 12.229 65.232 -1.598 1.00 42.10 111 PRO C N 1
ATOM 2815 C CA . PRO C 3 111 ? 13.575 65.323 -1.030 1.00 43.68 111 PRO C CA 1
ATOM 2816 C C . PRO C 3 111 ? 13.912 66.750 -0.604 1.00 45.55 111 PRO C C 1
ATOM 2817 O O . PRO C 3 111 ? 13.403 67.713 -1.181 1.00 44.21 111 PRO C O 1
ATOM 2821 N N . VAL C 3 112 ? 14.762 66.872 0.413 1.00 48.97 112 VAL C N 1
ATOM 2822 C CA . VAL C 3 112 ? 15.176 68.173 0.932 1.00 52.60 112 VAL C CA 1
ATOM 2823 C C . VAL C 3 112 ? 15.836 68.996 -0.168 1.00 55.51 112 VAL C C 1
ATOM 2824 O O . VAL C 3 112 ? 16.808 68.553 -0.783 1.00 56.49 112 VAL C O 1
ATOM 2828 N N . THR C 3 113 ? 15.297 70.193 -0.398 1.00 57.87 113 THR C N 1
ATOM 2829 C CA . THR C 3 113 ? 15.779 71.124 -1.419 1.00 59.37 113 THR C CA 1
ATOM 2830 C C . THR C 3 113 ? 16.143 70.458 -2.746 1.00 60.76 113 THR C C 1
ATOM 2831 O O . THR C 3 113 ? 15.387 70.668 -3.721 1.00 61.78 113 THR C O 1
ATOM 2836 N N . GLY D 2 1 ? -22.116 59.929 -10.274 0.0000 61.99 1 GLY D N 1
ATOM 2837 C CA . GLY D 2 1 ? -22.537 58.553 -9.885 0.0000 62.01 1 GLY D CA 1
ATOM 2838 C C . GLY D 2 1 ? -21.412 57.756 -9.253 0.0000 61.90 1 GLY D C 1
ATOM 2839 O O . GLY D 2 1 ? -20.956 58.079 -8.155 0.0000 62.02 1 GLY D O 1
ATOM 2840 N N . ASP D 2 2 ? -20.966 56.712 -9.946 1.00 62.18 2 ASP D N 1
ATOM 2841 C CA . ASP D 2 2 ? -19.887 55.856 -9.462 1.00 60.88 2 ASP D CA 1
ATOM 2842 C C . ASP D 2 2 ? -20.278 55.080 -8.207 1.00 58.83 2 ASP D C 1
ATOM 2843 O O . ASP D 2 2 ? -20.181 55.590 -7.089 1.00 59.30 2 ASP D O 1
ATOM 2848 N N . GLN D 2 3 ? -20.728 53.845 -8.407 1.00 55.56 3 GLN D N 1
ATOM 2849 C CA . GLN D 2 3 ? -21.131 52.975 -7.308 1.00 51.23 3 GLN D CA 1
ATOM 2850 C C . GLN D 2 3 ? -20.746 51.542 -7.639 1.00 48.38 3 GLN D C 1
ATOM 2851 O O . GLN D 2 3 ? -20.904 51.086 -8.770 1.00 47.01 3 GLN D O 1
ATOM 2857 N N . VAL D 2 4 ? -20.228 50.842 -6.639 1.00 44.53 4 VAL D N 1
ATOM 2858 C CA . VAL D 2 4 ? -19.805 49.463 -6.792 1.00 41.87 4 VAL D CA 1
ATOM 2859 C C . VAL D 2 4 ? -20.682 48.582 -5.919 1.00 41.80 4 VAL D C 1
ATOM 2860 O O . VAL D 2 4 ? -20.792 48.811 -4.717 1.00 42.42 4 VAL D O 1
ATOM 2864 N N . GLU D 2 5 ? -21.311 47.582 -6.521 1.00 40.94 5 GLU D N 1
ATOM 2865 C CA . GLU D 2 5 ? -22.166 46.681 -5.764 1.00 41.12 5 GLU D CA 1
ATOM 2866 C C . GLU D 2 5 ? -21.652 45.260 -5.912 1.00 37.64 5 GLU D C 1
ATOM 2867 O O . GLU D 2 5 ? -21.654 44.697 -7.007 1.00 37.12 5 GLU D O 1
ATOM 2873 N N . GLN D 2 6 ? -21.197 44.690 -4.802 1.00 34.14 6 GLN D N 1
ATOM 2874 C CA . GLN D 2 6 ? -20.674 43.333 -4.793 1.00 32.89 6 GLN D CA 1
ATOM 2875 C C . GLN D 2 6 ? -21.742 42.305 -4.462 1.00 34.96 6 GLN D C 1
ATOM 2876 O O . GLN D 2 6 ? -22.644 42.561 -3.658 1.00 34.76 6 GLN D O 1
ATOM 2882 N N . SER D 2 7 ? -21.624 41.139 -5.084 1.00 32.76 7 SER D N 1
ATOM 2883 C CA . SER D 2 7 ? -22.553 40.047 -4.860 1.00 35.28 7 SER D CA 1
ATOM 2884 C C . SER D 2 7 ? -21.807 38.730 -5.028 1.00 34.34 7 SER D C 1
ATOM 2885 O O . SER D 2 7 ? -20.906 38.618 -5.859 1.00 34.78 7 SER D O 1
ATOM 2888 N N . PRO D 2 8 ? -22.125 37.732 -4.189 1.00 34.55 8 PRO D N 1
ATOM 2889 C CA . PRO D 2 8 ? -23.135 37.876 -3.137 1.00 34.75 8 PRO D CA 1
ATOM 2890 C C . PRO D 2 8 ? -22.488 38.568 -1.937 1.00 35.76 8 PRO D C 1
ATOM 2891 O O . PRO D 2 8 ? -21.282 38.803 -1.928 1.00 35.56 8 PRO D O 1
ATOM 2895 N N A SER D 2 9 ? -23.299 38.890 -0.936 0.52 36.87 9 SER D N 1
ATOM 2896 N N B SER D 2 9 ? -23.290 38.897 -0.932 0.48 36.66 9 SER D N 1
ATOM 2897 C CA A SER D 2 9 ? -22.815 39.542 0.277 0.52 36.91 9 SER D CA 1
ATOM 2898 C CA B SER D 2 9 ? -22.770 39.546 0.264 0.48 36.69 9 SER D CA 1
ATOM 2899 C C A SER D 2 9 ? -22.084 38.519 1.142 0.52 36.37 9 SER D C 1
ATOM 2900 C C B SER D 2 9 ? -22.070 38.514 1.142 0.48 36.13 9 SER D C 1
ATOM 2901 O O A SER D 2 9 ? -21.076 38.825 1.782 0.52 38.00 9 SER D O 1
ATOM 2902 O O B SER D 2 9 ? -21.069 38.811 1.798 0.48 37.53 9 SER D O 1
ATOM 2907 N N . ALA D 2 10 ? -22.597 37.295 1.150 1.00 33.21 10 ALA D N 1
ATOM 2908 C CA . ALA D 2 10 ? -21.998 36.229 1.932 1.00 31.21 10 ALA D CA 1
ATOM 2909 C C . ALA D 2 10 ? -22.297 34.889 1.288 1.00 28.99 10 ALA D C 1
ATOM 2910 O O . ALA D 2 10 ? -23.346 34.714 0.678 1.00 26.83 10 ALA D O 1
ATOM 2912 N N . LEU D 2 11 ? -21.361 33.955 1.406 1.00 28.32 11 LEU D N 1
ATOM 2913 C CA . LEU D 2 11 ? -21.574 32.621 0.865 1.00 30.13 11 LEU D CA 1
ATOM 2914 C C . LEU D 2 11 ? -20.729 31.602 1.607 1.00 29.01 11 LEU D C 1
ATOM 2915 O O . LEU D 2 11 ? -19.613 31.890 2.049 1.00 27.92 11 LEU D O 1
ATOM 2920 N N . SER D 2 12 ? -21.286 30.408 1.757 1.00 28.14 12 SER D N 1
ATOM 2921 C CA . SER D 2 12 ? -20.599 29.317 2.417 1.00 29.24 12 SER D CA 1
ATOM 2922 C C . SER D 2 12 ? -20.646 28.179 1.427 1.00 29.60 12 SER D C 1
ATOM 2923 O O . SER D 2 12 ? -21.696 27.922 0.832 1.00 28.04 12 SER D O 1
ATOM 2926 N N . LEU D 2 13 ? -19.517 27.515 1.234 1.00 29.14 13 LEU D N 1
ATOM 2927 C CA . LEU D 2 13 ? -19.472 26.396 0.314 1.00 33.23 13 LEU D CA 1
ATOM 2928 C C . LEU D 2 13 ? -18.536 25.314 0.820 1.00 31.77 13 LEU D C 1
ATOM 2929 O O . LEU D 2 13 ? -17.641 25.573 1.617 1.00 31.69 13 LEU D O 1
ATOM 2934 N N . HIS D 2 14 ? -18.761 24.087 0.370 1.00 33.04 14 HIS D N 1
ATOM 2935 C CA . HIS D 2 14 ? -17.917 22.977 0.789 1.00 34.00 14 HIS D CA 1
ATOM 2936 C C . HIS D 2 14 ? -16.589 23.039 0.050 1.00 34.01 14 HIS D C 1
ATOM 2937 O O . HIS D 2 14 ? -16.530 23.520 -1.085 1.00 33.37 14 HIS D O 1
ATOM 2944 N N . GLU D 2 15 ? -15.520 22.566 0.685 1.00 34.14 15 GLU D N 1
ATOM 2945 C CA . GLU D 2 15 ? -14.221 22.567 0.028 1.00 37.93 15 GLU D CA 1
ATOM 2946 C C . GLU D 2 15 ? -14.302 21.714 -1.234 1.00 38.14 15 GLU D C 1
ATOM 2947 O O . GLU D 2 15 ? -15.002 20.701 -1.267 1.00 38.44 15 GLU D O 1
ATOM 2953 N N . GLY D 2 16 ? -13.600 22.146 -2.276 1.00 38.80 16 GLY D N 1
ATOM 2954 C CA . GLY D 2 16 ? -13.605 21.416 -3.525 1.00 39.72 16 GLY D CA 1
ATOM 2955 C C . GLY D 2 16 ? -14.592 21.962 -4.536 1.00 40.96 16 GLY D C 1
ATOM 2956 O O . GLY D 2 16 ? -14.516 21.632 -5.718 1.00 40.67 16 GLY D O 1
ATOM 2957 N N A THR D 2 17 ? -15.538 22.783 -4.090 0.53 41.38 17 THR D N 1
ATOM 2958 N N B THR D 2 17 ? -15.501 22.812 -4.073 0.47 41.58 17 THR D N 1
ATOM 2959 C CA A THR D 2 17 ? -16.515 23.336 -5.020 0.53 43.19 17 THR D CA 1
ATOM 2960 C CA B THR D 2 17 ? -16.514 23.409 -4.933 0.47 43.42 17 THR D CA 1
ATOM 2961 C C A THR D 2 17 ? -16.007 24.629 -5.649 0.53 43.34 17 THR D C 1
ATOM 2962 C C B THR D 2 17 ? -16.000 24.664 -5.638 0.47 43.43 17 THR D C 1
ATOM 2963 O O A THR D 2 17 ? -15.066 25.247 -5.150 0.53 43.22 17 THR D O 1
ATOM 2964 O O B THR D 2 17 ? -15.044 25.290 -5.180 0.47 43.29 17 THR D O 1
ATOM 2971 N N . ASP D 2 18 ? -16.624 25.017 -6.761 1.00 42.90 18 ASP D N 1
ATOM 2972 C CA . ASP D 2 18 ? -16.236 26.218 -7.492 1.00 42.88 18 ASP D CA 1
ATOM 2973 C C . ASP D 2 18 ? -17.313 27.264 -7.319 1.00 41.17 18 ASP D C 1
ATOM 2974 O O . ASP D 2 18 ? -18.495 26.942 -7.255 1.00 42.33 18 ASP D O 1
ATOM 2979 N N . SER D 2 19 ? -16.907 28.525 -7.249 1.00 38.77 19 SER D N 1
ATOM 2980 C CA . SER D 2 19 ? -17.874 29.597 -7.109 1.00 36.60 19 SER D CA 1
ATOM 2981 C C . SER D 2 19 ? -17.372 30.857 -7.792 1.00 33.34 19 SER D C 1
ATOM 2982 O O . SER D 2 19 ? -16.212 30.939 -8.191 1.00 33.40 19 SER D O 1
ATOM 2985 N N . ALA D 2 20 ? -18.252 31.834 -7.929 1.00 33.48 20 ALA D N 1
ATOM 2986 C CA . ALA D 2 20 ? -17.879 33.078 -8.578 1.00 34.16 20 ALA D CA 1
ATOM 2987 C C . ALA D 2 20 ? -18.457 34.272 -7.853 1.00 33.36 20 ALA D C 1
ATOM 2988 O O . ALA D 2 20 ? -19.614 34.262 -7.417 1.00 33.60 20 ALA D O 1
ATOM 2990 N N . LEU D 2 21 ? -17.631 35.301 -7.716 1.00 30.83 21 LEU D N 1
ATOM 2991 C CA . LEU D 2 21 ? -18.041 36.532 -7.073 1.00 29.67 21 LEU D CA 1
ATOM 2992 C C . LEU D 2 21 ? -18.184 37.544 -8.197 1.00 28.40 21 LEU D C 1
ATOM 2993 O O . LEU D 2 21 ? -17.511 37.434 -9.222 1.00 29.60 21 LEU D O 1
ATOM 2998 N N . ARG D 2 22 ? -19.057 38.519 -8.007 1.00 28.70 22 ARG D N 1
ATOM 2999 C CA . ARG D 2 22 ? -19.285 39.538 -9.020 1.00 31.45 22 ARG D CA 1
ATOM 3000 C C . ARG D 2 22 ? -19.223 40.940 -8.425 1.00 31.54 22 ARG D C 1
ATOM 3001 O O . ARG D 2 22 ? -19.640 41.183 -7.293 1.00 32.91 22 ARG D O 1
ATOM 3009 N N . CYS D 2 23 ? -18.685 41.858 -9.212 1.00 32.33 23 CYS D N 1
ATOM 3010 C CA . CYS D 2 23 ? -18.552 43.255 -8.835 1.00 33.95 23 CYS D CA 1
ATOM 3011 C C . CYS D 2 23 ? -19.290 43.963 -9.966 1.00 35.10 23 CYS D C 1
ATOM 3012 O O . CYS D 2 23 ? -18.858 43.899 -11.116 1.00 33.13 23 CYS D O 1
ATOM 3015 N N . ASN D 2 24 ? -20.414 44.601 -9.652 1.00 35.18 24 ASN D N 1
ATOM 3016 C CA . ASN D 2 24 ? -21.194 45.305 -10.661 1.00 37.40 24 ASN D CA 1
ATOM 3017 C C . ASN D 2 24 ? -21.039 46.807 -10.512 1.00 38.16 24 ASN D C 1
ATOM 3018 O O . ASN D 2 24 ? -21.039 47.336 -9.402 1.00 37.01 24 ASN D O 1
ATOM 3023 N N . PHE D 2 25 ? -20.905 47.487 -11.647 1.00 37.96 25 PHE D N 1
ATOM 3024 C CA . PHE D 2 25 ? -20.715 48.928 -11.664 1.00 38.82 25 PHE D CA 1
ATOM 3025 C C . PHE D 2 25 ? -21.892 49.629 -12.325 1.00 40.21 25 PHE D C 1
ATOM 3026 O O . PHE D 2 25 ? -22.465 49.123 -13.291 1.00 40.64 25 PHE D O 1
ATOM 3034 N N . THR D 2 26 ? -22.244 50.799 -11.808 1.00 41.43 26 THR D N 1
ATOM 3035 C CA . THR D 2 26 ? -23.353 51.560 -12.359 1.00 44.19 26 THR D CA 1
ATOM 3036 C C . THR D 2 26 ? -22.914 52.318 -13.606 1.00 45.24 26 THR D C 1
ATOM 3037 O O . THR D 2 26 ? -23.746 52.757 -14.399 1.00 46.72 26 THR D O 1
ATOM 3041 N N . THR D 2 27 ? -21.602 52.462 -13.777 1.00 45.62 27 THR D N 1
ATOM 3042 C CA . THR D 2 27 ? -21.049 53.152 -14.938 1.00 47.28 27 THR D CA 1
ATOM 3043 C C . THR D 2 27 ? -19.765 52.475 -15.400 1.00 46.64 27 THR D C 1
ATOM 3044 O O . THR D 2 27 ? -19.208 51.630 -14.697 1.00 45.96 27 THR D O 1
ATOM 3048 N N A THR D 2 28 ? -19.298 52.853 -16.585 0.57 46.58 28 THR D N 1
ATOM 3049 N N B THR D 2 28 ? -19.301 52.845 -16.589 0.43 46.23 28 THR D N 1
ATOM 3050 C CA A THR D 2 28 ? -18.082 52.284 -17.150 0.57 46.31 28 THR D CA 1
ATOM 3051 C CA B THR D 2 28 ? -18.083 52.269 -17.145 0.43 45.75 28 THR D CA 1
ATOM 3052 C C A THR D 2 28 ? -16.893 52.517 -16.220 0.57 44.88 28 THR D C 1
ATOM 3053 C C B THR D 2 28 ? -16.895 52.515 -16.221 0.43 44.43 28 THR D C 1
ATOM 3054 O O A THR D 2 28 ? -16.712 53.613 -15.686 0.57 46.48 28 THR D O 1
ATOM 3055 O O B THR D 2 28 ? -16.717 53.615 -15.696 0.43 45.65 28 THR D O 1
ATOM 3062 N N . MET D 2 29 ? -16.088 51.482 -16.023 1.00 42.68 29 MET D N 1
ATOM 3063 C CA . MET D 2 29 ? -14.918 51.590 -15.171 1.00 38.97 29 MET D CA 1
ATOM 3064 C C . MET D 2 29 ? -13.677 51.301 -16.003 1.00 34.29 29 MET D C 1
ATOM 3065 O O . MET D 2 29 ? -13.710 50.468 -16.909 1.00 32.92 29 MET D O 1
ATOM 3070 N N . ARG D 2 30 ? -12.591 52.001 -15.699 1.00 32.61 30 ARG D N 1
ATOM 3071 C CA . ARG D 2 30 ? -11.330 51.804 -16.407 1.00 31.17 30 ARG D CA 1
ATOM 3072 C C . ARG D 2 30 ? -10.646 50.533 -15.954 1.00 28.83 30 ARG D C 1
ATOM 3073 O O . ARG D 2 30 ? -10.069 49.803 -16.761 1.00 25.20 30 ARG D O 1
ATOM 3081 N N . SER D 2 31 ? -10.708 50.265 -14.651 1.00 27.91 31 SER D N 1
ATOM 3082 C CA . SER D 2 31 ? -10.050 49.087 -14.106 1.00 26.70 31 SER D CA 1
ATOM 3083 C C . SER D 2 31 ? -10.677 48.594 -12.816 1.00 28.80 31 SER D C 1
ATOM 3084 O O . SER D 2 31 ? -11.453 49.294 -12.166 1.00 25.94 31 SER D O 1
ATOM 3087 N N A VAL D 2 32 ? -10.313 47.379 -12.439 0.55 30.90 32 VAL D N 1
ATOM 3088 N N B VAL D 2 32 ? -10.321 47.362 -12.462 0.45 30.17 32 VAL D N 1
ATOM 3089 C CA A VAL D 2 32 ? -10.824 46.784 -11.216 0.55 31.71 32 VAL D CA 1
ATOM 3090 C CA B VAL D 2 32 ? -10.828 46.704 -11.260 0.45 30.76 32 VAL D CA 1
ATOM 3091 C C A VAL D 2 32 ? -9.668 46.100 -10.513 0.55 29.99 32 VAL D C 1
ATOM 3092 C C B VAL D 2 32 ? -9.682 46.030 -10.522 0.45 29.35 32 VAL D C 1
ATOM 3093 O O A VAL D 2 32 ? -8.673 45.717 -11.138 0.55 32.46 32 VAL D O 1
ATOM 3094 O O B VAL D 2 32 ? -8.710 45.573 -11.136 0.45 31.61 32 VAL D O 1
ATOM 3101 N N . GLN D 2 33 ? -9.790 45.960 -9.197 1.00 26.38 33 GLN D N 1
ATOM 3102 C CA . GLN D 2 33 ? -8.765 45.309 -8.418 1.00 22.07 33 GLN D CA 1
ATOM 3103 C C . GLN D 2 33 ? -9.509 44.500 -7.364 1.00 21.17 33 GLN D C 1
ATOM 3104 O O . GLN D 2 33 ? -10.459 44.992 -6.760 1.00 19.73 33 GLN D O 1
ATOM 3110 N N . TRP D 2 34 ? -9.107 43.244 -7.209 1.00 20.78 34 TRP D N 1
ATOM 3111 C CA . TRP D 2 34 ? -9.722 42.331 -6.244 1.00 21.06 34 TRP D CA 1
ATOM 3112 C C . TRP D 2 34 ? -8.751 42.085 -5.096 1.00 18.95 34 TRP D C 1
ATOM 3113 O O . TRP D 2 34 ? -7.562 41.878 -5.329 1.00 18.97 34 TRP D O 1
ATOM 3124 N N . PHE D 2 35 ? -9.270 42.101 -3.869 1.00 19.09 35 PHE D N 1
ATOM 3125 C CA . PHE D 2 35 ? -8.439 41.888 -2.688 1.00 19.87 35 PHE D CA 1
ATOM 3126 C C . PHE D 2 35 ? -9.074 40.838 -1.775 1.00 18.65 35 PHE D C 1
ATOM 3127 O O . PHE D 2 35 ? -10.265 40.547 -1.883 1.00 19.89 35 PHE D O 1
ATOM 3135 N N . ARG D 2 36 ? -8.262 40.298 -0.865 1.00 20.76 36 ARG D N 1
ATOM 3136 C CA . ARG D 2 36 ? -8.739 39.350 0.135 1.00 20.72 36 ARG D CA 1
ATOM 3137 C C . ARG D 2 36 ? -8.230 39.796 1.520 1.00 21.34 36 ARG D C 1
ATOM 3138 O O . ARG D 2 36 ? -7.047 40.081 1.686 1.00 20.66 36 ARG D O 1
ATOM 3146 N N . GLN D 2 37 ? -9.128 39.858 2.498 1.00 22.43 37 GLN D N 1
ATOM 3147 C CA . GLN D 2 37 ? -8.741 40.234 3.860 1.00 23.75 37 GLN D CA 1
ATOM 3148 C C . GLN D 2 37 ? -9.079 39.095 4.819 1.00 26.28 37 GLN D C 1
ATOM 3149 O O . GLN D 2 37 ? -10.161 38.506 4.735 1.00 28.34 37 GLN D O 1
ATOM 3155 N N . ASN D 2 38 ? -8.149 38.797 5.718 1.00 28.79 38 ASN D N 1
ATOM 3156 C CA . ASN D 2 38 ? -8.338 37.777 6.746 1.00 30.91 38 ASN D CA 1
ATOM 3157 C C . ASN D 2 38 ? -8.103 38.425 8.108 1.00 34.32 38 ASN D C 1
ATOM 3158 O O . ASN D 2 38 ? -7.137 39.167 8.283 1.00 33.46 38 ASN D O 1
ATOM 3163 N N . SER D 2 39 ? -8.998 38.143 9.053 1.00 36.71 39 SER D N 1
ATOM 3164 C CA . SER D 2 39 ? -8.929 38.656 10.424 1.00 40.08 39 SER D CA 1
ATOM 3165 C C . SER D 2 39 ? -8.323 40.050 10.598 1.00 38.91 39 SER D C 1
ATOM 3166 O O . SER D 2 39 ? -7.248 40.206 11.191 1.00 39.66 39 SER D O 1
ATOM 3169 N N . ARG D 2 40 ? -9.034 41.059 10.103 1.00 38.75 40 ARG D N 1
ATOM 3170 C CA . ARG D 2 40 ? -8.593 42.453 10.185 1.00 38.43 40 ARG D CA 1
ATOM 3171 C C . ARG D 2 40 ? -7.140 42.682 9.798 1.00 35.94 40 ARG D C 1
ATOM 3172 O O . ARG D 2 40 ? -6.439 43.505 10.392 1.00 37.30 40 ARG D O 1
ATOM 3180 N N . GLY D 2 41 ? -6.682 41.949 8.796 1.00 30.88 41 GLY D N 1
ATOM 3181 C CA . GLY D 2 41 ? -5.322 42.118 8.342 1.00 29.08 41 GLY D CA 1
ATOM 3182 C C . GLY D 2 41 ? -5.346 43.030 7.122 1.00 23.69 41 GLY D C 1
ATOM 3183 O O . GLY D 2 41 ? -6.298 43.770 6.916 1.00 25.45 41 GLY D O 1
ATOM 3184 N N . SER D 2 42 ? -4.294 42.975 6.321 1.00 24.54 42 SER D N 1
ATOM 3185 C CA . SER D 2 42 ? -4.211 43.797 5.118 1.00 24.13 42 SER D CA 1
ATOM 3186 C C . SER D 2 42 ? -5.207 43.300 4.066 1.00 23.16 42 SER D C 1
ATOM 3187 O O . SER D 2 42 ? -5.735 42.187 4.167 1.00 22.67 42 SER D O 1
ATOM 3190 N N . LEU D 2 43 ? -5.476 44.131 3.064 1.00 21.94 43 LEU D N 1
ATOM 3191 C CA . LEU D 2 43 ? -6.338 43.702 1.968 1.00 19.68 43 LEU D CA 1
ATOM 3192 C C . LEU D 2 43 ? -5.290 43.266 0.955 1.00 20.33 43 LEU D C 1
ATOM 3193 O O . LEU D 2 43 ? -4.664 44.101 0.309 1.00 19.88 43 LEU D O 1
ATOM 3198 N N . ILE D 2 44 ? -5.063 41.962 0.862 1.00 20.78 44 ILE D N 1
ATOM 3199 C CA . ILE D 2 44 ? -4.059 41.424 -0.037 1.00 20.18 44 ILE D CA 1
ATOM 3200 C C . ILE D 2 44 ? -4.570 41.489 -1.471 1.00 21.36 44 ILE D C 1
ATOM 3201 O O . ILE D 2 44 ? -5.658 41.018 -1.770 1.00 20.43 44 ILE D O 1
ATOM 3206 N N . SER D 2 45 ? -3.775 42.071 -2.354 1.00 21.71 45 SER D N 1
ATOM 3207 C CA . SER D 2 45 ? -4.209 42.189 -3.745 1.00 20.25 45 SER D CA 1
ATOM 3208 C C . SER D 2 45 ? -4.161 40.843 -4.456 1.00 20.20 45 SER D C 1
ATOM 3209 O O . SER D 2 45 ? -3.168 40.128 -4.387 1.00 21.64 45 SER D O 1
ATOM 3212 N N . LEU D 2 46 ? -5.245 40.502 -5.140 1.00 20.34 46 LEU D N 1
ATOM 3213 C CA . LEU D 2 46 ? -5.298 39.242 -5.870 1.00 21.64 46 LEU D CA 1
ATOM 3214 C C . LEU D 2 46 ? -5.050 39.523 -7.348 1.00 21.52 46 LEU D C 1
ATOM 3215 O O . LEU D 2 46 ? -4.248 38.847 -7.989 1.00 23.03 46 LEU D O 1
ATOM 3220 N N . PHE D 2 47 ? -5.728 40.540 -7.862 1.00 20.38 47 PHE D N 1
ATOM 3221 C CA . PHE D 2 47 ? -5.583 40.922 -9.268 1.00 24.07 47 PHE D CA 1
ATOM 3222 C C . PHE D 2 47 ? -5.907 42.379 -9.522 1.00 23.01 47 PHE D C 1
ATOM 3223 O O . PHE D 2 47 ? -6.795 42.943 -8.892 1.00 23.24 47 PHE D O 1
ATOM 3231 N N . TYR D 2 48 ? -5.187 42.973 -10.473 1.00 22.61 48 TYR D N 1
ATOM 3232 C CA . TYR D 2 48 ? -5.461 44.324 -10.939 1.00 22.87 48 TYR D CA 1
ATOM 3233 C C . TYR D 2 48 ? -5.621 44.096 -12.451 1.00 24.33 48 TYR D C 1
ATOM 3234 O O . TYR D 2 48 ? -4.770 43.475 -13.058 1.00 22.66 48 TYR D O 1
ATOM 3243 N N A LEU D 2 49 ? -6.696 44.582 -13.052 0.60 28.72 49 LEU D N 1
ATOM 3244 N N B LEU D 2 49 ? -6.730 44.571 -13.015 0.40 28.02 49 LEU D N 1
ATOM 3245 C CA A LEU D 2 49 ? -6.851 44.426 -14.504 0.60 30.08 49 LEU D CA 1
ATOM 3246 C CA B LEU D 2 49 ? -7.005 44.406 -14.449 0.40 29.85 49 LEU D CA 1
ATOM 3247 C C A LEU D 2 49 ? -7.737 45.516 -15.069 0.60 29.61 49 LEU D C 1
ATOM 3248 C C B LEU D 2 49 ? -7.752 45.587 -15.047 0.40 29.24 49 LEU D C 1
ATOM 3249 O O A LEU D 2 49 ? -8.710 45.949 -14.441 0.60 31.55 49 LEU D O 1
ATOM 3250 O O B LEU D 2 49 ? -8.652 46.154 -14.417 0.40 30.14 49 LEU D O 1
ATOM 3259 N N . ALA D 2 50 ? -7.378 45.958 -16.272 1.00 27.00 50 ALA D N 1
ATOM 3260 C CA . ALA D 2 50 ? -8.065 47.032 -16.966 1.00 26.49 50 ALA D CA 1
ATOM 3261 C C . ALA D 2 50 ? -8.809 46.422 -18.159 1.00 28.86 50 ALA D C 1
ATOM 3262 O O . ALA D 2 50 ? -9.616 47.093 -18.803 1.00 29.60 50 ALA D O 1
ATOM 3264 N N . SER D 2 51 ? -8.531 45.151 -18.436 1.00 27.39 51 SER D N 1
ATOM 3265 C CA . SER D 2 51 ? -9.184 44.428 -19.526 1.00 30.29 51 SER D CA 1
ATOM 3266 C C . SER D 2 51 ? -8.801 42.958 -19.490 1.00 28.67 51 SER D C 1
ATOM 3267 O O . SER D 2 51 ? -7.931 42.553 -18.717 1.00 28.92 51 SER D O 1
ATOM 3270 N N . GLY D 2 52 ? -9.447 42.162 -20.343 1.00 28.75 52 GLY D N 1
ATOM 3271 C CA . GLY D 2 52 ? -9.136 40.749 -20.425 1.00 28.23 52 GLY D CA 1
ATOM 3272 C C . GLY D 2 52 ? -9.346 39.951 -19.153 1.00 29.04 52 GLY D C 1
ATOM 3273 O O . GLY D 2 52 ? -10.279 40.202 -18.394 1.00 28.50 52 GLY D O 1
ATOM 3274 N N . THR D 2 53 ? -8.476 38.977 -18.931 1.00 29.32 53 THR D N 1
ATOM 3275 C CA . THR D 2 53 ? -8.568 38.131 -17.750 1.00 34.03 53 THR D CA 1
ATOM 3276 C C . THR D 2 53 ? -7.180 37.881 -17.207 1.00 34.23 53 THR D C 1
ATOM 3277 O O . THR D 2 53 ? -6.181 38.068 -17.901 1.00 33.82 53 THR D O 1
ATOM 3281 N N . LYS D 2 54 ? -7.124 37.465 -15.950 1.00 33.19 54 LYS D N 1
ATOM 3282 C CA . LYS D 2 54 ? -5.869 37.152 -15.297 1.00 34.30 54 LYS D CA 1
ATOM 3283 C C . LYS D 2 54 ? -6.139 35.950 -14.421 1.00 35.04 54 LYS D C 1
ATOM 3284 O O . LYS D 2 54 ? -7.194 35.856 -13.796 1.00 34.49 54 LYS D O 1
ATOM 3290 N N . GLU D 2 55 ? -5.191 35.027 -14.391 1.00 37.17 55 GLU D N 1
ATOM 3291 C CA . GLU D 2 55 ? -5.349 33.811 -13.621 1.00 40.77 55 GLU D CA 1
ATOM 3292 C C . GLU D 2 55 ? -4.118 33.485 -12.801 1.00 40.88 55 GLU D C 1
ATOM 3293 O O . GLU D 2 55 ? -2.988 33.683 -13.244 1.00 42.38 55 GLU D O 1
ATOM 3299 N N . ASN D 2 56 ? -4.343 32.984 -11.595 1.00 40.26 56 ASN D N 1
ATOM 3300 C CA . ASN D 2 56 ? -3.245 32.620 -10.720 1.00 41.26 56 ASN D CA 1
ATOM 3301 C C . ASN D 2 56 ? -3.703 31.540 -9.758 1.00 40.62 56 ASN D C 1
ATOM 3302 O O . ASN D 2 56 ? -4.554 31.781 -8.906 1.00 39.44 56 ASN D O 1
ATOM 3307 N N . GLY D 2 57 ? -3.133 30.348 -9.899 1.00 41.22 57 GLY D N 1
ATOM 3308 C CA . GLY D 2 57 ? -3.521 29.251 -9.037 1.00 39.72 57 GLY D CA 1
ATOM 3309 C C . GLY D 2 57 ? -4.966 28.887 -9.305 1.00 40.11 57 GLY D C 1
ATOM 3310 O O . GLY D 2 57 ? -5.369 28.726 -10.458 1.00 41.89 57 GLY D O 1
ATOM 3311 N N . ARG D 2 58 ? -5.761 28.778 -8.248 1.00 38.18 58 ARG D N 1
ATOM 3312 C CA . ARG D 2 58 ? -7.167 28.424 -8.400 1.00 35.71 58 ARG D CA 1
ATOM 3313 C C . ARG D 2 58 ? -8.066 29.642 -8.586 1.00 33.29 58 ARG D C 1
ATOM 3314 O O . ARG D 2 58 ? -9.291 29.517 -8.638 1.00 33.96 58 ARG D O 1
ATOM 3322 N N . LEU D 2 59 ? -7.462 30.821 -8.699 1.00 30.91 59 LEU D N 1
ATOM 3323 C CA . LEU D 2 59 ? -8.238 32.046 -8.870 1.00 29.69 59 LEU D CA 1
ATOM 3324 C C . LEU D 2 59 ? -8.096 32.638 -10.262 1.00 29.11 59 LEU D C 1
ATOM 3325 O O . LEU D 2 59 ? -7.022 32.614 -10.853 1.00 29.72 59 LEU D O 1
ATOM 3330 N N . LYS D 2 60 ? -9.192 33.192 -10.761 1.00 30.67 60 LYS D N 1
ATOM 3331 C CA . LYS D 2 60 ? -9.208 33.826 -12.070 1.00 33.05 60 LYS D CA 1
ATOM 3332 C C . LYS D 2 60 ? -10.167 35.003 -12.050 1.00 32.48 60 LYS D C 1
ATOM 3333 O O . LYS D 2 60 ? -11.282 34.895 -11.555 1.00 34.82 60 LYS D O 1
ATOM 3339 N N A SER D 2 61 ? -9.733 36.139 -12.579 0.55 34.83 61 SER D N 1
ATOM 3340 N N B SER D 2 61 ? -9.721 36.131 -12.589 0.45 34.42 61 SER D N 1
ATOM 3341 C CA A SER D 2 61 ? -10.605 37.307 -12.624 0.55 34.20 61 SER D CA 1
ATOM 3342 C CA B SER D 2 61 ? -10.542 37.337 -12.632 0.45 33.98 61 SER D CA 1
ATOM 3343 C C A SER D 2 61 ? -10.831 37.690 -14.075 0.55 35.62 61 SER D C 1
ATOM 3344 C C B SER D 2 61 ? -10.797 37.747 -14.078 0.45 35.04 61 SER D C 1
ATOM 3345 O O A SER D 2 61 ? -9.985 37.432 -14.937 0.55 38.04 61 SER D O 1
ATOM 3346 O O B SER D 2 61 ? -9.937 37.561 -14.943 0.45 36.96 61 SER D O 1
ATOM 3351 N N . ALA D 2 62 ? -11.975 38.300 -14.341 1.00 32.93 62 ALA D N 1
ATOM 3352 C CA . ALA D 2 62 ? -12.308 38.717 -15.687 1.00 31.53 62 ALA D CA 1
ATOM 3353 C C . ALA D 2 62 ? -12.917 40.098 -15.695 1.00 29.03 62 ALA D C 1
ATOM 3354 O O . ALA D 2 62 ? -13.727 40.455 -14.834 1.00 27.51 62 ALA D O 1
ATOM 3356 N N . PHE D 2 63 ? -12.497 40.882 -16.676 1.00 26.76 63 PHE D N 1
ATOM 3357 C CA . PHE D 2 63 ? -12.988 42.225 -16.875 1.00 29.16 63 PHE D CA 1
ATOM 3358 C C . PHE D 2 63 ? -12.823 42.397 -18.378 1.00 33.60 63 PHE D C 1
ATOM 3359 O O . PHE D 2 63 ? -12.148 43.318 -18.835 1.00 32.33 63 PHE D O 1
ATOM 3367 N N . ASP D 2 64 ? -13.437 41.490 -19.132 1.00 36.64 64 ASP D N 1
ATOM 3368 C CA . ASP D 2 64 ? -13.311 41.487 -20.587 1.00 42.42 64 ASP D CA 1
ATOM 3369 C C . ASP D 2 64 ? -14.548 41.920 -21.382 1.00 44.71 64 ASP D C 1
ATOM 3370 O O . ASP D 2 64 ? -14.523 41.908 -22.617 1.00 45.14 64 ASP D O 1
ATOM 3375 N N . SER D 2 65 ? -15.624 42.296 -20.692 1.00 46.03 65 SER D N 1
ATOM 3376 C CA . SER D 2 65 ? -16.835 42.752 -21.377 1.00 48.66 65 SER D CA 1
ATOM 3377 C C . SER D 2 65 ? -16.585 44.137 -21.968 1.00 48.44 65 SER D C 1
ATOM 3378 O O . SER D 2 65 ? -15.972 44.984 -21.322 1.00 47.77 65 SER D O 1
ATOM 3381 N N . LYS D 2 66 ? -17.069 44.376 -23.184 1.00 48.46 66 LYS D N 1
ATOM 3382 C CA . LYS D 2 66 ? -16.853 45.672 -23.817 1.00 47.87 66 LYS D CA 1
ATOM 3383 C C . LYS D 2 66 ? -17.560 46.815 -23.094 1.00 46.67 66 LYS D C 1
ATOM 3384 O O . LYS D 2 66 ? -17.115 47.960 -23.158 1.00 48.04 66 LYS D O 1
ATOM 3390 N N . GLU D 2 67 ? -18.657 46.512 -22.407 1.00 45.61 67 GLU D N 1
ATOM 3391 C CA . GLU D 2 67 ? -19.398 47.536 -21.671 1.00 43.96 67 GLU D CA 1
ATOM 3392 C C . GLU D 2 67 ? -18.693 47.935 -20.373 1.00 42.05 67 GLU D C 1
ATOM 3393 O O . GLU D 2 67 ? -18.913 49.027 -19.848 1.00 40.57 67 GLU D O 1
ATOM 3399 N N . ARG D 2 68 ? -17.860 47.040 -19.850 1.00 40.43 68 ARG D N 1
ATOM 3400 C CA . ARG D 2 68 ? -17.112 47.322 -18.627 1.00 39.83 68 ARG D CA 1
ATOM 3401 C C . ARG D 2 68 ? -18.008 47.729 -17.460 1.00 38.68 68 ARG D C 1
ATOM 3402 O O . ARG D 2 68 ? -17.714 48.694 -16.754 1.00 38.34 68 ARG D O 1
ATOM 3410 N N A ARG D 2 69 ? -19.091 46.985 -17.259 0.66 39.07 69 ARG D N 1
ATOM 3411 N N B ARG D 2 69 ? -19.098 46.993 -17.264 0.34 39.30 69 ARG D N 1
ATOM 3412 C CA A ARG D 2 69 ? -20.038 47.274 -16.187 0.66 41.01 69 ARG D CA 1
ATOM 3413 C CA B ARG D 2 69 ? -20.037 47.281 -16.185 0.34 40.63 69 ARG D CA 1
ATOM 3414 C C A ARG D 2 69 ? -19.979 46.245 -15.063 0.66 40.08 69 ARG D C 1
ATOM 3415 C C B ARG D 2 69 ? -19.956 46.265 -15.049 0.34 39.55 69 ARG D C 1
ATOM 3416 O O A ARG D 2 69 ? -20.756 46.312 -14.105 0.66 40.60 69 ARG D O 1
ATOM 3417 O O B ARG D 2 69 ? -20.697 46.362 -14.069 0.34 39.69 69 ARG D O 1
ATOM 3432 N N . TYR D 2 70 ? -19.063 45.293 -15.182 1.00 37.62 70 TYR D N 1
ATOM 3433 C CA . TYR D 2 70 ? -18.898 44.281 -14.150 1.00 35.24 70 TYR D CA 1
ATOM 3434 C C . TYR D 2 70 ? -17.596 43.517 -14.302 1.00 32.59 70 TYR D C 1
ATOM 3435 O O . TYR D 2 70 ? -16.963 43.526 -15.355 1.00 29.86 70 TYR D O 1
ATOM 3444 N N . SER D 2 71 ? -17.200 42.861 -13.224 1.00 27.83 71 SER D N 1
ATOM 3445 C CA . SER D 2 71 ? -16.001 42.047 -13.203 1.00 25.24 71 SER D CA 1
ATOM 3446 C C . SER D 2 71 ? -16.352 40.842 -12.354 1.00 25.70 71 SER D C 1
ATOM 3447 O O . SER D 2 71 ? -17.226 40.928 -11.487 1.00 26.00 71 SER D O 1
ATOM 3450 N N . THR D 2 72 ? -15.692 39.724 -12.617 1.00 25.97 72 THR D N 1
ATOM 3451 C CA . THR D 2 72 ? -15.938 38.511 -11.864 1.00 28.18 72 THR D CA 1
ATOM 3452 C C . THR D 2 72 ? -14.655 37.926 -11.316 1.00 27.83 72 THR D C 1
ATOM 3453 O O . THR D 2 72 ? -13.565 38.103 -11.874 1.00 25.87 72 THR D O 1
ATOM 3457 N N . LEU D 2 73 ? -14.789 37.245 -10.188 1.00 27.43 73 LEU D N 1
ATOM 3458 C CA . LEU D 2 73 ? -13.666 36.577 -9.564 1.00 29.39 73 LEU D CA 1
ATOM 3459 C C . LEU D 2 73 ? -14.140 35.146 -9.389 1.00 31.58 73 LEU D C 1
ATOM 3460 O O . LEU D 2 73 ? -15.120 34.894 -8.698 1.00 31.15 73 LEU D O 1
ATOM 3465 N N A HIS D 2 74 ? -13.444 34.219 -10.037 0.52 34.98 74 HIS D N 1
ATOM 3466 N N B HIS D 2 74 ? -13.449 34.214 -10.030 0.48 34.75 74 HIS D N 1
ATOM 3467 C CA A HIS D 2 74 ? -13.775 32.797 -9.979 0.52 36.58 74 HIS D CA 1
ATOM 3468 C CA B HIS D 2 74 ? -13.820 32.814 -9.930 0.48 36.34 74 HIS D CA 1
ATOM 3469 C C A HIS D 2 74 ? -12.817 32.028 -9.072 0.52 35.93 74 HIS D C 1
ATOM 3470 C C B HIS D 2 74 ? -12.833 32.040 -9.069 0.48 35.73 74 HIS D C 1
ATOM 3471 O O A HIS D 2 74 ? -11.599 32.158 -9.191 0.52 37.00 74 HIS D O 1
ATOM 3472 O O B HIS D 2 74 ? -11.620 32.175 -9.214 0.48 36.69 74 HIS D O 1
ATOM 3485 N N . ILE D 2 75 ? -13.375 31.234 -8.162 1.00 34.36 75 ILE D N 1
ATOM 3486 C CA . ILE D 2 75 ? -12.572 30.424 -7.261 1.00 33.40 75 ILE D CA 1
ATOM 3487 C C . ILE D 2 75 ? -12.925 28.972 -7.562 1.00 33.72 75 ILE D C 1
ATOM 3488 O O . ILE D 2 75 ? -14.082 28.577 -7.435 1.00 34.35 75 ILE D O 1
ATOM 3493 N N . ARG D 2 76 ? -11.944 28.183 -7.981 1.00 35.26 76 ARG D N 1
ATOM 3494 C CA . ARG D 2 76 ? -12.221 26.785 -8.276 1.00 37.15 76 ARG D CA 1
ATOM 3495 C C . ARG D 2 76 ? -11.586 25.887 -7.228 1.00 36.02 76 ARG D C 1
ATOM 3496 O O . ARG D 2 76 ? -10.537 26.216 -6.669 1.00 35.40 76 ARG D O 1
ATOM 3504 N N . ASP D 2 77 ? -12.241 24.762 -6.949 1.00 34.70 77 ASP D N 1
ATOM 3505 C CA . ASP D 2 77 ? -11.733 23.804 -5.979 1.00 33.70 77 ASP D CA 1
ATOM 3506 C C . ASP D 2 77 ? -11.374 24.511 -4.672 1.00 32.61 77 ASP D C 1
ATOM 3507 O O . ASP D 2 77 ? -10.243 24.415 -4.196 1.00 31.47 77 ASP D O 1
ATOM 3512 N N . ALA D 2 78 ? -12.356 25.207 -4.103 1.00 32.14 78 ALA D N 1
ATOM 3513 C CA . ALA D 2 78 ? -12.178 25.969 -2.866 1.00 30.89 78 ALA D CA 1
ATOM 3514 C C . ALA D 2 78 ? -11.478 25.206 -1.750 1.00 31.75 78 ALA D C 1
ATOM 3515 O O . ALA D 2 78 ? -11.802 24.053 -1.472 1.00 31.52 78 ALA D O 1
ATOM 3517 N N . GLN D 2 79 ? -10.521 25.866 -1.105 1.00 31.89 79 GLN D N 1
ATOM 3518 C CA . GLN D 2 79 ? -9.778 25.261 -0.003 1.00 32.40 79 GLN D CA 1
ATOM 3519 C C . GLN D 2 79 ? -10.120 25.989 1.292 1.00 32.17 79 GLN D C 1
ATOM 3520 O O . GLN D 2 79 ? -10.506 27.155 1.267 1.00 29.05 79 GLN D O 1
ATOM 3526 N N . LEU D 2 80 ? -9.975 25.305 2.422 1.00 33.67 80 LEU D N 1
ATOM 3527 C CA . LEU D 2 80 ? -10.285 25.915 3.712 1.00 35.11 80 LEU D CA 1
ATOM 3528 C C . LEU D 2 80 ? -9.600 27.266 3.887 1.00 35.11 80 LEU D C 1
ATOM 3529 O O . LEU D 2 80 ? -10.185 28.195 4.445 1.00 35.39 80 LEU D O 1
ATOM 3534 N N . GLU D 2 81 ? -8.366 27.387 3.403 1.00 35.84 81 GLU D N 1
ATOM 3535 C CA . GLU D 2 81 ? -7.637 28.641 3.546 1.00 37.51 81 GLU D CA 1
ATOM 3536 C C . GLU D 2 81 ? -8.150 29.773 2.661 1.00 36.66 81 GLU D C 1
ATOM 3537 O O . GLU D 2 81 ? -7.649 30.896 2.744 1.00 37.07 81 GLU D O 1
ATOM 3543 N N . ASP D 2 82 ? -9.146 29.495 1.821 1.00 33.69 82 ASP D N 1
ATOM 3544 C CA . ASP D 2 82 ? -9.706 30.535 0.959 1.00 32.30 82 ASP D CA 1
ATOM 3545 C C . ASP D 2 82 ? -10.704 31.397 1.727 1.00 29.83 82 ASP D C 1
ATOM 3546 O O . ASP D 2 82 ? -11.084 32.466 1.271 1.00 29.44 82 ASP D O 1
ATOM 3551 N N . SER D 2 83 ? -11.149 30.921 2.883 1.00 27.64 83 SER D N 1
ATOM 3552 C CA . SER D 2 83 ? -12.095 31.685 3.683 1.00 28.73 83 SER D CA 1
ATOM 3553 C C . SER D 2 83 ? -11.534 33.086 3.939 1.00 27.35 83 SER D C 1
ATOM 3554 O O . SER D 2 83 ? -10.326 33.256 4.114 1.00 28.95 83 SER D O 1
ATOM 3557 N N . GLY D 2 84 ? -12.420 34.075 3.949 1.00 28.18 84 GLY D N 1
ATOM 3558 C CA . GLY D 2 84 ? -12.015 35.454 4.169 1.00 27.94 84 GLY D CA 1
ATOM 3559 C C . GLY D 2 84 ? -13.011 36.400 3.534 1.00 28.00 84 GLY D C 1
ATOM 3560 O O . GLY D 2 84 ? -14.046 35.966 3.016 1.00 27.47 84 GLY D O 1
ATOM 3561 N N . THR D 2 85 ? -12.726 37.700 3.581 1.00 26.10 85 THR D N 1
ATOM 3562 C CA . THR D 2 85 ? -13.622 38.674 2.981 1.00 25.59 85 THR D CA 1
ATOM 3563 C C . THR D 2 85 ? -12.983 39.186 1.700 1.00 26.50 85 THR D C 1
ATOM 3564 O O . THR D 2 85 ? -11.875 39.717 1.713 1.00 25.08 85 THR D O 1
ATOM 3568 N N . TYR D 2 86 ? -13.695 39.024 0.593 1.00 23.77 86 TYR D N 1
ATOM 3569 C CA . TYR D 2 86 ? -13.178 39.456 -0.696 1.00 24.80 86 TYR D CA 1
ATOM 3570 C C . TYR D 2 86 ? -13.739 40.808 -1.065 1.00 22.89 86 TYR D C 1
ATOM 3571 O O . TYR D 2 86 ? -14.941 41.042 -0.979 1.00 25.55 86 TYR D O 1
ATOM 3580 N N . PHE D 2 87 ? -12.848 41.707 -1.465 1.00 22.47 87 PHE D N 1
ATOM 3581 C CA . PHE D 2 87 ? -13.250 43.045 -1.836 1.00 22.82 87 PHE D CA 1
ATOM 3582 C C . PHE D 2 87 ? -12.860 43.376 -3.260 1.00 25.44 87 PHE D C 1
ATOM 3583 O O . PHE D 2 87 ? -11.833 42.938 -3.749 1.00 22.24 87 PHE D O 1
ATOM 3591 N N A CYS D 2 88 ? -13.694 44.152 -3.934 0.60 29.03 88 CYS D N 1
ATOM 3592 N N B CYS D 2 88 ? -13.694 44.180 -3.899 0.40 28.28 88 CYS D N 1
ATOM 3593 C CA A CYS D 2 88 ? -13.343 44.600 -5.276 0.60 32.61 88 CYS D CA 1
ATOM 3594 C CA B CYS D 2 88 ? -13.443 44.627 -5.258 0.40 31.68 88 CYS D CA 1
ATOM 3595 C C A CYS D 2 88 ? -13.348 46.113 -5.173 0.60 31.79 88 CYS D C 1
ATOM 3596 C C B CYS D 2 88 ? -13.412 46.147 -5.210 0.40 30.83 88 CYS D C 1
ATOM 3597 O O A CYS D 2 88 ? -14.075 46.683 -4.353 0.60 34.53 88 CYS D O 1
ATOM 3598 O O B CYS D 2 88 ? -14.189 46.761 -4.473 0.40 32.90 88 CYS D O 1
ATOM 3603 N N . ALA D 2 89 ? -12.501 46.758 -5.965 1.00 27.94 89 ALA D N 1
ATOM 3604 C CA . ALA D 2 89 ? -12.405 48.206 -5.984 1.00 25.96 89 ALA D CA 1
ATOM 3605 C C . ALA D 2 89 ? -12.344 48.575 -7.453 1.00 24.78 89 ALA D C 1
ATOM 3606 O O . ALA D 2 89 ? -11.693 47.890 -8.234 1.00 24.65 89 ALA D O 1
ATOM 3608 N N . ALA D 2 90 ? -13.021 49.653 -7.813 1.00 26.71 90 ALA D N 1
ATOM 3609 C CA . ALA D 2 90 ? -13.067 50.074 -9.202 1.00 29.93 90 ALA D CA 1
ATOM 3610 C C . ALA D 2 90 ? -12.683 51.528 -9.373 1.00 30.05 90 ALA D C 1
ATOM 3611 O O . ALA D 2 90 ? -12.874 52.350 -8.471 1.00 29.33 90 ALA D O 1
ATOM 3613 N N . GLU D 2 91 ? -12.142 51.836 -10.546 1.00 32.56 91 GLU D N 1
ATOM 3614 C CA . GLU D 2 91 ? -11.742 53.193 -10.882 1.00 35.59 91 GLU D CA 1
ATOM 3615 C C . GLU D 2 91 ? -12.617 53.596 -12.064 1.00 36.45 91 GLU D C 1
ATOM 3616 O O . GLU D 2 91 ? -12.678 52.886 -13.066 1.00 35.32 91 GLU D O 1
ATOM 3622 N N . ALA D 2 92 ? -13.297 54.729 -11.939 1.00 38.96 92 ALA D N 1
ATOM 3623 C CA . ALA D 2 92 ? -14.190 55.207 -12.988 1.00 42.41 92 ALA D CA 1
ATOM 3624 C C . ALA D 2 92 ? -13.467 55.811 -14.188 1.00 43.80 92 ALA D C 1
ATOM 3625 O O . ALA D 2 92 ? -12.361 56.329 -14.070 1.00 43.01 92 ALA D O 1
ATOM 3627 N N . SER D 2 93 ? -14.113 55.734 -15.345 1.00 47.25 93 SER D N 1
ATOM 3628 C CA . SER D 2 93 ? -13.568 56.286 -16.577 1.00 50.50 93 SER D CA 1
ATOM 3629 C C . SER D 2 93 ? -13.734 57.801 -16.561 1.00 53.05 93 SER D C 1
ATOM 3630 O O . SER D 2 93 ? -12.758 58.551 -16.514 1.00 52.98 93 SER D O 1
ATOM 3633 N N . SER D 2 94 ? -14.988 58.238 -16.595 1.00 56.30 94 SER D N 1
ATOM 3634 C CA . SER D 2 94 ? -15.322 59.657 -16.594 1.00 59.27 94 SER D CA 1
ATOM 3635 C C . SER D 2 94 ? -16.127 59.990 -15.342 1.00 60.87 94 SER D C 1
ATOM 3636 O O . SER D 2 94 ? -17.357 60.019 -15.385 1.00 62.54 94 SER D O 1
ATOM 3639 N N . GLY D 2 95 ? -15.440 60.240 -14.230 1.00 62.19 95 GLY D N 1
ATOM 3640 C CA . GLY D 2 95 ? -16.145 60.554 -12.998 1.00 62.67 95 GLY D CA 1
ATOM 3641 C C . GLY D 2 95 ? -15.327 61.230 -11.912 1.00 62.60 95 GLY D C 1
ATOM 3642 O O . GLY D 2 95 ? -15.620 62.362 -11.526 1.00 63.48 95 GLY D O 1
ATOM 3643 N N . ALA D 2 96 ? -14.307 60.541 -11.407 1.00 61.97 96 ALA D N 1
ATOM 3644 C CA . ALA D 2 96 ? -13.464 61.098 -10.354 1.00 60.09 96 ALA D CA 1
ATOM 3645 C C . ALA D 2 96 ? -12.083 60.447 -10.318 1.00 57.90 96 ALA D C 1
ATOM 3646 O O . ALA D 2 96 ? -11.096 61.083 -9.942 1.00 58.25 96 ALA D O 1
ATOM 3648 N N . TRP D 2 97 ? -12.023 59.179 -10.708 1.00 55.61 97 TRP D N 1
ATOM 3649 C CA . TRP D 2 97 ? -10.771 58.424 -10.728 1.00 52.46 97 TRP D CA 1
ATOM 3650 C C . TRP D 2 97 ? -10.318 57.964 -9.343 1.00 50.67 97 TRP D C 1
ATOM 3651 O O . TRP D 2 97 ? -9.212 57.449 -9.179 1.00 50.72 97 TRP D O 1
ATOM 3662 N N . GLN D 2 98 ? -11.170 58.155 -8.344 1.00 47.96 98 GLN D N 1
ATOM 3663 C CA . GLN D 2 98 ? -10.833 57.709 -7.001 1.00 45.48 98 GLN D CA 1
ATOM 3664 C C . GLN D 2 98 ? -11.167 56.222 -6.953 1.00 41.75 98 GLN D C 1
ATOM 3665 O O . GLN D 2 98 ? -12.031 55.755 -7.692 1.00 41.51 98 GLN D O 1
ATOM 3671 N N . LEU D 2 99 ? -10.473 55.475 -6.105 1.00 38.04 99 LEU D N 1
ATOM 3672 C CA . LEU D 2 99 ? -10.728 54.046 -5.989 1.00 35.84 99 LEU D CA 1
ATOM 3673 C C . LEU D 2 99 ? -12.001 53.839 -5.159 1.00 35.36 99 LEU D C 1
ATOM 3674 O O . LEU D 2 99 ? -12.091 54.309 -4.026 1.00 37.00 99 LEU D O 1
ATOM 3679 N N . ILE D 2 100 ? -12.992 53.162 -5.737 1.00 32.04 100 ILE D N 1
ATOM 3680 C CA . ILE D 2 100 ? -14.267 52.909 -5.059 1.00 31.07 100 ILE D CA 1
ATOM 3681 C C . ILE D 2 100 ? -14.372 51.429 -4.649 1.00 29.59 100 ILE D C 1
ATOM 3682 O O . ILE D 2 100 ? -14.319 50.551 -5.497 1.00 28.99 100 ILE D O 1
ATOM 3687 N N . PHE D 2 101 ? -14.529 51.166 -3.349 1.00 28.76 101 PHE D N 1
ATOM 3688 C CA . PHE D 2 101 ? -14.619 49.799 -2.823 1.00 26.05 101 PHE D CA 1
ATOM 3689 C C . PHE D 2 101 ? -16.024 49.228 -2.657 1.00 26.31 101 PHE D C 1
ATOM 3690 O O . PHE D 2 101 ? -16.953 49.927 -2.256 1.00 27.82 101 PHE D O 1
ATOM 3698 N N . GLY D 2 102 ? -16.169 47.946 -2.961 1.00 25.22 102 GLY D N 1
ATOM 3699 C CA . GLY D 2 102 ? -17.446 47.285 -2.771 1.00 27.64 102 GLY D CA 1
ATOM 3700 C C . GLY D 2 102 ? -17.549 46.981 -1.283 1.00 29.48 102 GLY D C 1
ATOM 3701 O O . GLY D 2 102 ? -16.571 47.149 -0.559 1.00 27.37 102 GLY D O 1
ATOM 3702 N N . SER D 2 103 ? -18.714 46.529 -0.832 1.00 31.32 103 SER D N 1
ATOM 3703 C CA . SER D 2 103 ? -18.935 46.214 0.578 1.00 34.08 103 SER D CA 1
ATOM 3704 C C . SER D 2 103 ? -18.261 44.923 1.030 1.00 33.05 103 SER D C 1
ATOM 3705 O O . SER D 2 103 ? -18.213 44.628 2.225 1.00 32.78 103 SER D O 1
ATOM 3708 N N . GLY D 2 104 ? -17.748 44.149 0.078 1.00 30.18 104 GLY D N 1
ATOM 3709 C CA . GLY D 2 104 ? -17.073 42.918 0.435 1.00 28.08 104 GLY D CA 1
ATOM 3710 C C . GLY D 2 104 ? -17.963 41.692 0.438 1.00 27.97 104 GLY D C 1
ATOM 3711 O O . GLY D 2 104 ? -19.178 41.792 0.565 1.00 30.42 104 GLY D O 1
ATOM 3712 N N . THR D 2 105 ? -17.344 40.530 0.279 1.00 26.43 105 THR D N 1
ATOM 3713 C CA . THR D 2 105 ? -18.058 39.260 0.279 1.00 26.54 105 THR D CA 1
ATOM 3714 C C . THR D 2 105 ? -17.399 38.349 1.295 1.00 25.93 105 THR D C 1
ATOM 3715 O O . THR D 2 105 ? -16.215 38.039 1.181 1.00 26.02 105 THR D O 1
ATOM 3719 N N . GLN D 2 106 ? -18.165 37.922 2.289 1.00 26.92 106 GLN D N 1
ATOM 3720 C CA . GLN D 2 106 ? -17.631 37.025 3.299 1.00 28.54 106 GLN D CA 1
ATOM 3721 C C . GLN D 2 106 ? -17.774 35.582 2.834 1.00 27.28 106 GLN D C 1
ATOM 3722 O O . GLN D 2 106 ? -18.882 35.046 2.784 1.00 27.86 106 GLN D O 1
ATOM 3728 N N . LEU D 2 107 ? -16.652 34.967 2.490 1.00 26.41 107 LEU D N 1
ATOM 3729 C CA . LEU D 2 107 ? -16.626 33.586 2.031 1.00 26.99 107 LEU D CA 1
ATOM 3730 C C . LEU D 2 107 ? -16.200 32.650 3.148 1.00 26.14 107 LEU D C 1
ATOM 3731 O O . LEU D 2 107 ? -15.167 32.850 3.784 1.00 24.78 107 LEU D O 1
ATOM 3736 N N . THR D 2 108 ? -16.999 31.616 3.370 1.00 24.94 108 THR D N 1
ATOM 3737 C CA . THR D 2 108 ? -16.706 30.611 4.382 1.00 26.74 108 THR D CA 1
ATOM 3738 C C . THR D 2 108 ? -16.644 29.256 3.688 1.00 26.81 108 THR D C 1
ATOM 3739 O O . THR D 2 108 ? -17.618 28.832 3.075 1.00 28.27 108 THR D O 1
ATOM 3743 N N . VAL D 2 109 ? -15.494 28.596 3.761 1.00 26.97 109 VAL D N 1
ATOM 3744 C CA . VAL D 2 109 ? -15.330 27.285 3.159 1.00 28.33 109 VAL D CA 1
ATOM 3745 C C . VAL D 2 109 ? -15.411 26.258 4.284 1.00 30.67 109 VAL D C 1
ATOM 3746 O O . VAL D 2 109 ? -14.705 26.368 5.288 1.00 31.57 109 VAL D O 1
ATOM 3750 N N . MET D 2 110 ? -16.285 25.272 4.119 1.00 32.14 110 MET D N 1
ATOM 3751 C CA . MET D 2 110 ? -16.471 24.234 5.123 1.00 33.94 110 MET D CA 1
ATOM 3752 C C . MET D 2 110 ? -15.870 22.913 4.683 1.00 36.04 110 MET D C 1
ATOM 3753 O O . MET D 2 110 ? -15.851 22.589 3.496 1.00 34.27 110 MET D O 1
ATOM 3758 N N . PRO D 2 111 ? -15.360 22.127 5.644 1.00 36.30 111 PRO D N 1
ATOM 3759 C CA . PRO D 2 111 ? -14.757 20.836 5.315 1.00 37.46 111 PRO D CA 1
ATOM 3760 C C . PRO D 2 111 ? -15.804 19.826 4.849 1.00 37.36 111 PRO D C 1
ATOM 3761 O O . PRO D 2 111 ? -16.990 20.024 5.168 1.00 38.56 111 PRO D O 1
ATOM 3765 N N . VAL D 2 112 ? -15.427 18.844 4.181 1.00 40.36 112 VAL D N 1
#

B-factor: mean 39.55, std 11.85, range [16.64, 86.58]

Nearest PDB structures (foldseek):
  1h5b-assembly1_A  TM=1.009E+00  e=2.957E-23  Mus musculus
  1h5b-assembly2_C  TM=9.471E-01  e=1.040E-19  Mus musculus
  1h5b-assembly2_D  TM=9.354E-01  e=7.688E-19  Mus musculus
  7jwj-assembly1_D  TM=9.688E-01  e=1.078E-15  Mus musculus
  1ypz-assembly1_G  TM=9.094E-01  e=1.268E-15  Mus musculus

CATH classification: 2.60.40.10

Radius of gyration: 25.38 Å; Cα contacts (8 Å, |Δi|>4): 1364; chains: 4; bounding box: 78×55×67 Å